Protein AF-A0A7W9PD20-F1 (afdb_monomer)

InterPro domains:
  IPR000847 LysR, HTH, N-terminal domain [PF00126] (602-662)
  IPR000847 LysR, HTH, N-terminal domain [PS50931] (602-657)
  IPR036388 Winged helix-like DNA-binding domain superfamily [G3DSA:1.10.10.10] (601-673)
  IPR036390 Winged helix DNA-binding domain superfamily [SSF46785] (601-670)

Solvent-accessible surface area (backbone atoms only — not comparable to full-atom values): 37666 Å² total; per-residue (Å²): 133,85,80,76,83,78,82,89,71,63,90,86,32,64,51,57,53,37,50,52,52,50,53,52,41,71,74,36,71,61,39,64,60,30,43,26,54,89,57,72,38,48,22,74,32,52,52,30,36,45,46,25,47,17,24,48,45,37,48,42,53,50,72,83,58,42,60,76,63,38,63,62,70,69,55,57,75,63,40,87,80,47,59,74,72,48,21,47,59,44,16,54,27,47,73,69,73,42,88,63,60,68,68,64,48,41,54,24,42,27,40,29,42,64,23,51,56,22,82,33,31,59,59,18,1,62,64,43,26,63,58,58,53,42,34,41,75,72,72,42,90,83,46,85,89,71,57,60,71,57,73,69,48,45,68,62,58,40,11,19,57,37,29,33,40,33,93,78,45,56,58,69,51,32,37,14,29,38,25,83,50,82,68,14,45,78,41,51,86,56,67,61,61,56,56,51,42,30,28,62,39,34,23,35,34,53,62,78,64,41,46,28,56,72,57,88,99,57,55,69,72,57,50,13,33,39,49,29,39,54,32,60,34,40,41,31,76,65,50,72,67,58,38,30,61,56,38,62,39,92,67,51,68,68,58,41,51,51,51,43,50,58,45,58,72,41,93,50,30,71,36,49,53,45,41,39,46,47,48,42,49,48,64,68,79,45,90,71,69,53,53,28,51,60,40,65,69,59,84,64,85,75,53,69,46,66,66,55,40,38,49,50,20,62,33,42,63,46,78,72,64,42,68,71,50,35,34,36,54,36,25,43,49,44,23,57,57,28,25,42,60,37,83,78,40,92,65,52,64,102,40,74,68,53,52,49,51,35,59,49,42,18,70,71,36,27,55,62,48,49,55,53,52,48,50,53,48,42,52,50,35,42,77,70,75,43,78,85,44,67,59,65,85,74,83,69,66,72,70,50,62,93,51,74,47,83,26,63,63,73,85,77,53,59,62,70,60,51,40,49,43,27,58,76,50,73,62,36,59,64,57,30,12,59,75,71,73,49,59,52,69,57,50,32,48,46,22,59,76,57,27,47,71,73,82,82,63,56,64,86,88,39,82,77,73,29,51,48,59,50,42,68,78,48,37,70,70,58,47,45,42,44,40,67,73,68,57,42,49,61,66,56,50,18,67,76,66,73,45,54,47,68,54,53,55,47,51,36,50,77,69,69,45,82,77,78,75,97,65,85,75,62,78,47,90,85,47,60,68,56,52,40,42,46,44,64,72,68,60,46,54,61,60,60,54,10,58,73,34,62,48,53,45,73,54,43,53,50,50,34,59,72,58,68,43,86,78,78,74,91,83,70,77,61,66,71,54,57,69,46,18,61,61,57,22,70,77,43,61,81,87,51,23,57,37,26,52,38,70,67,24,62,61,45,51,52,49,51,55,62,37,67,81,33,56,34,68,62,58,28,16,62,76,73,73,44,55,50,68,58,52,52,54,49,50,58,48,45,25,61,44,62,73,44,66,42,57,45,77,56,51,97,96,41,62,36,43,73,25,78,62,26,52,54,50,47,55,52,47,54,54,62,76,64,47,89,91,114

pLDDT: mean 84.02, std 12.45, range [35.28, 97.44]

Organism: NCBI:txid37333

Nearest PDB structures (foldseek):
  4ihs-assembly1_B  TM=8.503E-01  e=4.001E-02  Acinetobacter baylyi ADP1
  6xtu-assembly1_B  TM=8.798E-01  e=2.725E-01  Corynebacterium glutamicum MB001
  6xtv-assembly1_B  TM=8.756E-01  e=2.952E-01  Corynebacterium glutamicum MB001
  3isp-assembly1_A-2  TM=7.666E-01  e=1.902E-01  Mycobacterium tuberculosis H37Rv
  3fm5-assembly3_D  TM=3.948E-01  e=4.653E+00  Rhodococcus jostii RHA1

Secondary structure (DSSP, 8-state):
----------TT-HHHHHHHHHHHHHH-SEE-SGGGTTS-EEHHHHHHHHHHHHHHHHHH--HHHHTTTS-HHHHHTT-TTHHHHSHHHHHHHHHTT----HHHHHHHHHHHHHHHTSSSHHHHHHHHHHHHHHHHHTT----TTT---SSS--HHHHHHHHHHHGGGS-HHHHHHTTTTSSS--PPPS-HHHHHHHHHH--SSPPHHHHTT---TT--HHHHHHHHHHHHHHTT----HHHHHHHHT--S-HHHHHHHHHHHHTSTTHHHHHHHHHHHHHHHHHS--S--HHHHTTS-GGGSS-HHHHHHHHHHHT-S---HHHHHHHHHHHHHHHHSS-GGGSTT----HHHHHHHHGGGGG--HHHHHHHHHHHHHHHHHTT--SS-S-----GGGGTT---SSPPGGGS-HHHHHHHHHHTTT-HHHHHHHTTS-HHHHHHHHHHSPPPP----BTTB----HHHHHHHS-HHHHHIIIIIS---HHHHHHHH---HHHHHHHHHHTT--PPP-----SS---HHHHHIIIIIS---HHHHHHHTTS-HHHHHHHHHHTT--PPPTTPPPHHHHHHHHHHHHHS-TTTHHHHTSTTHHHHHHHHHHHHTSSSHHHHHHHTT--HHHHHHHHHHHHHHTTS-SEEPPBTTB--EE-HHHHHHHHHHHHHHS-TT-

Structure (mmCIF, N/CA/C/O backbone):
data_AF-A0A7W9PD20-F1
#
_entry.id   AF-A0A7W9PD20-F1
#
loop_
_atom_site.group_PDB
_atom_site.id
_atom_site.type_symbol
_atom_site.label_atom_id
_atom_site.label_alt_id
_atom_site.label_comp_id
_atom_site.label_asym_id
_atom_site.label_entity_id
_atom_site.label_seq_id
_atom_site.pdbx_PDB_ins_code
_atom_site.Cartn_x
_atom_site.Cartn_y
_atom_site.Cartn_z
_atom_site.occupancy
_atom_site.B_iso_or_equiv
_atom_site.auth_seq_id
_atom_site.auth_comp_id
_atom_site.auth_asym_id
_atom_site.auth_atom_id
_atom_site.pdbx_PDB_model_num
ATOM 1 N N . MET A 1 1 ? 34.622 0.249 -66.444 1.00 36.28 1 MET A N 1
ATOM 2 C CA . MET A 1 1 ? 33.868 -0.958 -66.059 1.00 36.28 1 MET A CA 1
ATOM 3 C C . MET A 1 1 ? 34.369 -1.343 -64.683 1.00 36.28 1 MET A C 1
ATOM 5 O O . MET A 1 1 ? 35.445 -1.914 -64.594 1.00 36.28 1 MET A O 1
ATOM 9 N N . ASP A 1 2 ? 33.672 -0.915 -63.630 1.00 36.75 2 ASP A N 1
ATOM 10 C CA . ASP A 1 2 ? 34.001 -1.322 -62.262 1.00 36.75 2 ASP A CA 1
ATOM 11 C C . ASP A 1 2 ? 33.620 -2.793 -62.105 1.00 36.75 2 ASP A C 1
ATOM 13 O O . ASP A 1 2 ? 32.438 -3.141 -62.079 1.00 36.75 2 ASP A O 1
ATOM 17 N N . THR A 1 3 ? 34.625 -3.664 -62.061 1.00 40.34 3 THR A N 1
ATOM 18 C CA . THR A 1 3 ? 34.480 -5.074 -61.704 1.00 40.34 3 THR A CA 1
ATOM 19 C C . THR A 1 3 ? 33.873 -5.139 -60.309 1.00 40.34 3 THR A C 1
ATOM 21 O O . THR A 1 3 ? 34.535 -4.874 -59.305 1.00 40.34 3 THR A O 1
ATOM 24 N N . THR A 1 4 ? 32.580 -5.440 -60.241 1.00 51.06 4 THR A N 1
ATOM 25 C CA . THR A 1 4 ? 31.877 -5.647 -58.980 1.00 51.06 4 THR A CA 1
ATOM 26 C C . THR A 1 4 ? 32.489 -6.888 -58.342 1.00 51.06 4 THR A C 1
ATOM 28 O O . THR A 1 4 ? 32.352 -7.988 -58.868 1.00 51.06 4 THR A O 1
ATOM 31 N N . VAL A 1 5 ? 33.251 -6.712 -57.262 1.00 56.50 5 VAL A N 1
ATOM 32 C CA . VAL A 1 5 ? 33.850 -7.829 -56.524 1.00 56.50 5 VAL A CA 1
ATOM 33 C C . VAL A 1 5 ? 32.708 -8.627 -55.900 1.00 56.50 5 VAL A C 1
ATOM 35 O O . VAL A 1 5 ? 32.092 -8.182 -54.933 1.00 56.50 5 VAL A O 1
ATOM 38 N N . VAL A 1 6 ? 32.391 -9.777 -56.493 1.00 64.44 6 VAL A N 1
ATOM 39 C CA . VAL A 1 6 ? 31.410 -10.727 -55.961 1.00 64.44 6 VAL A CA 1
ATOM 40 C C . VAL A 1 6 ? 32.142 -11.623 -54.970 1.00 64.44 6 VAL A C 1
ATOM 42 O O . VAL A 1 6 ? 32.997 -12.416 -55.358 1.00 64.44 6 VAL A O 1
ATOM 45 N N . ALA A 1 7 ? 31.840 -11.464 -53.684 1.00 69.94 7 ALA A N 1
ATOM 46 C CA . ALA A 1 7 ? 32.283 -12.403 -52.663 1.00 69.94 7 ALA A CA 1
ATOM 47 C C . ALA A 1 7 ? 31.382 -13.644 -52.710 1.00 69.94 7 ALA A C 1
ATOM 49 O O . ALA A 1 7 ? 30.159 -13.512 -52.675 1.00 69.94 7 ALA A O 1
ATOM 50 N N . VAL A 1 8 ? 31.982 -14.830 -52.807 1.00 77.38 8 VAL A N 1
ATOM 51 C CA . VAL A 1 8 ? 31.262 -16.106 -52.725 1.00 77.38 8 VAL A CA 1
ATOM 52 C C . VAL A 1 8 ? 31.176 -16.487 -51.251 1.00 77.38 8 VAL A C 1
ATOM 54 O O . VAL A 1 8 ? 32.206 -16.613 -50.593 1.00 77.38 8 VAL A O 1
ATOM 57 N N . LEU A 1 9 ? 29.952 -16.604 -50.744 1.00 82.56 9 LEU A N 1
ATOM 58 C CA . LEU A 1 9 ? 29.632 -17.015 -49.378 1.00 82.56 9 LEU A CA 1
ATOM 59 C C . LEU A 1 9 ? 28.777 -18.284 -49.456 1.00 82.56 9 LEU A C 1
ATOM 61 O O . LEU A 1 9 ? 28.048 -18.457 -50.435 1.00 82.56 9 LEU A O 1
ATOM 65 N N . ASP A 1 10 ? 28.858 -19.143 -48.442 1.00 84.06 10 ASP A N 1
ATOM 66 C CA . ASP A 1 10 ? 28.049 -20.366 -48.368 1.00 84.06 10 ASP A CA 1
ATOM 67 C C . ASP A 1 10 ? 26.542 -20.049 -48.377 1.00 84.06 10 ASP A C 1
ATOM 69 O O . ASP A 1 10 ? 26.124 -18.990 -47.909 1.00 84.06 10 ASP A O 1
ATOM 73 N N . GLU A 1 11 ? 25.708 -20.967 -48.879 1.00 79.50 11 GLU A N 1
ATOM 74 C CA . GLU A 1 11 ? 24.257 -20.742 -49.032 1.00 79.50 11 GLU A CA 1
ATOM 75 C C . GLU A 1 11 ? 23.554 -20.403 -47.702 1.00 79.50 11 GLU A C 1
ATOM 77 O O . GLU A 1 11 ? 22.667 -19.549 -47.673 1.00 79.50 11 GLU A O 1
ATOM 82 N N . ASP A 1 12 ? 24.018 -20.978 -46.587 1.00 82.94 12 ASP A N 1
ATOM 83 C CA . ASP A 1 12 ? 23.497 -20.730 -45.234 1.00 82.94 12 ASP A CA 1
ATOM 84 C C . ASP A 1 12 ? 24.198 -19.563 -44.507 1.00 82.94 12 ASP A C 1
ATOM 86 O O . ASP A 1 12 ? 24.043 -19.372 -43.294 1.00 82.94 12 ASP A O 1
ATOM 90 N N . HIS A 1 13 ? 25.002 -18.764 -45.215 1.00 88.94 13 HIS A N 1
ATOM 91 C CA . HIS A 1 13 ? 25.815 -17.731 -44.585 1.00 88.94 13 HIS A CA 1
ATOM 92 C C . HIS A 1 13 ? 24.940 -16.618 -43.953 1.00 88.94 13 HIS A C 1
ATOM 94 O O . HIS A 1 13 ? 24.075 -16.043 -44.628 1.00 88.94 13 HIS A O 1
ATOM 100 N N . PRO A 1 14 ? 25.192 -16.200 -42.691 1.00 88.94 14 PRO A N 1
ATOM 101 C CA . PRO A 1 14 ? 24.373 -15.210 -41.975 1.00 88.94 14 PRO A CA 1
ATOM 102 C C . PRO A 1 14 ? 24.149 -13.879 -42.705 1.00 88.94 14 PRO A C 1
ATOM 104 O O . PRO A 1 14 ? 23.107 -13.249 -42.535 1.00 88.94 14 PRO A O 1
ATOM 107 N N . ALA A 1 15 ? 25.104 -13.444 -43.532 1.00 88.88 15 ALA A N 1
ATOM 108 C CA . ALA A 1 15 ? 24.948 -12.241 -44.352 1.00 88.88 15 ALA A CA 1
ATOM 109 C C . ALA A 1 15 ? 23.928 -12.398 -45.489 1.00 88.88 15 ALA A C 1
ATOM 111 O O . ALA A 1 15 ? 23.199 -11.445 -45.767 1.00 88.88 15 ALA A O 1
ATOM 112 N N . LEU A 1 16 ? 23.844 -13.580 -46.112 1.00 90.56 16 LEU A N 1
ATOM 113 C CA . LEU A 1 16 ? 22.827 -13.867 -47.126 1.00 90.56 16 LEU A CA 1
ATOM 114 C C . LEU A 1 16 ? 21.448 -13.958 -46.469 1.00 90.56 16 LEU A C 1
ATOM 116 O O . LEU A 1 16 ? 20.502 -13.330 -46.940 1.00 90.56 16 LEU A O 1
ATOM 120 N N . ALA A 1 17 ? 21.352 -14.621 -45.312 1.00 90.69 17 ALA A N 1
ATOM 121 C CA . ALA A 1 17 ? 20.120 -14.660 -44.524 1.00 90.69 17 ALA A CA 1
ATOM 122 C C . ALA A 1 17 ? 19.645 -13.250 -44.117 1.00 90.69 17 ALA A C 1
ATOM 124 O O . ALA A 1 17 ? 18.469 -12.917 -44.268 1.00 90.69 17 ALA A O 1
ATOM 125 N N . ALA A 1 18 ? 20.556 -12.384 -43.655 1.00 91.38 18 ALA A N 1
ATOM 126 C CA . ALA A 1 18 ? 20.235 -10.999 -43.317 1.00 91.38 18 ALA A CA 1
ATOM 127 C C . ALA A 1 18 ? 19.792 -10.186 -44.548 1.00 91.38 18 ALA A C 1
ATOM 129 O O . ALA A 1 18 ? 18.880 -9.366 -44.442 1.00 91.38 18 ALA A O 1
ATOM 130 N N . GLN A 1 19 ? 20.398 -10.417 -45.717 1.00 91.12 19 GLN A N 1
ATOM 131 C CA . GLN A 1 19 ? 19.991 -9.780 -46.971 1.00 91.12 19 GLN A CA 1
ATOM 132 C C . GLN A 1 19 ? 18.566 -10.180 -47.376 1.00 91.12 19 GLN A C 1
ATOM 134 O O . GLN A 1 19 ? 17.766 -9.301 -47.702 1.00 91.12 19 GLN A O 1
ATOM 139 N N . VAL A 1 20 ? 18.238 -11.475 -47.318 1.00 92.31 20 VAL A N 1
ATOM 140 C CA . VAL A 1 20 ? 16.883 -11.986 -47.590 1.00 92.31 20 VAL A CA 1
ATOM 141 C C . VAL A 1 20 ? 15.875 -11.331 -46.646 1.00 92.31 20 VAL A C 1
ATOM 143 O O . VAL A 1 20 ? 14.927 -10.706 -47.111 1.00 92.31 20 VAL A O 1
ATOM 146 N N . GLN A 1 21 ? 16.147 -11.334 -45.338 1.00 91.88 21 GLN A N 1
ATOM 147 C CA . GLN A 1 21 ? 15.263 -10.709 -44.348 1.00 91.88 21 GLN A CA 1
ATOM 148 C C . GLN A 1 21 ? 15.038 -9.211 -44.602 1.00 91.88 21 GLN A C 1
ATOM 150 O O . GLN A 1 21 ? 13.927 -8.714 -44.434 1.00 91.88 21 GLN A O 1
ATOM 155 N N . VAL A 1 22 ? 16.068 -8.461 -45.012 1.00 93.06 22 VAL A N 1
ATOM 156 C CA . VAL A 1 22 ? 15.916 -7.033 -45.341 1.00 93.06 22 VAL A CA 1
ATOM 157 C C . VAL A 1 22 ? 15.050 -6.829 -46.585 1.00 93.06 22 VAL A C 1
ATOM 159 O O . VAL A 1 22 ? 14.229 -5.909 -46.600 1.00 93.06 22 VAL A O 1
ATOM 162 N N . ASN A 1 23 ? 15.197 -7.677 -47.605 1.00 93.38 23 ASN A N 1
ATOM 163 C CA . ASN A 1 23 ? 14.360 -7.627 -48.805 1.00 93.38 23 ASN A CA 1
ATOM 164 C C . ASN A 1 23 ? 12.893 -7.956 -48.485 1.00 93.38 23 ASN A C 1
ATOM 166 O O . ASN A 1 23 ? 11.991 -7.267 -48.971 1.00 93.38 23 ASN A O 1
ATOM 170 N N . ASP A 1 24 ? 12.657 -8.938 -47.615 1.00 92.44 24 ASP A N 1
ATOM 171 C CA . ASP A 1 24 ? 11.318 -9.301 -47.145 1.00 92.44 24 ASP A CA 1
ATOM 172 C C . ASP A 1 24 ? 10.679 -8.150 -46.357 1.00 92.44 24 ASP A C 1
ATOM 174 O O . ASP A 1 24 ? 9.521 -7.789 -46.590 1.00 92.44 24 ASP A O 1
ATOM 178 N N . ILE A 1 25 ? 11.455 -7.502 -45.477 1.00 93.50 25 ILE A N 1
ATOM 179 C CA . ILE A 1 25 ? 11.017 -6.313 -44.735 1.00 93.50 25 ILE A CA 1
ATOM 180 C C . ILE A 1 25 ? 10.647 -5.184 -45.699 1.00 93.50 25 ILE A C 1
ATOM 182 O O . ILE A 1 25 ? 9.600 -4.563 -45.533 1.00 93.50 25 ILE A O 1
ATOM 186 N N . ALA A 1 26 ? 11.481 -4.914 -46.706 1.00 91.81 26 ALA A N 1
ATOM 187 C CA . ALA A 1 26 ? 11.239 -3.851 -47.680 1.00 91.81 26 ALA A CA 1
ATOM 188 C C . ALA A 1 26 ? 9.993 -4.102 -48.546 1.00 91.81 26 ALA A C 1
ATOM 190 O O . ALA A 1 26 ? 9.350 -3.147 -48.979 1.00 91.81 26 ALA A O 1
ATOM 191 N N . SER A 1 27 ? 9.648 -5.372 -48.764 1.00 91.75 27 SER A N 1
ATOM 192 C CA . SER A 1 27 ? 8.491 -5.795 -49.562 1.00 91.75 27 SER A CA 1
ATOM 193 C C . SER A 1 27 ? 7.191 -5.876 -48.749 1.00 91.75 27 SER A C 1
ATOM 195 O O . SER A 1 27 ? 6.105 -5.951 -49.321 1.00 91.75 27 SER A O 1
ATOM 197 N N . SER A 1 28 ? 7.286 -5.834 -47.418 1.00 91.69 28 SER A N 1
ATOM 198 C CA . SER A 1 28 ? 6.152 -5.946 -46.496 1.00 91.69 28 SER A CA 1
ATOM 199 C C . SER A 1 28 ? 5.634 -4.574 -46.051 1.00 91.69 28 SER A C 1
ATOM 201 O O . SER A 1 28 ? 6.381 -3.600 -45.961 1.00 91.69 28 SER A O 1
ATOM 203 N N . ALA A 1 29 ? 4.343 -4.474 -45.719 1.00 90.81 29 ALA A N 1
ATOM 204 C CA . ALA A 1 29 ? 3.768 -3.240 -45.167 1.00 90.81 29 ALA A CA 1
ATOM 205 C C . ALA A 1 29 ? 4.073 -3.079 -43.664 1.00 90.81 29 ALA A C 1
ATOM 207 O O . ALA A 1 29 ? 4.428 -1.992 -43.198 1.00 90.81 29 ALA A O 1
ATOM 208 N N . THR A 1 30 ? 3.963 -4.173 -42.911 1.00 92.62 30 THR A N 1
ATOM 209 C CA . THR A 1 30 ? 4.170 -4.242 -41.459 1.00 92.62 30 THR A CA 1
ATOM 210 C C . THR A 1 30 ? 5.004 -5.460 -41.107 1.00 92.62 30 THR A C 1
ATOM 212 O O . THR A 1 30 ? 4.881 -6.486 -41.769 1.00 92.62 30 THR A O 1
ATOM 215 N N . ILE A 1 31 ? 5.823 -5.347 -40.062 1.00 92.69 31 ILE A N 1
ATOM 216 C CA . ILE A 1 31 ? 6.734 -6.408 -39.625 1.00 92.69 31 ILE A CA 1
ATOM 217 C C . ILE A 1 31 ? 6.264 -6.985 -38.295 1.00 92.69 31 ILE A C 1
ATOM 219 O O . ILE A 1 31 ? 6.037 -6.238 -37.340 1.00 92.69 31 ILE A O 1
ATOM 223 N N . ASP A 1 32 ? 6.159 -8.308 -38.252 1.00 88.50 32 ASP A N 1
ATOM 224 C CA . ASP A 1 32 ? 5.694 -9.119 -37.127 1.00 88.50 32 ASP A CA 1
ATOM 225 C C . ASP A 1 32 ? 6.746 -10.137 -36.654 1.00 88.50 32 ASP A C 1
ATOM 227 O O . ASP A 1 32 ? 6.429 -11.050 -35.900 1.00 88.50 32 ASP A O 1
ATOM 231 N N . THR A 1 33 ? 8.006 -9.982 -37.065 1.00 89.19 33 THR A N 1
ATOM 232 C CA . THR A 1 33 ? 9.114 -10.886 -36.727 1.00 89.19 33 THR A CA 1
ATOM 233 C C . THR A 1 33 ? 10.086 -10.269 -35.715 1.00 89.19 33 THR A C 1
ATOM 235 O O . THR A 1 33 ? 10.167 -9.048 -35.541 1.00 89.19 33 THR A O 1
ATOM 238 N N . GLY A 1 34 ? 10.842 -11.124 -35.016 1.00 90.81 34 GLY A N 1
ATOM 239 C CA . GLY A 1 34 ? 11.872 -10.706 -34.057 1.00 90.81 34 GLY A CA 1
ATOM 240 C C . GLY A 1 34 ? 11.320 -9.831 -32.928 1.00 90.81 34 GLY A C 1
ATOM 241 O O . GLY A 1 34 ? 10.298 -10.143 -32.317 1.00 90.81 34 GLY A O 1
ATOM 242 N N . VAL A 1 35 ? 11.980 -8.701 -32.659 1.00 93.44 35 VAL A N 1
ATOM 243 C CA . VAL A 1 35 ? 11.571 -7.768 -31.593 1.00 93.44 35 VAL A CA 1
ATOM 244 C C . VAL A 1 35 ? 10.228 -7.077 -31.851 1.00 93.44 35 VAL A C 1
ATOM 246 O O . VAL A 1 35 ? 9.672 -6.488 -30.925 1.00 93.44 35 VAL A O 1
ATOM 249 N N . TYR A 1 36 ? 9.709 -7.132 -33.081 1.00 93.94 36 TYR A N 1
ATOM 250 C CA . TYR A 1 36 ? 8.506 -6.411 -33.506 1.00 93.94 36 TYR A CA 1
ATOM 251 C C . TYR A 1 36 ? 7.208 -7.213 -33.335 1.00 93.94 36 TYR A C 1
ATOM 253 O O . TYR A 1 36 ? 6.131 -6.636 -33.451 1.00 93.94 36 TYR A O 1
ATOM 261 N N . VAL A 1 37 ? 7.287 -8.502 -32.976 1.00 90.50 37 VAL A N 1
ATOM 262 C CA . VAL A 1 37 ? 6.120 -9.384 -32.747 1.00 90.50 37 VAL A CA 1
ATOM 263 C C . VAL A 1 37 ? 5.117 -8.764 -31.762 1.00 90.50 37 VAL A C 1
ATOM 265 O O . VAL A 1 37 ? 3.908 -8.853 -31.953 1.00 90.50 37 VAL A O 1
ATOM 268 N N . ALA A 1 38 ? 5.613 -8.131 -30.694 1.00 86.19 38 ALA A N 1
ATOM 269 C CA . ALA A 1 38 ? 4.772 -7.578 -29.631 1.00 86.19 38 ALA A CA 1
ATOM 270 C C . ALA A 1 38 ? 4.106 -6.238 -29.998 1.00 86.19 38 ALA A C 1
ATOM 272 O O . ALA A 1 38 ? 3.092 -5.878 -29.404 1.00 86.19 38 ALA A O 1
ATOM 273 N N . GLU A 1 39 ? 4.675 -5.486 -30.943 1.00 88.38 39 GLU A N 1
ATOM 274 C CA . GLU A 1 39 ? 4.160 -4.186 -31.376 1.00 88.38 39 GLU A CA 1
ATOM 275 C C . GLU A 1 39 ? 4.509 -3.964 -32.852 1.00 88.38 39 GLU A C 1
ATOM 277 O O . GLU A 1 39 ? 5.591 -3.462 -33.168 1.00 88.38 39 GLU A O 1
ATOM 282 N N . LEU A 1 40 ? 3.579 -4.327 -33.744 1.00 92.25 40 LEU A N 1
ATOM 283 C CA . LEU A 1 40 ? 3.758 -4.263 -35.197 1.00 92.25 40 LEU A CA 1
ATOM 284 C C . LEU A 1 40 ? 4.227 -2.876 -35.649 1.00 92.25 40 LEU A C 1
ATOM 286 O O . LEU A 1 40 ? 3.618 -1.857 -35.314 1.00 92.25 40 LEU A O 1
ATOM 290 N N . GLN A 1 41 ? 5.292 -2.837 -36.451 1.00 94.06 41 GLN A N 1
ATOM 291 C CA . GLN A 1 41 ? 5.855 -1.589 -36.970 1.00 94.06 41 GLN A CA 1
ATOM 292 C C . GLN A 1 41 ? 5.783 -1.537 -38.500 1.00 94.06 41 GLN A C 1
ATOM 294 O O . GLN A 1 41 ? 5.978 -2.563 -39.157 1.00 94.06 41 GLN A O 1
ATOM 299 N N . PRO A 1 42 ? 5.569 -0.348 -39.094 1.00 94.44 42 PRO A N 1
ATOM 300 C CA . PRO A 1 42 ? 5.702 -0.161 -40.535 1.00 94.44 42 PRO A CA 1
ATOM 301 C C . PRO A 1 42 ? 7.116 -0.505 -41.014 1.00 94.44 42 PRO A C 1
ATOM 303 O O . PRO A 1 42 ? 8.099 -0.117 -40.372 1.00 94.44 42 PRO A O 1
ATOM 306 N N . SER A 1 43 ? 7.236 -1.149 -42.175 1.00 93.31 43 SER A N 1
ATOM 307 C CA . SER A 1 43 ? 8.533 -1.552 -42.747 1.00 93.31 43 SER A CA 1
ATOM 308 C C . SER A 1 43 ? 9.523 -0.397 -42.887 1.00 93.31 43 SER A C 1
ATOM 310 O O . SER A 1 43 ? 10.696 -0.530 -42.542 1.00 93.31 43 SER A O 1
ATOM 312 N N . THR A 1 44 ? 9.051 0.788 -43.282 1.00 93.00 44 THR A N 1
ATOM 313 C CA . THR A 1 44 ? 9.874 2.007 -43.387 1.00 93.00 44 THR A CA 1
ATOM 314 C C . THR A 1 44 ? 10.562 2.387 -42.073 1.00 93.00 44 THR A C 1
ATOM 316 O O . THR A 1 44 ? 11.692 2.880 -42.074 1.00 93.00 44 THR A O 1
ATOM 319 N N . ARG A 1 45 ? 9.904 2.138 -40.937 1.00 94.00 45 ARG A N 1
ATOM 320 C CA . ARG A 1 45 ? 10.422 2.425 -39.594 1.00 94.00 45 ARG A CA 1
ATOM 321 C C . ARG A 1 45 ? 11.396 1.338 -39.139 1.00 94.00 45 ARG A C 1
ATOM 323 O O . ARG A 1 45 ? 12.422 1.666 -38.552 1.00 94.00 45 ARG A O 1
ATOM 330 N N . VAL A 1 46 ? 11.134 0.077 -39.482 1.00 94.06 46 VAL A N 1
ATOM 331 C CA . VAL A 1 46 ? 12.060 -1.042 -39.230 1.00 94.06 46 VAL A CA 1
ATOM 332 C C . VAL A 1 46 ? 13.357 -0.884 -40.031 1.00 94.06 46 VAL A C 1
ATOM 334 O O . VAL A 1 46 ? 14.446 -1.031 -39.485 1.00 94.06 46 VAL A O 1
ATOM 337 N N . LEU A 1 47 ? 13.282 -0.466 -41.297 1.00 93.25 47 LEU A N 1
ATOM 338 C CA . LEU A 1 47 ? 14.472 -0.132 -42.089 1.00 93.25 47 LEU A CA 1
ATOM 339 C C . LEU A 1 47 ? 15.260 1.038 -41.474 1.00 93.25 47 LEU A C 1
ATOM 341 O O . LEU A 1 47 ? 16.495 1.039 -41.487 1.00 93.25 47 LEU A O 1
ATOM 345 N N . ALA A 1 48 ? 14.570 2.025 -40.888 1.00 92.31 48 ALA A N 1
ATOM 346 C CA . ALA A 1 48 ? 15.224 3.103 -40.150 1.00 92.31 48 ALA A CA 1
ATOM 347 C C . ALA A 1 48 ? 15.940 2.595 -38.885 1.00 92.31 48 ALA A C 1
ATOM 349 O O . ALA A 1 48 ? 17.039 3.076 -38.594 1.00 92.31 48 ALA A O 1
ATOM 350 N N . ASP A 1 49 ? 15.372 1.610 -38.184 1.00 93.69 49 ASP A N 1
ATOM 351 C CA . ASP A 1 49 ? 16.001 0.947 -37.037 1.00 93.69 49 ASP A CA 1
ATOM 352 C C . ASP A 1 49 ? 17.259 0.169 -37.444 1.00 93.69 49 ASP A C 1
ATOM 354 O O . ASP A 1 49 ? 18.320 0.360 -36.843 1.00 93.69 49 ASP A O 1
ATOM 358 N N . ILE A 1 50 ? 17.178 -0.641 -38.507 1.00 93.19 50 ILE A N 1
ATOM 359 C CA . ILE A 1 50 ? 18.320 -1.392 -39.058 1.00 93.19 50 ILE A CA 1
ATOM 360 C C . ILE A 1 50 ? 19.446 -0.426 -39.423 1.00 93.19 50 ILE A C 1
ATOM 362 O O . ILE A 1 50 ? 20.593 -0.609 -39.005 1.00 93.19 50 ILE A O 1
ATOM 366 N N . ARG A 1 51 ? 19.119 0.657 -40.138 1.00 90.62 51 ARG A N 1
ATOM 367 C CA . ARG A 1 51 ? 20.072 1.712 -40.508 1.00 90.62 51 ARG A CA 1
ATOM 368 C C . ARG A 1 51 ? 20.702 2.369 -39.280 1.00 90.62 51 ARG A C 1
ATOM 370 O O . ARG A 1 51 ? 21.903 2.638 -39.270 1.00 90.62 51 ARG A O 1
ATOM 377 N N . ALA A 1 52 ? 19.909 2.641 -38.247 1.00 89.44 52 ALA A N 1
ATOM 378 C CA . ALA A 1 52 ? 20.380 3.274 -37.025 1.00 89.44 52 ALA A CA 1
ATOM 379 C C . ALA A 1 52 ? 21.378 2.397 -36.255 1.00 89.44 52 ALA A C 1
ATOM 381 O O . ALA A 1 52 ? 22.441 2.885 -35.857 1.00 89.44 52 ALA A O 1
ATOM 382 N N . VAL A 1 53 ? 21.062 1.111 -36.081 1.00 90.75 53 VAL A N 1
ATOM 383 C CA . VAL A 1 53 ? 21.945 0.139 -35.419 1.00 90.75 53 VAL A CA 1
ATOM 384 C C . VAL A 1 53 ? 23.206 -0.078 -36.254 1.00 90.75 53 VAL A C 1
ATOM 386 O O . VAL A 1 53 ? 24.308 0.072 -35.730 1.00 90.75 53 VAL A O 1
ATOM 389 N N . THR A 1 54 ? 23.057 -0.292 -37.564 1.00 89.75 54 THR A N 1
ATOM 390 C CA . THR A 1 54 ? 24.163 -0.435 -38.526 1.00 89.75 54 THR A CA 1
ATOM 391 C C . THR A 1 54 ? 25.131 0.742 -38.447 1.00 89.75 54 THR A C 1
ATOM 393 O O . THR A 1 54 ? 26.327 0.561 -38.230 1.00 89.75 54 THR A O 1
ATOM 396 N N . GLY A 1 55 ? 24.627 1.977 -38.539 1.00 85.19 55 GLY A N 1
ATOM 397 C CA . GLY A 1 55 ? 25.467 3.171 -38.461 1.00 85.19 55 GLY A CA 1
ATOM 398 C C . GLY A 1 55 ? 26.180 3.312 -37.113 1.00 85.19 55 GLY A C 1
ATOM 399 O O . GLY A 1 55 ? 27.280 3.855 -37.050 1.00 85.19 55 GLY A O 1
ATOM 400 N N . ARG A 1 56 ? 25.592 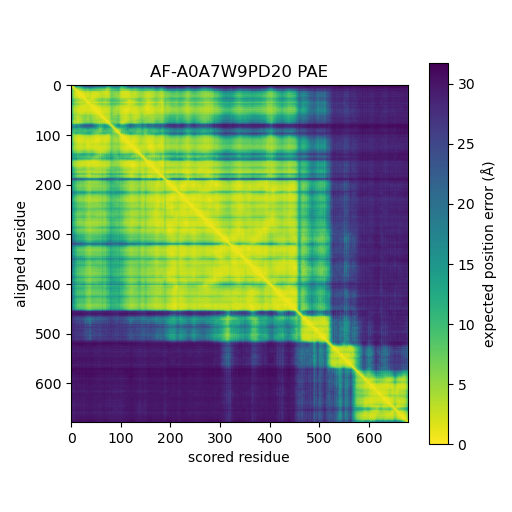2.820 -36.015 1.00 85.19 56 ARG A N 1
ATOM 401 C CA . ARG A 1 56 ? 26.236 2.833 -34.694 1.00 85.19 56 ARG A CA 1
ATOM 402 C C . ARG A 1 56 ? 27.331 1.772 -34.585 1.00 85.19 56 ARG A C 1
ATOM 404 O O . ARG A 1 56 ? 28.405 2.091 -34.082 1.00 85.19 56 ARG A O 1
ATOM 411 N N . ILE A 1 57 ? 27.075 0.563 -35.078 1.00 87.44 57 ILE A N 1
ATOM 412 C CA . ILE A 1 57 ? 28.053 -0.530 -35.138 1.00 87.44 57 ILE A CA 1
ATOM 413 C C . ILE A 1 57 ? 29.265 -0.082 -35.946 1.00 87.44 57 ILE A C 1
ATOM 415 O O . ILE A 1 57 ? 30.378 -0.102 -35.428 1.00 87.44 57 ILE A O 1
ATOM 419 N N . LEU A 1 58 ? 29.040 0.443 -37.153 1.00 84.00 58 LEU A N 1
ATOM 420 C CA . LEU A 1 58 ? 30.118 0.929 -38.006 1.00 84.00 58 LEU A CA 1
ATOM 421 C C . LEU A 1 58 ? 30.874 2.104 -37.378 1.00 84.00 58 LEU A C 1
ATOM 423 O O . LEU A 1 58 ? 32.063 2.209 -37.591 1.00 84.00 58 LEU A O 1
ATOM 427 N N . ALA A 1 59 ? 30.264 2.969 -36.565 1.00 79.88 59 ALA A N 1
ATOM 428 C CA . ALA A 1 59 ? 31.025 4.034 -35.899 1.00 79.88 59 ALA A CA 1
ATOM 429 C C . ALA A 1 59 ? 31.929 3.547 -34.756 1.00 79.88 59 ALA A C 1
ATOM 431 O O . ALA A 1 59 ? 32.985 4.139 -34.523 1.00 79.88 59 ALA A O 1
ATOM 432 N N . TYR A 1 60 ? 31.479 2.563 -33.972 1.00 81.56 60 TYR A N 1
ATOM 433 C CA . TYR A 1 60 ? 32.036 2.337 -32.633 1.00 81.56 60 TYR A CA 1
ATOM 434 C C . TYR A 1 60 ? 32.534 0.926 -32.365 1.00 81.56 60 TYR A C 1
ATOM 436 O O . TYR A 1 60 ? 33.371 0.790 -31.473 1.00 81.56 60 TYR A O 1
ATOM 444 N N . ALA A 1 61 ? 32.119 -0.085 -33.122 1.00 82.75 61 ALA A N 1
ATOM 445 C CA . ALA A 1 61 ? 32.624 -1.437 -32.933 1.00 82.75 61 ALA A CA 1
ATOM 446 C C . ALA A 1 61 ? 34.134 -1.504 -33.213 1.00 82.75 61 ALA A C 1
ATOM 448 O O . ALA A 1 61 ? 34.646 -0.848 -34.123 1.00 82.75 61 ALA A O 1
ATOM 449 N N . SER A 1 62 ? 34.865 -2.254 -32.394 1.00 81.00 62 SER A N 1
ATOM 450 C CA . SER A 1 62 ? 36.213 -2.712 -32.731 1.00 81.00 62 SER A CA 1
ATOM 451 C C . SER A 1 62 ? 36.134 -4.020 -33.518 1.00 81.00 62 SER A C 1
ATOM 453 O O . SER A 1 62 ? 35.112 -4.707 -33.494 1.00 81.00 62 SER A O 1
ATOM 455 N N . ARG A 1 63 ? 37.226 -4.416 -34.180 1.00 79.56 63 ARG A N 1
ATOM 456 C CA . ARG A 1 63 ? 37.280 -5.723 -34.848 1.00 79.56 63 ARG A CA 1
ATOM 457 C C . ARG A 1 63 ? 36.999 -6.870 -33.874 1.00 79.56 63 ARG A C 1
ATOM 459 O O . ARG A 1 63 ? 36.204 -7.740 -34.192 1.00 79.56 63 ARG A O 1
ATOM 466 N N . SER A 1 64 ? 37.579 -6.822 -32.675 1.00 82.44 64 SER A N 1
ATOM 467 C CA . SER A 1 64 ? 37.347 -7.814 -31.616 1.00 82.44 64 SER A CA 1
ATOM 468 C C . SER A 1 64 ? 35.910 -7.858 -31.092 1.00 82.44 64 SER A C 1
ATOM 470 O O . SER A 1 64 ? 35.510 -8.861 -30.505 1.00 82.44 64 SER A O 1
ATOM 472 N N . ASP A 1 65 ? 35.143 -6.777 -31.257 1.00 84.25 65 ASP A N 1
ATOM 473 C CA . ASP A 1 65 ? 33.714 -6.789 -30.937 1.00 84.25 65 ASP A CA 1
ATOM 474 C C . ASP A 1 65 ? 32.916 -7.470 -32.054 1.00 84.25 65 ASP A C 1
ATOM 476 O O . ASP A 1 65 ? 31.996 -8.236 -31.776 1.00 84.25 65 ASP A O 1
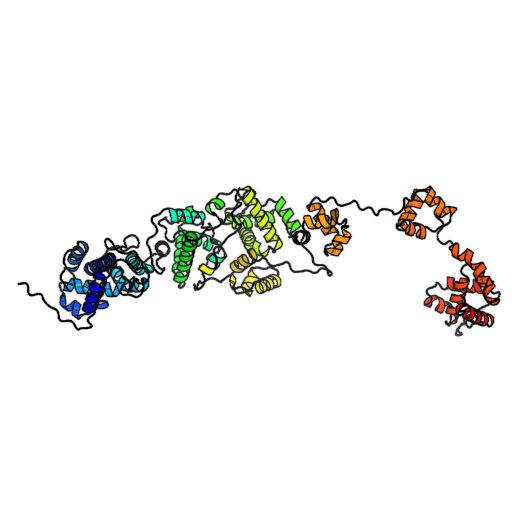ATOM 480 N N . LEU A 1 66 ? 33.284 -7.211 -33.315 1.00 84.88 66 LEU A N 1
ATOM 481 C CA . LEU A 1 66 ? 32.590 -7.744 -34.485 1.00 84.88 66 LEU A CA 1
ATOM 482 C C . LEU A 1 66 ? 32.767 -9.255 -34.651 1.00 84.88 66 LEU A C 1
ATOM 484 O O . LEU A 1 66 ? 31.795 -9.906 -35.018 1.00 84.88 66 LEU A O 1
ATOM 488 N N . THR A 1 67 ? 33.929 -9.826 -34.314 1.00 85.69 67 THR A N 1
ATOM 489 C CA . THR A 1 67 ? 34.161 -11.289 -34.380 1.00 85.69 67 THR A CA 1
ATOM 490 C C . THR A 1 67 ? 33.220 -12.094 -33.478 1.00 85.69 67 THR A C 1
ATOM 492 O O . THR A 1 67 ? 33.061 -13.297 -33.640 1.00 85.69 67 THR A O 1
ATOM 495 N N . ARG A 1 68 ? 32.560 -11.443 -32.510 1.00 83.94 68 ARG A N 1
ATOM 496 C CA . ARG A 1 68 ? 31.582 -12.085 -31.616 1.00 83.94 68 ARG A CA 1
ATOM 497 C C . ARG A 1 68 ? 30.174 -12.157 -32.202 1.00 83.94 68 ARG A C 1
ATOM 499 O O . ARG A 1 68 ? 29.316 -12.813 -31.619 1.00 83.94 68 ARG A O 1
ATOM 506 N N . VAL A 1 69 ? 29.908 -11.411 -33.272 1.00 84.56 69 VAL A N 1
ATOM 507 C CA . VAL A 1 69 ? 28.550 -11.152 -33.785 1.00 84.56 69 VAL A CA 1
ATOM 508 C C . VAL A 1 69 ? 28.450 -11.426 -35.286 1.00 84.56 69 VAL A C 1
ATOM 510 O O . VAL A 1 69 ? 27.365 -11.685 -35.798 1.00 84.56 69 VAL A O 1
ATOM 513 N N . VAL A 1 70 ? 29.577 -11.368 -35.991 1.00 88.25 70 VAL A N 1
ATOM 514 C CA . VAL A 1 70 ? 29.683 -11.535 -37.437 1.00 88.25 70 VAL A CA 1
ATOM 515 C C . VAL A 1 70 ? 30.726 -12.617 -37.733 1.00 88.25 70 VAL A C 1
ATOM 517 O O . VAL A 1 70 ? 31.786 -12.584 -37.106 1.00 88.25 70 VAL A O 1
ATOM 520 N N . PRO A 1 71 ? 30.452 -13.540 -38.675 1.00 88.44 71 PRO A N 1
ATOM 521 C CA . PRO A 1 71 ? 31.414 -14.543 -39.133 1.00 88.44 71 PRO A CA 1
ATOM 522 C C . PRO A 1 71 ? 32.768 -13.960 -39.582 1.00 88.44 71 PRO A C 1
ATOM 524 O O . PRO A 1 71 ? 32.833 -12.876 -40.173 1.00 88.44 71 PRO A O 1
ATOM 527 N N . ASP A 1 72 ? 33.856 -14.680 -39.286 1.00 83.88 72 ASP A N 1
ATOM 528 C CA . ASP A 1 72 ? 35.235 -14.227 -39.527 1.00 83.88 72 ASP A CA 1
ATOM 529 C C . ASP A 1 72 ? 35.587 -14.109 -41.019 1.00 83.88 72 ASP A C 1
ATOM 531 O O . ASP A 1 72 ? 36.368 -13.236 -41.402 1.00 83.88 72 ASP A O 1
ATOM 535 N N . ASP A 1 73 ? 34.989 -14.940 -41.869 1.00 85.81 73 ASP A N 1
ATOM 536 C CA . ASP A 1 73 ? 35.105 -14.892 -43.329 1.00 85.81 73 ASP A CA 1
ATOM 537 C C . ASP A 1 73 ? 34.565 -13.570 -43.900 1.00 85.81 73 ASP A C 1
ATOM 539 O O . ASP A 1 73 ? 35.249 -12.911 -44.689 1.00 85.81 73 ASP A O 1
ATOM 543 N N . LEU A 1 74 ? 33.408 -13.098 -43.422 1.00 84.38 74 LEU A N 1
ATOM 544 C CA . LEU A 1 74 ? 32.853 -11.798 -43.806 1.00 84.38 74 LEU A CA 1
ATOM 545 C C . LEU A 1 74 ? 33.727 -10.632 -43.317 1.00 84.38 74 LEU A C 1
ATOM 547 O O . LEU A 1 74 ? 33.884 -9.628 -44.017 1.00 84.38 74 LEU A O 1
ATOM 551 N N . LEU A 1 75 ? 34.319 -10.751 -42.125 1.00 82.75 75 LEU A N 1
ATOM 552 C CA . LEU A 1 75 ? 35.236 -9.740 -41.588 1.00 82.75 75 LEU A CA 1
ATOM 553 C C . LEU A 1 75 ? 36.575 -9.714 -42.336 1.00 82.75 75 LEU A C 1
ATOM 555 O O . LEU A 1 75 ? 37.137 -8.632 -42.536 1.00 82.75 75 LEU A O 1
ATOM 559 N N . GLY A 1 76 ? 37.054 -10.871 -42.800 1.00 79.19 76 GLY A N 1
ATOM 560 C CA . GLY A 1 76 ? 38.258 -11.004 -43.619 1.00 79.19 76 GLY A CA 1
ATOM 561 C C . GLY A 1 76 ? 38.187 -10.197 -44.918 1.00 79.19 76 GLY A C 1
ATOM 562 O O . GLY A 1 76 ? 39.183 -9.602 -45.331 1.00 79.19 76 GLY A O 1
ATOM 563 N N . LEU A 1 77 ? 36.991 -10.067 -45.504 1.00 79.38 77 LEU A N 1
ATOM 564 C CA . LEU A 1 77 ? 36.754 -9.311 -46.741 1.00 79.38 77 LEU A CA 1
ATOM 565 C C . LEU A 1 77 ? 36.899 -7.785 -46.587 1.00 79.38 77 LEU A C 1
ATO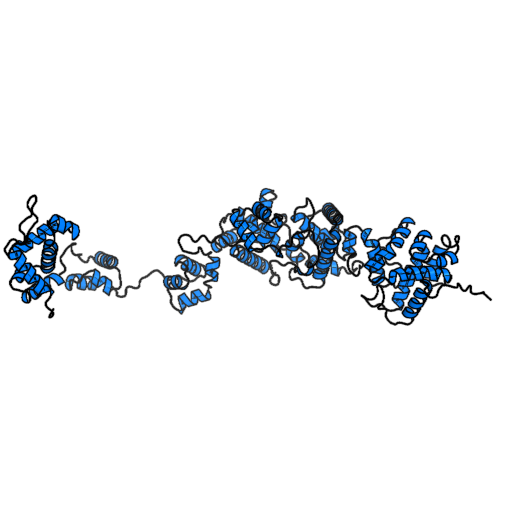M 567 O O . LEU A 1 77 ? 37.117 -7.087 -47.580 1.00 79.38 77 LEU A O 1
ATOM 571 N N . ILE A 1 78 ? 36.801 -7.237 -45.368 1.00 71.56 78 ILE A N 1
ATOM 572 C CA . ILE A 1 78 ? 37.028 -5.800 -45.123 1.00 71.56 78 ILE A CA 1
ATOM 573 C C . ILE A 1 78 ? 38.533 -5.472 -45.079 1.00 71.56 78 ILE A C 1
ATOM 575 O O . ILE A 1 78 ? 38.926 -4.365 -45.459 1.00 71.56 78 ILE A O 1
ATOM 579 N N . GLY A 1 79 ? 39.381 -6.437 -44.701 1.00 65.25 79 GLY A N 1
ATOM 580 C CA . GLY A 1 79 ? 40.831 -6.282 -44.543 1.00 65.25 79 GLY A CA 1
ATOM 581 C C . GLY A 1 79 ? 41.250 -5.543 -43.259 1.00 65.25 79 GLY A C 1
ATOM 582 O O . GLY A 1 79 ? 40.566 -4.635 -42.781 1.00 65.25 79 GLY A O 1
ATOM 583 N N . ASP A 1 80 ? 42.410 -5.910 -42.703 1.00 56.53 80 ASP A N 1
ATOM 584 C CA . ASP A 1 80 ? 42.879 -5.506 -41.363 1.00 56.53 80 ASP A CA 1
ATOM 585 C C . ASP A 1 80 ? 43.009 -3.997 -41.139 1.00 56.53 80 ASP A C 1
ATOM 587 O O . ASP A 1 80 ? 42.620 -3.505 -40.080 1.00 56.53 80 ASP A O 1
ATOM 591 N N . SER A 1 81 ? 43.448 -3.241 -42.145 1.00 50.06 81 SER A N 1
ATOM 592 C CA . SER A 1 81 ? 43.671 -1.793 -42.025 1.00 50.06 81 SER A CA 1
ATOM 593 C C . SER A 1 81 ? 42.415 -0.931 -42.238 1.00 50.06 81 SER A C 1
ATOM 595 O O . SER A 1 81 ? 42.442 0.262 -41.953 1.00 50.06 81 SER A O 1
ATOM 597 N N . ARG A 1 82 ? 41.301 -1.483 -42.749 1.00 52.06 82 ARG A N 1
ATOM 598 C CA . ARG A 1 82 ? 40.091 -0.697 -43.097 1.00 52.06 82 ARG A CA 1
ATOM 599 C C . ARG A 1 82 ? 39.015 -0.689 -42.009 1.00 52.06 82 ARG A C 1
ATOM 601 O O . ARG A 1 82 ? 38.141 0.178 -42.040 1.00 52.06 82 ARG A O 1
ATOM 608 N N . VAL A 1 83 ? 39.084 -1.621 -41.055 1.00 54.34 83 VAL A N 1
ATOM 609 C CA . VAL A 1 83 ? 38.097 -1.773 -39.971 1.00 54.34 83 VAL A CA 1
ATOM 610 C C . VAL A 1 83 ? 38.233 -0.677 -38.906 1.00 54.34 83 VAL A C 1
ATOM 612 O O . VAL A 1 83 ? 37.246 -0.321 -38.284 1.00 54.34 83 VAL A O 1
ATOM 615 N N . THR A 1 84 ? 39.408 -0.098 -38.662 1.00 51.25 84 THR A N 1
ATOM 616 C CA . THR A 1 84 ? 39.567 0.887 -37.571 1.00 51.25 84 THR A CA 1
ATOM 617 C C . THR A 1 84 ? 39.430 2.341 -38.028 1.00 51.25 84 THR A C 1
ATOM 619 O O . THR A 1 84 ? 38.735 3.104 -37.358 1.00 51.25 84 THR A O 1
ATOM 622 N N . ASP A 1 85 ? 39.999 2.713 -39.180 1.00 52.41 85 ASP A N 1
ATOM 623 C CA . ASP A 1 85 ? 40.112 4.127 -39.589 1.00 52.41 85 ASP A CA 1
ATOM 624 C C . ASP A 1 85 ? 38.929 4.651 -40.424 1.00 52.41 85 ASP A C 1
ATOM 626 O O . ASP A 1 85 ? 38.529 5.804 -40.270 1.00 52.41 85 ASP A O 1
ATOM 630 N N . ASN A 1 86 ? 38.299 3.820 -41.265 1.00 59.12 86 ASN A N 1
ATOM 631 C CA . ASN A 1 86 ? 37.233 4.276 -42.179 1.00 59.12 86 ASN A CA 1
ATOM 632 C C . ASN A 1 86 ? 35.810 4.078 -41.641 1.00 59.12 86 ASN A C 1
ATOM 634 O O . ASN A 1 86 ? 34.836 4.585 -42.199 1.00 59.12 86 ASN A O 1
ATOM 638 N N . LEU A 1 87 ? 35.659 3.321 -40.562 1.00 61.69 87 LEU A N 1
ATOM 639 C CA . LEU A 1 87 ? 34.377 2.925 -39.983 1.00 61.69 87 LEU A CA 1
ATOM 640 C C . LEU A 1 87 ? 33.535 4.136 -39.504 1.00 61.69 87 LEU A C 1
ATOM 642 O O . LEU A 1 87 ? 32.319 4.209 -39.721 1.00 61.69 87 LEU A O 1
ATOM 646 N N . THR A 1 88 ? 34.198 5.177 -38.999 1.00 60.44 88 THR A N 1
ATOM 647 C CA . THR A 1 88 ? 33.580 6.462 -38.628 1.00 60.44 88 THR A CA 1
ATOM 648 C C . THR A 1 88 ? 32.996 7.207 -39.837 1.00 60.44 88 THR A C 1
ATOM 650 O O . THR A 1 88 ? 31.856 7.681 -39.774 1.00 60.44 88 THR A O 1
ATOM 653 N N . GLY A 1 89 ? 33.720 7.248 -40.960 1.00 57.97 89 GLY A N 1
ATOM 654 C CA . GLY A 1 89 ? 33.257 7.826 -42.227 1.00 57.97 89 GLY A CA 1
ATOM 655 C C . GLY A 1 89 ? 32.023 7.107 -42.779 1.00 57.97 89 GLY A C 1
ATOM 656 O O . GLY A 1 89 ? 31.049 7.753 -43.175 1.00 57.97 89 GLY A O 1
ATOM 657 N N . HIS A 1 90 ? 32.003 5.773 -42.696 1.00 64.25 90 HIS A N 1
ATOM 658 C CA . HIS A 1 90 ? 30.845 4.961 -43.079 1.00 64.25 90 HIS A CA 1
ATOM 659 C C . HIS A 1 90 ? 29.624 5.224 -42.193 1.00 64.25 90 HIS A C 1
ATOM 661 O O . HIS A 1 90 ? 28.513 5.330 -42.703 1.00 64.25 90 HIS A O 1
ATOM 667 N N . SER A 1 91 ? 29.799 5.422 -40.884 1.00 66.44 91 SER A N 1
ATOM 668 C CA . SER A 1 91 ? 28.695 5.840 -40.008 1.00 66.44 91 SER A CA 1
ATOM 669 C C . SER A 1 91 ? 28.075 7.173 -40.441 1.00 66.44 91 SER A C 1
ATOM 671 O O . SER A 1 91 ? 26.849 7.305 -40.468 1.00 66.44 91 SER A O 1
ATOM 673 N N . HIS A 1 92 ? 28.899 8.175 -40.771 1.00 61.12 92 HIS A N 1
ATOM 674 C CA . HIS A 1 92 ? 28.397 9.462 -41.262 1.00 61.12 92 HIS A CA 1
ATOM 675 C C . HIS A 1 92 ? 27.629 9.301 -42.578 1.00 61.12 92 HIS A C 1
ATOM 677 O O . HIS A 1 92 ? 26.552 9.882 -42.720 1.00 61.12 92 HIS A O 1
ATOM 683 N N . ALA A 1 93 ? 28.129 8.469 -43.495 1.00 59.25 93 ALA A N 1
ATOM 684 C CA . ALA A 1 93 ? 27.445 8.142 -44.741 1.00 59.25 93 ALA A CA 1
ATOM 685 C C . ALA A 1 93 ? 26.089 7.455 -44.496 1.00 59.25 93 ALA A C 1
ATOM 687 O O . ALA A 1 93 ? 25.075 7.931 -45.002 1.00 59.25 93 ALA A O 1
ATOM 688 N N . VAL A 1 94 ? 26.031 6.434 -43.632 1.00 63.84 94 VAL A N 1
ATOM 689 C CA . VAL A 1 94 ? 24.786 5.729 -43.271 1.00 63.84 94 VAL A CA 1
ATOM 690 C C . VAL A 1 94 ? 23.755 6.677 -42.656 1.00 63.84 94 VAL A C 1
ATOM 692 O O . VAL A 1 94 ? 22.581 6.647 -43.028 1.00 63.84 94 VAL A O 1
ATOM 695 N N . ARG A 1 95 ? 24.174 7.566 -41.743 1.00 62.00 95 ARG A N 1
ATOM 696 C CA . ARG A 1 95 ? 23.276 8.570 -41.142 1.00 62.00 95 ARG A CA 1
ATOM 697 C C . ARG A 1 95 ? 22.768 9.588 -42.163 1.00 62.00 95 ARG A C 1
ATOM 699 O O . ARG A 1 95 ? 21.630 10.030 -42.043 1.00 62.00 95 ARG A O 1
ATOM 706 N N . ALA A 1 96 ? 23.594 9.942 -43.145 1.00 62.94 96 ALA A N 1
ATOM 707 C CA . ALA A 1 96 ? 23.250 10.859 -44.228 1.00 62.94 96 ALA A CA 1
ATOM 708 C C . ALA A 1 96 ? 22.501 10.185 -45.395 1.00 62.94 96 ALA A C 1
ATOM 710 O O . ALA A 1 96 ? 22.214 10.857 -46.382 1.00 62.94 96 ALA A O 1
ATOM 711 N N . GLY A 1 97 ? 22.210 8.879 -45.315 1.00 63.09 97 GLY A N 1
ATOM 712 C CA . GLY A 1 97 ? 21.573 8.129 -46.404 1.00 63.09 97 GLY A CA 1
ATOM 713 C C . GLY A 1 97 ? 22.447 7.989 -47.656 1.00 63.09 97 GLY A C 1
ATOM 714 O O . GLY A 1 97 ? 21.921 7.811 -48.748 1.00 63.09 97 GLY A O 1
ATOM 715 N N . ARG A 1 98 ? 23.772 8.104 -47.514 1.00 69.62 98 ARG A N 1
ATOM 716 C CA . ARG A 1 98 ? 24.746 7.937 -48.600 1.00 69.62 98 ARG A CA 1
ATOM 717 C C . ARG A 1 98 ? 25.176 6.476 -48.710 1.00 69.62 98 ARG A C 1
ATOM 719 O O . ARG A 1 98 ? 25.228 5.767 -47.706 1.00 69.62 98 ARG A O 1
ATOM 726 N N . SER A 1 99 ? 25.527 6.055 -49.925 1.00 71.81 99 SER A N 1
ATOM 727 C CA . SER A 1 99 ? 26.021 4.701 -50.182 1.00 71.81 99 SER A CA 1
ATOM 728 C C . SER A 1 99 ? 27.321 4.437 -49.421 1.00 71.81 99 SER A C 1
ATOM 730 O O . SER A 1 99 ? 28.227 5.271 -49.411 1.00 71.81 99 SER A O 1
ATOM 732 N N . ILE A 1 100 ? 27.408 3.263 -48.804 1.00 76.69 100 ILE A N 1
ATOM 733 C CA . ILE A 1 100 ? 28.627 2.711 -48.205 1.00 76.69 100 ILE A CA 1
ATOM 734 C C . ILE A 1 100 ? 29.086 1.496 -49.024 1.00 76.69 100 ILE A C 1
ATOM 736 O O . ILE A 1 100 ? 28.280 0.953 -49.783 1.00 76.69 100 ILE A O 1
ATOM 740 N N . PRO A 1 101 ? 30.349 1.049 -48.904 1.00 80.56 101 PRO A N 1
ATOM 741 C CA . PRO A 1 101 ? 30.813 -0.163 -49.566 1.00 80.56 101 PRO A CA 1
ATOM 742 C C . PRO A 1 101 ? 29.914 -1.362 -49.219 1.00 80.56 101 PRO A C 1
ATOM 744 O O . PRO A 1 101 ? 29.602 -1.542 -48.036 1.00 80.56 101 PRO A O 1
ATOM 747 N N . PRO A 1 102 ? 29.530 -2.204 -50.198 1.00 83.12 102 PRO A N 1
ATOM 748 C CA . PRO A 1 102 ? 28.613 -3.325 -49.976 1.00 83.12 102 PRO A CA 1
ATOM 749 C C . PRO A 1 102 ? 29.047 -4.269 -48.851 1.00 83.12 102 PRO A C 1
ATOM 751 O O . PRO A 1 102 ? 28.222 -4.675 -48.043 1.00 83.12 102 PRO A O 1
ATOM 754 N N . ILE A 1 103 ? 30.348 -4.545 -48.728 1.00 83.19 103 ILE A N 1
ATOM 755 C CA . ILE A 1 103 ? 30.895 -5.417 -47.676 1.00 83.19 103 ILE A CA 1
ATOM 756 C C . ILE A 1 103 ? 30.726 -4.777 -46.284 1.00 83.19 103 ILE A C 1
ATOM 758 O O . ILE A 1 103 ? 30.342 -5.449 -45.329 1.00 83.19 103 ILE A O 1
ATOM 762 N N . ALA A 1 104 ? 30.931 -3.460 -46.158 1.00 82.12 104 ALA A N 1
ATOM 763 C CA . ALA A 1 104 ? 30.695 -2.744 -44.902 1.00 82.12 104 ALA A CA 1
ATOM 764 C C . ALA A 1 104 ? 29.199 -2.708 -44.539 1.00 82.12 104 ALA A C 1
ATOM 766 O O . ALA A 1 104 ? 28.846 -2.826 -43.364 1.00 82.12 104 ALA A O 1
ATOM 767 N N . ALA A 1 105 ? 28.320 -2.585 -45.542 1.00 85.81 105 ALA A N 1
ATOM 768 C CA . ALA A 1 105 ? 26.878 -2.709 -45.349 1.00 85.81 105 ALA A CA 1
ATOM 769 C C . ALA A 1 105 ? 26.502 -4.119 -44.883 1.00 85.81 105 ALA A C 1
ATOM 771 O O . ALA A 1 105 ? 25.787 -4.245 -43.896 1.00 85.81 105 ALA A O 1
ATOM 772 N N . ALA A 1 106 ? 27.035 -5.158 -45.530 1.00 88.12 106 ALA A N 1
ATOM 773 C CA . ALA A 1 106 ? 26.786 -6.551 -45.179 1.00 88.12 106 ALA A CA 1
ATOM 774 C C . ALA A 1 106 ? 27.197 -6.849 -43.730 1.00 88.12 106 ALA A C 1
ATOM 776 O O . ALA A 1 106 ? 26.389 -7.381 -42.975 1.00 88.12 106 ALA A O 1
ATOM 777 N N . VAL A 1 107 ? 28.391 -6.428 -43.294 1.00 88.56 107 VAL A N 1
ATOM 778 C CA . VAL A 1 107 ? 28.837 -6.592 -41.895 1.00 88.56 107 VAL A CA 1
ATOM 779 C C . VAL A 1 107 ? 27.904 -5.878 -40.919 1.00 88.56 107 VAL A C 1
ATOM 781 O O . VAL A 1 107 ? 27.446 -6.472 -39.943 1.00 88.56 107 VAL A O 1
ATOM 784 N N . GLY A 1 108 ? 27.593 -4.606 -41.180 1.00 88.62 108 GLY A N 1
ATOM 785 C CA . GLY A 1 108 ? 26.764 -3.812 -40.281 1.00 88.62 108 GLY A CA 1
ATOM 786 C C . GLY A 1 108 ? 25.310 -4.295 -40.199 1.00 88.62 108 GLY A C 1
ATOM 787 O O . GLY A 1 108 ? 24.757 -4.355 -39.102 1.00 88.62 108 GLY A O 1
ATOM 788 N N . VAL A 1 109 ? 24.720 -4.694 -41.330 1.00 92.12 109 VAL A N 1
ATOM 789 C CA . VAL A 1 109 ? 23.358 -5.243 -41.411 1.00 92.12 109 VAL A CA 1
ATOM 790 C C . VAL A 1 109 ? 23.291 -6.624 -40.770 1.00 92.12 109 VAL A C 1
ATOM 792 O O . VAL A 1 109 ? 22.398 -6.847 -39.961 1.00 92.12 109 VAL A O 1
ATOM 795 N N . THR A 1 110 ? 24.249 -7.518 -41.033 1.00 93.00 110 THR A N 1
ATOM 796 C CA . THR A 1 110 ? 24.304 -8.849 -40.394 1.00 93.00 110 THR A CA 1
ATOM 797 C C . THR A 1 110 ? 24.342 -8.713 -38.873 1.00 93.00 110 THR A C 1
ATOM 799 O O . THR A 1 110 ? 23.537 -9.317 -38.160 1.00 93.00 110 THR A O 1
ATOM 802 N N . ALA A 1 111 ? 25.208 -7.832 -38.364 1.00 92.12 111 ALA A N 1
ATOM 803 C CA . ALA A 1 111 ? 25.287 -7.560 -36.936 1.00 92.12 111 ALA A CA 1
ATOM 804 C C . ALA A 1 111 ? 23.995 -6.923 -36.388 1.00 92.12 111 ALA A C 1
ATOM 806 O O . ALA A 1 111 ? 23.529 -7.311 -35.317 1.00 92.12 111 ALA A O 1
ATOM 807 N N . ALA A 1 112 ? 23.378 -5.983 -37.111 1.00 93.88 112 ALA A N 1
ATOM 808 C CA . ALA A 1 112 ? 22.114 -5.368 -36.704 1.00 93.88 112 ALA A CA 1
ATOM 809 C C . ALA A 1 112 ? 20.952 -6.376 -36.667 1.00 93.88 112 ALA A C 1
ATOM 811 O O . ALA A 1 112 ? 20.175 -6.378 -35.710 1.00 93.88 112 ALA A O 1
ATOM 812 N N . MET A 1 113 ? 20.858 -7.264 -37.657 1.00 94.06 113 MET A N 1
ATOM 813 C CA . MET A 1 113 ? 19.828 -8.303 -37.726 1.00 94.06 113 MET A CA 1
ATOM 814 C C . MET A 1 113 ? 20.009 -9.359 -36.635 1.00 94.06 113 MET A C 1
ATOM 816 O O . MET A 1 113 ? 19.018 -9.820 -36.075 1.00 94.06 113 MET A O 1
ATOM 820 N N . SER A 1 114 ? 21.244 -9.655 -36.213 1.00 93.19 114 SER A N 1
ATOM 821 C CA . SER A 1 114 ? 21.480 -10.517 -35.043 1.00 93.19 114 SER A CA 1
ATOM 822 C C . SER A 1 114 ? 20.854 -9.959 -33.749 1.00 93.19 114 SER A C 1
ATOM 824 O O . SER A 1 114 ? 20.444 -10.723 -32.871 1.00 93.19 114 SER A O 1
ATOM 826 N N . VAL A 1 115 ? 20.739 -8.628 -33.637 1.00 94.50 115 VAL A N 1
ATOM 827 C CA . VAL A 1 115 ? 20.113 -7.930 -32.504 1.00 94.50 115 VAL A CA 1
ATOM 828 C C . VAL A 1 115 ? 18.597 -7.853 -32.684 1.00 94.50 115 VAL A C 1
ATOM 830 O O . VAL A 1 115 ? 17.857 -8.266 -31.795 1.00 94.50 115 VAL A O 1
ATOM 833 N N . LEU A 1 116 ? 18.129 -7.324 -33.819 1.00 94.56 116 LEU A N 1
ATOM 834 C CA . LEU A 1 116 ? 16.704 -7.064 -34.075 1.00 94.56 116 LEU A CA 1
ATOM 835 C C . LEU A 1 116 ? 15.896 -8.345 -34.335 1.00 94.56 116 LEU A C 1
ATOM 837 O O . LEU A 1 116 ? 14.698 -8.382 -34.067 1.00 94.56 116 LEU A O 1
ATOM 841 N N . GLY A 1 117 ? 16.551 -9.413 -34.785 1.00 93.31 117 GLY A N 1
ATOM 842 C CA . GLY A 1 117 ? 15.960 -10.742 -34.928 1.00 93.31 117 GLY A CA 1
ATOM 843 C C . GLY A 1 117 ? 15.818 -11.512 -33.610 1.00 93.31 117 GLY A C 1
ATOM 844 O O . GLY A 1 117 ? 15.348 -12.646 -33.618 1.00 93.31 117 GLY A O 1
ATOM 845 N N . ALA A 1 118 ? 16.231 -10.948 -32.468 1.00 94.81 118 ALA A N 1
ATOM 846 C CA . ALA A 1 118 ? 15.998 -11.578 -31.170 1.00 94.81 118 ALA A CA 1
ATOM 847 C C . ALA A 1 118 ? 14.487 -11.658 -30.857 1.00 94.81 118 ALA A C 1
ATOM 849 O O . ALA A 1 118 ? 13.729 -10.783 -31.269 1.00 94.81 118 ALA A O 1
ATOM 850 N N . PRO A 1 119 ? 14.031 -12.660 -30.085 1.00 93.56 119 PRO A N 1
ATOM 851 C CA . PRO A 1 119 ? 12.601 -12.925 -29.893 1.00 93.56 119 PRO A CA 1
ATOM 852 C C . PRO A 1 119 ? 11.877 -11.882 -29.030 1.00 93.56 119 PRO A C 1
ATOM 854 O O . PRO A 1 119 ? 10.652 -11.863 -28.984 1.00 93.56 119 PRO A O 1
ATOM 857 N N . ASN A 1 120 ? 12.607 -11.048 -28.284 1.00 93.00 120 ASN A N 1
ATOM 858 C CA . ASN A 1 120 ? 12.030 -9.972 -27.482 1.00 93.00 120 ASN A CA 1
ATOM 859 C C . ASN A 1 120 ? 13.053 -8.866 -27.192 1.00 93.00 120 ASN A C 1
ATOM 861 O O . ASN A 1 120 ? 14.264 -9.034 -27.358 1.00 93.00 120 ASN A O 1
ATOM 865 N N . VAL A 1 121 ? 12.539 -7.734 -26.707 1.00 93.75 121 VAL A N 1
ATOM 866 C CA . VAL A 1 121 ? 13.309 -6.520 -26.406 1.00 93.75 121 VAL A CA 1
ATOM 867 C C . VAL A 1 121 ? 14.410 -6.753 -25.368 1.00 93.75 121 VAL A C 1
ATOM 869 O O . VAL A 1 121 ? 15.489 -6.177 -25.498 1.00 93.75 121 VAL A O 1
ATOM 872 N N . ALA A 1 122 ? 14.175 -7.603 -24.364 1.00 91.56 122 ALA A N 1
ATOM 873 C CA . ALA A 1 122 ? 15.169 -7.896 -23.332 1.00 91.56 122 ALA A CA 1
ATOM 874 C C . ALA A 1 122 ? 16.391 -8.616 -23.926 1.00 91.56 122 ALA A C 1
ATOM 876 O O . ALA A 1 122 ? 17.516 -8.141 -23.779 1.00 91.56 122 ALA A O 1
ATOM 877 N N . GLN A 1 123 ? 16.165 -9.692 -24.688 1.00 93.12 123 GLN A N 1
ATOM 878 C CA . GLN A 1 123 ? 17.239 -10.436 -25.353 1.00 93.12 123 GLN A CA 1
ATOM 879 C C . GLN A 1 123 ? 17.952 -9.597 -26.419 1.00 93.12 123 GLN A C 1
ATOM 881 O O . GLN A 1 123 ? 19.176 -9.657 -26.534 1.00 93.12 123 GLN A O 1
ATOM 886 N N . ALA A 1 124 ? 17.219 -8.774 -27.173 1.00 94.44 124 ALA A N 1
ATOM 887 C CA . ALA A 1 124 ? 17.826 -7.814 -28.092 1.00 94.44 124 ALA A CA 1
ATOM 888 C C . ALA A 1 124 ? 18.712 -6.804 -27.349 1.00 94.44 124 ALA A C 1
ATOM 890 O O . ALA A 1 124 ? 19.807 -6.480 -27.805 1.00 94.44 124 ALA A O 1
ATOM 891 N N . GLY A 1 125 ? 18.270 -6.331 -26.180 1.00 93.44 125 GLY A N 1
ATOM 892 C CA . GLY A 1 125 ? 19.048 -5.451 -25.314 1.00 93.44 125 GLY A CA 1
ATOM 893 C C . GLY A 1 125 ? 20.363 -6.093 -24.874 1.00 93.44 125 GLY A C 1
ATOM 894 O O . GLY A 1 125 ? 21.416 -5.463 -24.976 1.00 93.44 125 GLY A O 1
ATOM 895 N N . ASP A 1 126 ? 20.331 -7.362 -24.466 1.00 93.19 126 ASP A N 1
ATOM 896 C CA . ASP A 1 126 ? 21.537 -8.121 -24.119 1.00 93.19 126 ASP A CA 1
ATOM 897 C C . ASP A 1 126 ? 22.484 -8.283 -25.310 1.00 93.19 126 ASP A C 1
ATOM 899 O O . ASP A 1 126 ? 23.687 -8.048 -25.170 1.00 93.19 126 ASP A O 1
ATOM 903 N N . ARG A 1 127 ? 21.948 -8.573 -26.503 1.00 93.81 127 ARG A N 1
ATOM 904 C CA . ARG A 1 127 ? 22.732 -8.644 -27.747 1.00 93.81 127 ARG A CA 1
ATOM 905 C C . ARG A 1 127 ? 23.284 -7.289 -28.192 1.00 93.81 127 ARG A C 1
ATOM 907 O O . ARG A 1 127 ? 24.313 -7.257 -28.853 1.00 93.81 127 ARG A O 1
ATOM 914 N N . LEU A 1 128 ? 22.656 -6.170 -27.825 1.00 92.31 128 LEU A N 1
ATOM 915 C CA . LEU A 1 128 ? 23.125 -4.813 -28.146 1.00 92.31 128 LEU A CA 1
ATOM 916 C C . LEU A 1 128 ? 24.099 -4.244 -27.096 1.00 92.31 128 LEU A C 1
ATOM 918 O O . LEU A 1 128 ? 24.804 -3.265 -27.349 1.00 92.31 128 LEU A O 1
ATOM 922 N N . ARG A 1 129 ? 24.153 -4.839 -25.901 1.00 91.38 129 ARG A N 1
ATOM 923 C CA . ARG A 1 129 ? 24.895 -4.337 -24.734 1.00 91.38 129 ARG A CA 1
ATOM 924 C C . ARG A 1 129 ? 26.380 -4.112 -24.998 1.00 91.38 129 ARG A C 1
ATOM 926 O O . ARG A 1 129 ? 26.933 -3.117 -24.532 1.00 91.38 129 ARG A O 1
ATOM 933 N N . TRP A 1 130 ? 27.027 -4.994 -25.758 1.00 90.25 130 TRP A N 1
ATOM 934 C CA . TRP A 1 130 ? 28.447 -4.847 -26.093 1.00 90.25 130 TRP A CA 1
ATOM 935 C C . TRP A 1 130 ? 28.724 -3.519 -26.813 1.00 90.25 130 TRP A C 1
ATOM 937 O O . TRP A 1 130 ? 29.727 -2.869 -26.529 1.00 90.25 130 TRP A O 1
ATOM 947 N N . LEU A 1 131 ? 27.798 -3.052 -27.659 1.00 87.88 131 LEU A N 1
ATOM 948 C CA . LEU A 1 131 ? 27.942 -1.801 -28.401 1.00 87.88 131 LEU A CA 1
ATOM 949 C C . LEU A 1 131 ? 27.840 -0.582 -27.476 1.00 87.88 131 LEU A C 1
ATOM 951 O O . LEU A 1 131 ? 28.541 0.413 -27.673 1.00 87.88 131 LEU A O 1
ATOM 955 N N . VAL A 1 132 ? 26.997 -0.659 -26.440 1.00 86.12 132 VAL A N 1
ATOM 956 C CA . VAL A 1 132 ? 26.919 0.364 -25.385 1.00 86.12 132 VAL A CA 1
ATOM 957 C C . VAL A 1 132 ? 28.260 0.470 -24.659 1.00 86.12 132 VAL A C 1
ATOM 959 O O . VAL A 1 132 ? 28.775 1.579 -24.494 1.00 86.12 132 VAL A O 1
ATOM 962 N N . THR A 1 133 ? 28.842 -0.666 -24.268 1.00 84.94 133 THR A N 1
ATOM 963 C CA . THR A 1 133 ? 30.146 -0.722 -23.595 1.00 84.94 133 THR A CA 1
ATOM 964 C C . THR A 1 133 ? 31.260 -0.194 -24.498 1.00 84.94 133 THR A C 1
ATOM 966 O O . THR A 1 133 ? 31.973 0.720 -24.093 1.00 84.94 133 THR A O 1
ATOM 969 N N . ALA A 1 134 ? 31.351 -0.670 -25.744 1.00 82.12 134 ALA A N 1
ATOM 970 C CA . ALA A 1 134 ? 32.353 -0.229 -26.717 1.00 82.12 134 ALA A CA 1
ATOM 971 C C . ALA A 1 134 ? 32.288 1.286 -26.970 1.00 82.12 134 ALA A C 1
ATOM 973 O O . ALA A 1 134 ? 33.313 1.971 -27.004 1.00 82.12 134 ALA A O 1
ATOM 974 N N . THR A 1 135 ? 31.076 1.844 -27.068 1.00 81.19 135 THR A N 1
ATOM 975 C CA . THR A 1 135 ? 30.901 3.289 -27.257 1.00 81.19 135 THR A CA 1
ATOM 976 C C . THR A 1 135 ? 31.380 4.095 -26.041 1.00 81.19 135 THR A C 1
ATOM 978 O O . THR A 1 135 ? 31.991 5.151 -26.212 1.00 81.19 135 THR A O 1
ATOM 981 N N . ARG A 1 136 ? 31.139 3.600 -24.818 1.00 81.31 136 ARG A N 1
ATOM 982 C CA . ARG A 1 136 ? 31.619 4.238 -23.580 1.00 81.31 136 ARG A CA 1
ATOM 983 C C . ARG A 1 136 ? 33.142 4.182 -23.456 1.00 81.31 136 ARG A C 1
ATOM 985 O O . ARG A 1 136 ? 33.740 5.184 -23.075 1.00 81.31 136 ARG A O 1
ATOM 992 N N . THR A 1 137 ? 33.771 3.069 -23.838 1.00 79.31 137 THR A N 1
ATOM 993 C CA . THR A 1 137 ? 35.240 2.925 -23.853 1.00 79.31 137 THR A CA 1
ATOM 994 C C . THR A 1 137 ? 35.906 3.927 -24.798 1.00 79.31 137 THR A C 1
ATOM 996 O O . THR A 1 137 ? 36.973 4.445 -24.491 1.00 79.31 137 THR A O 1
ATOM 999 N N . LYS A 1 138 ? 35.246 4.282 -25.909 1.00 75.12 138 LYS A N 1
ATOM 1000 C CA . LYS A 1 138 ? 35.699 5.327 -26.847 1.00 75.12 138 LYS A CA 1
ATOM 1001 C C . LYS A 1 138 ? 35.414 6.767 -26.371 1.00 75.12 138 LYS A C 1
ATOM 1003 O O . LYS A 1 138 ? 35.479 7.699 -27.166 1.00 75.12 138 LYS A O 1
ATOM 1008 N N . GLY A 1 139 ? 35.078 6.964 -25.093 1.00 67.88 139 GLY A N 1
ATOM 1009 C CA . GLY A 1 139 ? 34.935 8.284 -24.468 1.00 67.88 139 GLY A CA 1
ATOM 1010 C C . GLY A 1 139 ? 33.587 8.978 -24.688 1.00 67.88 139 GLY A C 1
ATOM 1011 O O . GLY A 1 139 ? 33.412 10.117 -24.257 1.00 67.88 139 GLY A O 1
ATOM 1012 N N . LEU A 1 140 ? 32.608 8.322 -25.322 1.00 74.75 140 LEU A N 1
ATOM 1013 C CA . LEU A 1 140 ? 31.267 8.888 -25.474 1.00 74.75 140 LEU A CA 1
ATOM 1014 C C . LEU A 1 140 ? 30.369 8.512 -24.300 1.00 74.75 140 LEU A C 1
ATOM 1016 O O . LEU A 1 140 ? 30.153 7.338 -23.996 1.00 74.75 140 LEU A O 1
ATOM 1020 N N . ALA A 1 141 ? 29.744 9.518 -23.693 1.00 70.44 141 ALA A N 1
ATOM 1021 C CA . ALA A 1 141 ? 28.683 9.282 -22.728 1.00 70.44 141 ALA A CA 1
ATOM 1022 C C . ALA A 1 141 ? 27.492 8.611 -23.434 1.00 70.44 141 ALA A C 1
ATOM 1024 O O . ALA A 1 141 ? 26.895 9.193 -24.337 1.00 70.44 141 ALA A O 1
ATOM 1025 N N . VAL A 1 142 ? 27.120 7.399 -23.016 1.00 78.12 142 VAL A N 1
ATOM 1026 C CA . VAL A 1 142 ? 25.847 6.758 -23.391 1.00 78.12 142 VAL A CA 1
ATOM 1027 C C . VAL A 1 142 ? 24.977 6.683 -22.145 1.00 78.12 142 VAL A C 1
ATOM 1029 O O . VAL A 1 142 ? 25.289 5.937 -21.215 1.00 78.12 142 VAL A O 1
ATOM 1032 N N . SER A 1 143 ? 23.898 7.455 -22.122 1.00 81.31 143 SER A N 1
ATOM 1033 C CA . SER A 1 143 ? 22.949 7.575 -21.018 1.00 81.31 143 SER A CA 1
ATOM 1034 C C . SER A 1 143 ? 21.521 7.345 -21.510 1.00 81.31 143 SER A C 1
ATOM 1036 O O . SER A 1 143 ? 21.218 7.469 -22.695 1.00 81.31 143 SER A O 1
ATOM 1038 N N . ALA A 1 144 ? 20.596 7.073 -20.593 1.00 78.12 144 ALA A N 1
ATOM 1039 C CA . ALA A 1 144 ? 19.188 6.926 -20.957 1.00 78.12 144 ALA A CA 1
ATOM 1040 C C . ALA A 1 144 ? 18.577 8.222 -21.537 1.00 78.12 144 ALA A C 1
ATOM 1042 O O . ALA A 1 144 ? 17.642 8.166 -22.333 1.00 78.12 144 ALA A O 1
ATOM 1043 N N . THR A 1 145 ? 19.136 9.391 -21.194 1.00 74.12 145 THR A N 1
ATOM 1044 C CA . THR A 1 145 ? 18.718 10.693 -21.739 1.00 74.12 145 THR A CA 1
ATOM 1045 C C . THR A 1 145 ? 19.164 10.925 -23.182 1.00 74.12 145 THR A C 1
ATOM 1047 O O . THR A 1 145 ? 18.517 11.700 -23.882 1.00 74.12 145 THR A O 1
ATOM 1050 N N . ASN A 1 146 ? 20.246 10.278 -23.629 1.00 76.94 146 ASN A N 1
ATOM 1051 C CA . ASN A 1 146 ? 20.801 10.452 -24.974 1.00 76.94 146 ASN A CA 1
ATOM 1052 C C . ASN A 1 146 ? 20.622 9.232 -25.895 1.00 76.94 146 ASN A C 1
ATOM 1054 O O . ASN A 1 146 ? 20.933 9.311 -27.085 1.00 76.94 146 ASN A O 1
ATOM 1058 N N . VAL A 1 147 ? 20.105 8.122 -25.362 1.00 74.94 147 VAL A N 1
ATOM 1059 C CA . VAL A 1 147 ? 19.657 6.962 -26.141 1.00 74.94 147 VAL A CA 1
ATOM 1060 C C . VAL A 1 147 ? 18.521 7.350 -27.079 1.00 74.94 147 VAL A C 1
ATOM 1062 O O . VAL A 1 147 ? 17.802 8.305 -26.819 1.00 74.94 147 VAL A O 1
ATOM 1065 N N . GLY A 1 148 ? 18.351 6.605 -28.167 1.00 70.44 148 GLY A N 1
ATOM 1066 C CA . GLY A 1 148 ? 17.503 6.884 -29.324 1.00 70.44 148 GLY A CA 1
ATOM 1067 C C . GLY A 1 148 ? 18.349 7.216 -30.542 1.00 70.44 148 GLY A C 1
ATOM 1068 O O . GLY A 1 148 ? 18.165 8.254 -31.173 1.00 70.44 148 GLY A O 1
ATOM 1069 N N . TRP A 1 149 ? 19.348 6.377 -30.807 1.00 72.50 149 TRP A N 1
ATOM 1070 C CA . TRP A 1 149 ? 20.263 6.574 -31.921 1.00 72.50 149 TRP A CA 1
ATOM 1071 C C . TRP A 1 149 ? 19.491 6.471 -33.233 1.00 72.50 149 TRP A C 1
ATOM 1073 O O . TRP A 1 149 ? 18.914 5.426 -33.495 1.00 72.50 149 TRP A O 1
ATOM 1083 N N . GLY A 1 150 ? 19.505 7.525 -34.050 1.00 69.50 150 GLY A N 1
ATOM 1084 C CA . GLY A 1 150 ? 18.887 7.529 -35.379 1.00 69.50 150 GLY A CA 1
ATOM 1085 C C . GLY A 1 150 ? 17.648 8.419 -35.496 1.00 69.50 150 GLY A C 1
ATOM 1086 O O . GLY A 1 150 ? 17.009 8.779 -34.512 1.00 69.50 150 GLY A O 1
ATOM 1087 N N . GLN A 1 151 ? 17.332 8.801 -36.733 1.00 77.75 151 GLN A N 1
ATOM 1088 C CA . GLN A 1 151 ? 16.135 9.570 -37.076 1.00 77.75 151 GLN A CA 1
ATOM 1089 C C . GLN A 1 151 ? 15.027 8.621 -37.522 1.00 77.75 151 GLN A C 1
ATOM 1091 O O . GLN A 1 151 ? 15.277 7.710 -38.311 1.00 77.75 151 GLN A O 1
ATOM 1096 N N . GLY A 1 152 ? 13.806 8.856 -37.040 1.00 82.19 152 GLY A N 1
ATOM 1097 C CA . GLY A 1 152 ? 12.649 8.058 -37.440 1.00 82.19 152 GLY A CA 1
ATOM 1098 C C . GLY A 1 152 ? 12.642 6.623 -36.902 1.00 82.19 152 GLY A C 1
ATOM 1099 O O . GLY A 1 152 ? 11.955 5.791 -37.485 1.00 82.19 152 GLY A O 1
ATOM 1100 N N . ILE A 1 153 ? 13.348 6.347 -35.801 1.00 89.56 153 ILE A N 1
ATOM 1101 C CA . ILE A 1 153 ? 13.374 5.025 -35.156 1.00 89.56 153 ILE A CA 1
ATOM 1102 C C . ILE A 1 153 ? 12.084 4.700 -34.400 1.00 89.56 153 ILE A C 1
ATOM 1104 O O . ILE A 1 153 ? 11.358 5.605 -33.961 1.00 89.56 153 ILE A O 1
ATOM 1108 N N . THR A 1 154 ? 11.814 3.412 -34.219 1.00 92.12 154 THR A N 1
ATOM 1109 C CA . THR A 1 154 ? 10.633 2.901 -33.518 1.00 92.12 154 THR A CA 1
ATOM 1110 C C . THR A 1 154 ? 10.741 3.042 -31.989 1.00 92.12 154 THR A C 1
ATOM 1112 O O . THR A 1 154 ? 11.843 3.139 -31.421 1.00 92.12 154 THR A O 1
ATOM 1115 N N . PRO A 1 155 ? 9.596 3.041 -31.276 1.00 90.31 155 PRO A N 1
ATOM 1116 C CA . PRO A 1 155 ? 9.573 2.846 -29.828 1.00 90.31 155 PRO A CA 1
ATOM 1117 C C . PRO A 1 155 ? 10.223 1.520 -29.411 1.00 90.31 155 PRO A C 1
ATOM 1119 O O . PRO A 1 155 ? 10.935 1.500 -28.409 1.00 90.31 155 PRO A O 1
ATOM 1122 N N . VAL A 1 156 ? 10.069 0.463 -30.220 1.00 93.12 156 VAL A N 1
ATOM 1123 C CA . VAL A 1 156 ? 10.677 -0.860 -30.006 1.00 93.12 156 VAL A CA 1
ATOM 1124 C C . VAL A 1 156 ? 12.200 -0.767 -29.939 1.00 93.12 156 VAL A C 1
ATOM 1126 O O . VAL A 1 156 ? 12.784 -1.150 -28.927 1.00 93.12 156 VAL A O 1
ATOM 1129 N N . LEU A 1 157 ? 12.862 -0.161 -30.934 1.00 93.06 157 LEU A N 1
ATOM 1130 C CA . LEU A 1 157 ? 14.318 0.028 -30.896 1.00 93.06 157 LEU A CA 1
ATOM 1131 C C . LEU A 1 157 ? 14.750 0.927 -29.727 1.00 93.06 157 LEU A C 1
ATOM 1133 O O . LEU A 1 157 ? 15.782 0.681 -29.100 1.00 93.06 157 LEU A O 1
ATOM 1137 N N . THR A 1 158 ? 13.966 1.956 -29.395 1.00 91.75 158 THR A N 1
ATOM 1138 C CA . THR A 1 158 ? 14.240 2.772 -28.201 1.00 91.75 158 THR A CA 1
ATOM 1139 C C . THR A 1 158 ? 14.207 1.909 -26.934 1.00 91.75 158 THR A C 1
ATOM 1141 O O . THR A 1 158 ? 15.091 2.043 -26.086 1.00 91.75 158 THR A O 1
ATOM 1144 N N . GLY A 1 159 ? 13.246 0.990 -26.830 1.00 92.38 159 GLY A N 1
ATOM 1145 C CA . GLY A 1 159 ? 13.156 0.010 -25.752 1.00 92.38 159 GLY A CA 1
ATOM 1146 C C . GLY A 1 159 ? 14.342 -0.949 -25.716 1.00 92.38 159 GLY A C 1
ATOM 1147 O O . GLY A 1 159 ? 14.913 -1.150 -24.648 1.00 92.38 159 GLY A O 1
ATOM 1148 N N . VAL A 1 160 ? 14.795 -1.449 -26.870 1.00 93.50 160 VAL A N 1
ATOM 1149 C CA . VAL A 1 160 ? 15.997 -2.300 -26.985 1.00 93.50 160 VAL A CA 1
ATOM 1150 C C . VAL A 1 160 ? 17.240 -1.566 -26.476 1.00 93.50 160 VAL A C 1
ATOM 1152 O O . VAL A 1 160 ? 18.015 -2.108 -25.689 1.00 93.50 160 VAL A O 1
ATOM 1155 N N . GLN A 1 161 ? 17.421 -0.301 -26.864 1.00 91.94 161 GLN A N 1
ATOM 1156 C CA . GLN A 1 161 ? 18.545 0.518 -26.400 1.00 91.94 161 GLN A CA 1
ATOM 1157 C C . GLN A 1 161 ? 18.482 0.792 -24.885 1.00 91.94 161 GLN A C 1
ATOM 1159 O O . GLN A 1 161 ? 19.516 0.811 -24.215 1.00 91.94 161 GLN A O 1
ATOM 1164 N N . LEU A 1 162 ? 17.284 0.983 -24.325 1.00 92.19 162 LEU A N 1
ATOM 1165 C CA . LEU A 1 162 ? 17.086 1.136 -22.879 1.00 92.19 162 LEU A CA 1
ATOM 1166 C C . LEU A 1 162 ? 17.307 -0.182 -22.115 1.00 92.19 162 LEU A C 1
ATOM 1168 O O . LEU A 1 162 ? 17.903 -0.150 -21.039 1.00 92.19 162 LEU A O 1
ATOM 1172 N N . ALA A 1 163 ? 16.898 -1.324 -22.673 1.00 92.75 163 ALA A N 1
ATOM 1173 C CA . ALA A 1 163 ? 17.164 -2.653 -22.121 1.00 92.75 163 ALA A CA 1
ATOM 1174 C C . ALA A 1 163 ? 18.672 -2.955 -22.093 1.00 92.75 163 ALA A C 1
ATOM 1176 O O . ALA A 1 163 ? 19.199 -3.402 -21.075 1.00 92.75 163 ALA A O 1
ATOM 1177 N N . ALA A 1 164 ? 19.402 -2.594 -23.155 1.00 92.25 164 ALA A N 1
ATOM 1178 C CA . ALA A 1 164 ? 20.862 -2.697 -23.199 1.00 92.25 164 ALA A CA 1
ATOM 1179 C C . ALA A 1 164 ? 21.547 -1.860 -22.101 1.00 92.25 164 ALA A C 1
ATOM 1181 O O . ALA A 1 164 ? 22.571 -2.259 -21.542 1.00 92.25 164 ALA A O 1
ATOM 1182 N N . LEU A 1 165 ? 20.970 -0.701 -21.764 1.00 90.69 165 LEU A N 1
ATOM 1183 C CA . LEU A 1 165 ? 21.455 0.160 -20.687 1.00 90.69 165 LEU A CA 1
ATOM 1184 C C . LEU A 1 165 ? 21.060 -0.308 -19.285 1.00 90.69 165 LEU A C 1
ATOM 1186 O O . LEU A 1 165 ? 21.711 0.131 -18.341 1.00 90.69 165 LEU A O 1
ATOM 1190 N N . HIS A 1 166 ? 20.031 -1.145 -19.122 1.00 89.25 166 HIS A N 1
ATOM 1191 C CA . HIS A 1 166 ? 19.361 -1.386 -17.836 1.00 89.25 166 HIS A CA 1
ATOM 1192 C C . HIS A 1 166 ? 20.330 -1.633 -16.652 1.00 89.25 166 HIS A C 1
ATOM 1194 O O . HIS A 1 166 ? 20.279 -0.860 -15.694 1.00 89.25 166 HIS A O 1
ATOM 1200 N N . PRO A 1 167 ? 21.290 -2.579 -16.722 1.00 87.94 167 PRO A N 1
ATOM 1201 C CA . PRO A 1 167 ? 22.251 -2.841 -15.637 1.00 87.94 167 PRO A CA 1
ATOM 1202 C C . PRO A 1 167 ? 23.272 -1.732 -15.372 1.00 87.94 167 PRO A C 1
ATOM 1204 O O . PRO A 1 167 ? 23.960 -1.757 -14.359 1.00 87.94 167 PRO A O 1
ATOM 1207 N N . LEU A 1 168 ? 23.394 -0.767 -16.282 1.00 87.38 168 LEU A N 1
ATOM 1208 C CA . LEU A 1 168 ? 24.283 0.386 -16.155 1.00 87.38 168 LEU A CA 1
ATOM 1209 C C . LEU A 1 168 ? 23.555 1.627 -15.619 1.00 87.38 168 LEU A C 1
ATOM 1211 O O . LEU A 1 168 ? 24.187 2.672 -15.454 1.00 87.38 168 LEU A O 1
ATOM 1215 N N . LEU A 1 169 ? 22.235 1.552 -15.415 1.00 88.75 169 LEU A N 1
ATOM 1216 C CA . LEU A 1 169 ? 21.429 2.657 -14.906 1.00 88.75 169 LEU A CA 1
ATOM 1217 C C . LEU A 1 169 ? 21.360 2.625 -13.376 1.00 88.75 169 LEU A C 1
ATOM 1219 O O . LEU A 1 169 ? 21.193 1.550 -12.799 1.00 88.75 169 LEU A O 1
ATOM 1223 N N . PRO A 1 170 ? 21.394 3.790 -12.703 1.00 90.00 170 PRO A N 1
ATOM 1224 C CA . PRO A 1 170 ? 21.062 3.853 -11.286 1.00 90.00 170 PRO A CA 1
ATOM 1225 C C . PRO A 1 170 ? 19.594 3.462 -11.061 1.00 90.00 170 PRO A C 1
ATOM 1227 O O . PRO A 1 170 ? 18.746 3.665 -11.931 1.00 90.00 170 PRO A O 1
ATOM 1230 N N . ALA A 1 171 ? 19.270 2.974 -9.863 1.00 91.19 171 ALA A N 1
ATOM 1231 C CA . ALA A 1 171 ? 17.928 2.507 -9.498 1.00 91.19 171 ALA A CA 1
ATOM 1232 C C . ALA A 1 171 ? 16.803 3.512 -9.821 1.00 91.19 171 ALA A C 1
ATOM 1234 O O . ALA A 1 171 ? 15.744 3.138 -10.323 1.00 91.19 171 ALA A O 1
ATOM 1235 N N . SER A 1 172 ? 17.046 4.809 -9.598 1.00 90.88 172 SER A N 1
ATOM 1236 C CA . SER A 1 172 ? 16.085 5.865 -9.938 1.00 90.88 172 SER A CA 1
ATOM 1237 C C . SER A 1 172 ? 15.797 5.937 -11.435 1.00 90.88 172 SER A C 1
ATOM 1239 O O . SER A 1 172 ? 14.658 6.171 -11.828 1.00 90.88 172 SER A O 1
ATOM 1241 N N . ASP A 1 173 ? 16.811 5.737 -12.274 1.00 89.56 173 ASP A N 1
ATOM 1242 C CA . ASP A 1 173 ? 16.651 5.778 -13.725 1.00 89.56 173 ASP A CA 1
ATOM 1243 C C . ASP A 1 173 ? 16.023 4.486 -14.234 1.00 89.56 173 ASP A C 1
ATOM 1245 O O . ASP A 1 173 ? 15.193 4.534 -15.137 1.00 89.56 173 ASP A O 1
ATOM 1249 N N . GLN A 1 174 ? 16.314 3.345 -13.609 1.00 91.94 174 GLN A N 1
ATOM 1250 C CA . GLN A 1 174 ? 15.622 2.105 -13.949 1.00 91.94 174 GLN A CA 1
ATOM 1251 C C . GLN A 1 174 ? 14.099 2.239 -13.778 1.00 91.94 174 GLN A C 1
ATOM 1253 O O . GLN A 1 174 ? 13.341 1.844 -14.665 1.00 91.94 174 GLN A O 1
ATOM 1258 N N . LEU A 1 175 ? 13.651 2.907 -12.708 1.00 92.38 175 LEU A N 1
ATOM 1259 C CA . LEU A 1 175 ? 12.237 3.232 -12.489 1.00 92.38 175 LEU A CA 1
ATOM 1260 C C . LEU A 1 175 ? 11.706 4.257 -13.504 1.00 92.38 175 LEU A C 1
ATOM 1262 O O . LEU A 1 175 ? 10.653 4.050 -14.110 1.00 92.38 175 LEU A O 1
ATOM 1266 N N . ARG A 1 176 ? 12.432 5.359 -13.737 1.00 91.81 176 ARG A N 1
ATOM 1267 C CA . ARG A 1 176 ? 12.012 6.416 -14.678 1.00 91.81 176 ARG A CA 1
ATOM 1268 C C . ARG A 1 176 ? 11.808 5.891 -16.093 1.00 91.81 176 ARG A C 1
ATOM 1270 O O . ARG A 1 176 ? 10.806 6.218 -16.720 1.00 91.81 176 ARG A O 1
ATOM 1277 N N . TYR A 1 177 ? 12.754 5.095 -16.580 1.00 91.00 177 TYR A N 1
ATOM 1278 C CA . TYR A 1 177 ? 12.751 4.545 -17.935 1.00 91.00 177 TYR A CA 1
ATOM 1279 C C . TYR A 1 177 ? 12.029 3.197 -18.035 1.00 91.00 177 TYR A C 1
ATOM 1281 O O . TYR A 1 177 ? 12.021 2.583 -19.102 1.00 91.00 177 TYR A O 1
ATOM 1289 N N . ARG A 1 178 ? 11.425 2.731 -16.931 1.00 91.12 178 ARG A N 1
ATOM 1290 C CA . ARG A 1 178 ? 10.677 1.468 -16.855 1.00 91.12 178 ARG A CA 1
ATOM 1291 C C . ARG A 1 178 ? 11.491 0.299 -17.429 1.00 91.12 178 ARG A C 1
ATOM 1293 O O . ARG A 1 178 ? 10.976 -0.515 -18.192 1.00 91.12 178 ARG A O 1
ATOM 1300 N N . SER A 1 179 ? 12.788 0.259 -17.117 1.00 82.75 179 SER A N 1
ATOM 1301 C CA . SER A 1 179 ? 13.778 -0.467 -17.923 1.00 82.75 179 SER A CA 1
ATOM 1302 C C . SER A 1 179 ? 13.758 -1.989 -17.801 1.00 82.75 179 SER A C 1
ATOM 1304 O O . SER A 1 179 ? 14.476 -2.642 -18.548 1.00 82.75 179 SER A O 1
ATOM 1306 N N . GLY A 1 180 ? 12.922 -2.552 -16.928 1.00 74.00 180 GLY A N 1
ATOM 1307 C CA . GLY A 1 180 ? 12.655 -3.993 -16.880 1.00 74.00 180 GLY A CA 1
ATOM 1308 C C . GLY A 1 180 ? 11.207 -4.380 -17.164 1.00 74.00 180 GLY A C 1
ATOM 1309 O O . GLY A 1 180 ? 10.749 -5.426 -16.723 1.00 74.00 180 GLY A O 1
ATOM 1310 N N . THR A 1 181 ? 10.474 -3.530 -17.883 1.00 84.62 181 THR A N 1
ATOM 1311 C CA . THR A 1 181 ? 9.219 -3.944 -18.527 1.00 84.62 181 THR A CA 1
ATOM 1312 C C . THR A 1 181 ? 9.504 -4.682 -19.834 1.00 84.62 181 THR A C 1
ATOM 1314 O O . THR A 1 181 ? 10.629 -4.665 -20.333 1.00 84.62 181 THR A O 1
ATOM 1317 N N . THR A 1 182 ? 8.476 -5.302 -20.418 1.00 85.56 182 THR A N 1
ATOM 1318 C CA . THR A 1 182 ? 8.557 -5.924 -21.752 1.00 85.56 182 THR A CA 1
ATOM 1319 C C . THR A 1 182 ? 8.986 -4.934 -22.832 1.00 85.56 182 THR A C 1
ATOM 1321 O O . THR A 1 182 ? 9.689 -5.313 -23.764 1.00 85.56 182 THR A O 1
ATOM 1324 N N . LEU A 1 183 ? 8.608 -3.663 -22.680 1.00 88.75 183 LEU A N 1
ATOM 1325 C CA . LEU A 1 183 ? 9.011 -2.575 -23.557 1.00 88.75 183 LEU A CA 1
ATOM 1326 C C . LEU A 1 183 ? 9.407 -1.339 -22.729 1.00 88.75 183 LEU A C 1
ATOM 1328 O O . LEU A 1 183 ? 8.560 -0.489 -22.425 1.00 88.75 183 LEU A O 1
ATOM 1332 N N . PRO A 1 184 ? 10.699 -1.210 -22.370 1.00 90.00 184 PRO A N 1
ATOM 1333 C CA . PRO A 1 184 ? 11.234 -0.005 -21.756 1.00 90.00 184 PRO A CA 1
ATOM 1334 C C . PRO A 1 184 ? 10.925 1.237 -22.585 1.00 90.00 184 PRO A C 1
ATOM 1336 O O . PRO A 1 184 ? 11.016 1.227 -23.812 1.00 90.00 184 PRO A O 1
ATOM 1339 N N . ALA A 1 185 ? 10.606 2.341 -21.918 1.00 87.81 185 ALA A N 1
ATOM 1340 C CA . ALA A 1 185 ? 10.174 3.550 -22.602 1.00 87.81 185 ALA A CA 1
ATOM 1341 C C . ALA A 1 185 ? 10.743 4.796 -21.939 1.00 87.81 185 ALA A C 1
ATOM 1343 O O . ALA A 1 185 ? 10.967 4.857 -20.728 1.00 87.81 185 ALA A O 1
ATOM 1344 N N . ARG A 1 186 ? 10.942 5.845 -22.739 1.00 85.56 186 ARG A N 1
ATOM 1345 C CA . ARG A 1 186 ? 11.323 7.144 -22.189 1.00 85.56 186 ARG A CA 1
ATOM 1346 C C . ARG A 1 186 ? 10.203 7.678 -21.289 1.00 85.56 186 ARG A C 1
ATOM 1348 O O . ARG A 1 186 ? 9.030 7.536 -21.635 1.00 85.56 186 ARG A O 1
ATOM 1355 N N . PRO A 1 187 ? 10.546 8.380 -20.195 1.00 82.81 187 PRO A N 1
ATOM 1356 C CA . PRO A 1 187 ? 9.559 9.065 -19.384 1.00 82.81 187 PRO A CA 1
ATOM 1357 C C . PRO A 1 187 ? 8.691 9.986 -20.240 1.00 82.81 187 PRO A C 1
ATOM 1359 O O . PRO A 1 187 ? 9.202 10.759 -21.072 1.00 82.81 187 PRO A O 1
ATOM 1362 N N . HIS A 1 188 ? 7.384 9.925 -20.002 1.00 73.06 188 HIS A N 1
ATOM 1363 C CA . HIS A 1 188 ? 6.406 10.714 -20.736 1.00 73.06 188 HIS A CA 1
ATOM 1364 C C . HIS A 1 188 ? 6.717 12.207 -20.559 1.00 73.06 188 HIS A C 1
ATOM 1366 O O . HIS A 1 188 ? 6.995 12.676 -19.456 1.00 73.06 188 HIS A O 1
ATOM 1372 N N . SER A 1 189 ? 6.709 12.963 -21.660 1.00 59.81 189 SER A N 1
ATOM 1373 C CA . SER A 1 189 ? 6.936 14.416 -21.633 1.00 59.81 189 SER A CA 1
ATOM 1374 C C . SER A 1 189 ? 5.755 15.190 -21.047 1.00 59.81 189 SER A C 1
ATOM 1376 O O . SER A 1 189 ? 5.925 16.336 -20.639 1.00 59.81 189 SER A O 1
ATOM 1378 N N . LYS A 1 190 ? 4.562 14.585 -21.006 1.00 56.84 190 LYS A N 1
ATOM 1379 C CA . LYS A 1 190 ? 3.346 15.240 -20.525 1.00 56.84 190 LYS A CA 1
ATOM 1380 C C . LYS A 1 190 ? 3.401 15.390 -19.001 1.00 56.84 190 LYS A C 1
ATOM 1382 O O . LYS A 1 190 ? 3.414 14.390 -18.283 1.00 56.84 190 LYS A O 1
ATOM 1387 N N . ALA A 1 191 ? 3.349 16.637 -18.521 1.00 63.75 191 ALA A N 1
ATOM 1388 C CA . ALA A 1 191 ? 3.147 16.995 -17.108 1.00 63.75 191 ALA A CA 1
ATOM 1389 C C . ALA A 1 191 ? 1.951 16.257 -16.460 1.00 63.75 191 ALA A C 1
ATOM 1391 O O . ALA A 1 191 ? 1.918 16.043 -15.251 1.00 63.75 191 ALA A O 1
ATOM 1392 N N . ASP A 1 192 ? 1.025 15.792 -17.295 1.00 79.31 192 ASP A N 1
ATOM 1393 C CA . ASP A 1 192 ? -0.142 14.984 -16.969 1.00 79.31 192 ASP A CA 1
ATOM 1394 C C . ASP A 1 192 ? 0.165 13.738 -16.108 1.00 79.31 192 ASP A C 1
ATOM 1396 O O . ASP A 1 192 ? -0.476 13.559 -15.075 1.00 79.31 192 ASP A O 1
ATOM 1400 N N . ARG A 1 193 ? 1.193 12.916 -16.412 1.00 90.06 193 ARG A N 1
ATOM 1401 C CA . ARG A 1 193 ? 1.476 11.716 -15.578 1.00 90.06 193 ARG A CA 1
ATOM 1402 C C . ARG A 1 193 ? 1.846 12.104 -14.144 1.00 90.06 193 ARG A C 1
ATOM 1404 O O . ARG A 1 193 ? 1.307 11.541 -13.196 1.00 90.06 193 ARG A O 1
ATOM 1411 N N . ALA A 1 194 ? 2.735 13.083 -13.982 1.00 90.69 194 ALA A N 1
ATOM 1412 C CA . ALA A 1 194 ? 3.144 13.573 -12.666 1.00 90.69 194 ALA A CA 1
ATOM 1413 C C . ALA A 1 194 ? 1.978 14.227 -11.904 1.00 90.69 194 ALA A C 1
ATOM 1415 O O . ALA A 1 194 ? 1.839 14.039 -10.693 1.00 90.69 194 ALA A O 1
ATOM 1416 N N . GLN A 1 195 ? 1.109 14.954 -12.609 1.00 89.56 195 GLN A N 1
ATOM 1417 C CA . GLN A 1 195 ? -0.084 15.560 -12.025 1.00 89.56 195 GLN A CA 1
ATOM 1418 C C . GLN A 1 195 ? -1.088 14.501 -11.546 1.00 89.56 195 GLN A C 1
ATOM 1420 O O . GLN A 1 195 ? -1.600 14.611 -10.431 1.00 89.56 195 GLN A O 1
ATOM 1425 N N . ARG A 1 196 ? -1.331 13.446 -12.337 1.00 92.19 196 ARG A N 1
ATOM 1426 C CA . ARG A 1 196 ? -2.185 12.318 -11.931 1.00 92.19 196 ARG A CA 1
ATOM 1427 C C . ARG A 1 196 ? -1.605 11.580 -10.728 1.00 92.19 196 ARG A C 1
ATOM 1429 O O . ARG A 1 196 ? -2.314 11.383 -9.745 1.00 92.19 196 ARG A O 1
ATOM 1436 N N . LEU A 1 197 ? -0.314 11.237 -10.754 1.00 94.31 197 LEU A N 1
ATOM 1437 C CA . LEU A 1 197 ? 0.337 10.554 -9.628 1.00 94.31 197 LEU A CA 1
ATOM 1438 C C . LEU A 1 197 ? 0.325 11.400 -8.352 1.00 94.31 197 LEU A C 1
ATOM 1440 O O . LEU A 1 197 ? 0.123 10.855 -7.275 1.00 94.31 197 LEU A O 1
ATOM 1444 N N . THR A 1 198 ? 0.455 12.727 -8.452 1.00 94.81 198 THR A N 1
ATOM 1445 C CA . THR A 1 198 ? 0.347 13.620 -7.284 1.00 94.81 198 THR A CA 1
ATOM 1446 C C . THR A 1 198 ? -0.973 13.411 -6.537 1.00 94.81 198 THR A C 1
ATOM 1448 O O . THR A 1 198 ? -0.973 13.359 -5.307 1.00 94.81 198 THR A O 1
ATOM 1451 N N . LYS A 1 199 ? -2.086 13.256 -7.262 1.00 95.25 199 LYS A N 1
ATOM 1452 C CA . LYS A 1 199 ? -3.411 13.011 -6.672 1.00 95.25 199 LYS A CA 1
ATOM 1453 C C . LYS A 1 199 ? -3.592 11.574 -6.185 1.00 95.25 199 LYS A C 1
ATOM 1455 O O . LYS A 1 199 ? -4.295 11.354 -5.214 1.00 95.25 199 LYS A O 1
ATOM 1460 N N . ARG A 1 200 ? -2.960 10.598 -6.838 1.00 96.44 200 ARG A N 1
ATOM 1461 C CA . ARG A 1 200 ? -3.237 9.164 -6.630 1.00 96.44 200 ARG A CA 1
ATOM 1462 C C . ARG A 1 200 ? -2.255 8.455 -5.692 1.00 96.44 200 ARG A C 1
ATOM 1464 O O . ARG A 1 200 ? -2.552 7.365 -5.220 1.00 96.44 200 ARG A O 1
ATOM 1471 N N . VAL A 1 201 ? -1.100 9.060 -5.408 1.00 96.94 201 VAL A N 1
ATOM 1472 C CA . VAL A 1 201 ? -0.066 8.487 -4.532 1.00 96.94 201 VAL A CA 1
ATOM 1473 C C . VAL A 1 201 ? -0.154 9.094 -3.119 1.00 96.94 201 VAL A C 1
ATOM 1475 O O . VAL A 1 201 ? -0.075 10.325 -2.973 1.00 96.94 201 VAL A O 1
ATOM 1478 N N . PRO A 1 202 ? -0.285 8.269 -2.060 1.00 97.12 202 PRO A N 1
ATOM 1479 C CA . PRO A 1 202 ? -0.218 8.726 -0.674 1.00 97.12 202 PRO A CA 1
ATOM 1480 C C . PRO A 1 202 ? 1.219 9.062 -0.256 1.00 97.12 202 PRO A C 1
ATOM 1482 O O . PRO A 1 202 ? 2.186 8.556 -0.830 1.00 97.12 202 PRO A O 1
ATOM 1485 N N . THR A 1 203 ? 1.382 9.868 0.797 1.00 97.19 203 THR A N 1
ATOM 1486 C CA . THR A 1 203 ? 2.715 10.181 1.342 1.00 97.19 203 THR A CA 1
ATOM 1487 C C . THR A 1 203 ? 3.408 8.950 1.912 1.00 97.19 203 THR A C 1
ATOM 1489 O O . THR A 1 203 ? 4.603 8.762 1.696 1.00 97.19 203 THR A O 1
ATOM 1492 N N . LEU A 1 204 ? 2.663 8.113 2.632 1.00 96.50 204 LEU A N 1
ATOM 1493 C CA . LEU A 1 204 ? 3.099 6.788 3.045 1.00 96.50 204 LEU A CA 1
ATOM 1494 C C . LEU A 1 204 ? 2.441 5.738 2.158 1.00 96.50 204 LEU A C 1
ATOM 1496 O O . LEU A 1 204 ? 1.214 5.645 2.141 1.00 96.50 204 LEU A O 1
ATOM 1500 N N . LEU A 1 205 ? 3.248 4.914 1.487 1.00 96.31 205 LEU A N 1
ATOM 1501 C CA . LEU A 1 205 ? 2.745 3.828 0.649 1.00 96.31 205 LEU A CA 1
ATOM 1502 C C . LEU A 1 205 ? 1.798 2.928 1.453 1.00 96.31 205 LEU A C 1
ATOM 1504 O O . LEU A 1 205 ? 1.968 2.770 2.668 1.00 96.31 205 LEU A O 1
ATOM 1508 N N . TRP A 1 206 ? 0.810 2.336 0.787 1.00 95.50 206 TRP A N 1
ATOM 1509 C CA . TRP A 1 206 ? -0.136 1.410 1.406 1.00 95.50 206 TRP A CA 1
ATOM 1510 C C . TRP A 1 206 ? 0.591 0.315 2.200 1.00 95.50 206 TRP A C 1
ATOM 1512 O O . TRP A 1 206 ? 1.528 -0.293 1.666 1.00 95.50 206 TRP A O 1
ATOM 1522 N N . PRO A 1 207 ? 0.209 0.071 3.470 1.00 93.12 207 PRO A N 1
ATOM 1523 C CA . PRO A 1 207 ? 0.888 -0.892 4.327 1.00 93.12 207 PRO A CA 1
ATOM 1524 C C . PRO A 1 207 ? 1.047 -2.262 3.668 1.00 93.12 207 PRO A C 1
ATOM 1526 O O . PRO A 1 207 ? 2.181 -2.730 3.566 1.00 93.12 207 PRO A O 1
ATOM 1529 N N . LYS A 1 208 ? -0.037 -2.822 3.115 1.00 92.38 208 LYS A N 1
ATOM 1530 C CA . LYS A 1 208 ? -0.053 -4.125 2.436 1.00 92.38 208 LYS A CA 1
ATOM 1531 C C . LYS A 1 208 ? 1.052 -4.267 1.394 1.00 92.38 208 LYS A C 1
ATOM 1533 O O . LYS A 1 208 ? 1.791 -5.242 1.376 1.00 92.38 208 LYS A O 1
ATOM 1538 N N . TRP A 1 209 ? 1.222 -3.233 0.579 1.00 93.62 209 TRP A N 1
ATOM 1539 C CA . TRP A 1 209 ? 2.232 -3.179 -0.471 1.00 93.62 209 TRP A CA 1
ATOM 1540 C C . TRP A 1 209 ? 3.642 -2.992 0.075 1.00 93.62 209 TRP A C 1
ATOM 1542 O O . TRP A 1 209 ? 4.578 -3.665 -0.344 1.00 93.62 209 TRP A O 1
ATOM 1552 N N . SER A 1 210 ? 3.803 -2.098 1.046 1.00 93.88 210 SER A N 1
ATOM 1553 C CA . SER A 1 210 ? 5.105 -1.848 1.660 1.00 93.88 210 SER A CA 1
ATOM 1554 C C . SER A 1 210 ? 5.647 -3.038 2.454 1.00 93.88 210 SER A C 1
ATOM 1556 O O . SER A 1 210 ? 6.858 -3.141 2.603 1.00 93.88 210 SER A O 1
ATOM 1558 N N . LEU A 1 211 ? 4.791 -3.925 2.979 1.00 93.25 211 LEU A N 1
ATOM 1559 C CA . LEU A 1 211 ? 5.214 -5.130 3.708 1.00 93.25 211 LEU A CA 1
ATOM 1560 C C . LEU A 1 211 ? 5.909 -6.143 2.796 1.00 93.25 211 LEU A C 1
ATOM 1562 O O . LEU A 1 211 ? 6.726 -6.930 3.269 1.00 93.25 211 LEU A O 1
ATOM 1566 N N . ARG A 1 212 ? 5.627 -6.079 1.490 1.00 91.81 212 ARG A N 1
ATOM 1567 C CA . ARG A 1 212 ? 6.272 -6.895 0.456 1.00 91.81 212 ARG A CA 1
ATOM 1568 C C . ARG A 1 212 ? 7.673 -6.394 0.108 1.00 91.81 212 ARG A C 1
ATOM 1570 O O . ARG A 1 212 ? 8.429 -7.119 -0.525 1.00 91.81 212 ARG A O 1
ATOM 1577 N N . LEU A 1 213 ? 8.031 -5.185 0.545 1.00 90.38 213 LEU A N 1
ATOM 1578 C CA . LEU A 1 213 ? 9.351 -4.592 0.359 1.00 90.38 213 LEU A CA 1
ATOM 1579 C C . LEU A 1 213 ? 10.194 -4.812 1.616 1.00 90.38 213 LEU A C 1
ATOM 1581 O O . LEU A 1 213 ? 9.790 -4.440 2.718 1.00 90.38 213 LEU A O 1
ATOM 1585 N N . VAL A 1 214 ? 11.394 -5.372 1.466 1.00 84.88 214 VAL A N 1
ATOM 1586 C CA . VAL A 1 214 ? 12.287 -5.633 2.602 1.00 84.88 214 VAL A CA 1
ATOM 1587 C C . VAL A 1 214 ? 13.590 -4.882 2.427 1.00 84.88 214 VAL A C 1
ATOM 1589 O O . VAL A 1 214 ? 14.423 -5.245 1.612 1.00 84.88 214 VAL A O 1
ATOM 1592 N N . VAL A 1 215 ? 13.813 -3.879 3.274 1.00 84.31 215 VAL A N 1
ATOM 1593 C CA . VAL A 1 215 ? 15.105 -3.191 3.365 1.00 84.31 215 VAL A CA 1
ATOM 1594 C C . VAL A 1 215 ? 15.708 -3.444 4.749 1.00 84.31 215 VAL A C 1
ATOM 1596 O O . VAL A 1 215 ? 15.134 -2.996 5.746 1.00 84.31 215 VAL A O 1
ATOM 1599 N N . PRO A 1 216 ? 16.835 -4.174 4.848 1.00 81.00 216 PRO A N 1
ATOM 1600 C CA . PRO A 1 216 ? 17.510 -4.443 6.111 1.00 81.00 216 PRO A CA 1
ATOM 1601 C C . PRO A 1 216 ? 17.765 -3.163 6.912 1.00 81.00 216 PRO A C 1
ATOM 1603 O O . PRO A 1 216 ? 18.144 -2.134 6.356 1.00 81.00 216 PRO A O 1
ATOM 1606 N N . GLY A 1 217 ? 17.524 -3.215 8.223 1.00 81.62 217 GLY A N 1
ATOM 1607 C CA . GLY A 1 217 ? 17.764 -2.087 9.131 1.00 81.62 217 GLY A CA 1
ATOM 1608 C C . GLY A 1 217 ? 16.860 -0.864 8.930 1.00 81.62 217 GLY A C 1
ATOM 1609 O O . GLY A 1 217 ? 17.080 0.154 9.581 1.00 81.62 217 GLY A O 1
ATOM 1610 N N . SER A 1 218 ? 15.849 -0.933 8.057 1.00 86.19 218 SER A N 1
ATOM 1611 C CA . SER A 1 218 ? 14.908 0.169 7.826 1.00 86.19 218 SER A CA 1
ATOM 1612 C C . SER A 1 218 ? 13.575 -0.083 8.522 1.00 86.19 218 SER A C 1
ATOM 1614 O O . SER A 1 218 ? 12.998 -1.163 8.419 1.00 86.19 218 SER A O 1
ATOM 1616 N N . ALA A 1 219 ? 13.060 0.936 9.210 1.00 87.25 219 ALA A N 1
ATOM 1617 C CA . ALA A 1 219 ? 11.739 0.868 9.828 1.00 87.25 219 ALA A CA 1
ATOM 1618 C C . ALA A 1 219 ? 10.634 0.978 8.767 1.00 87.25 219 ALA A C 1
ATOM 1620 O O . ALA A 1 219 ? 10.763 1.753 7.813 1.00 87.25 219 ALA A O 1
ATOM 1621 N N . GLN A 1 220 ? 9.497 0.308 8.976 1.00 90.38 220 GLN A N 1
ATOM 1622 C CA . GLN A 1 220 ? 8.411 0.271 7.990 1.00 90.38 220 GLN A CA 1
ATOM 1623 C C . GLN A 1 220 ? 7.899 1.656 7.581 1.00 90.38 220 GLN A C 1
ATOM 1625 O O . GLN A 1 220 ? 7.584 1.893 6.418 1.00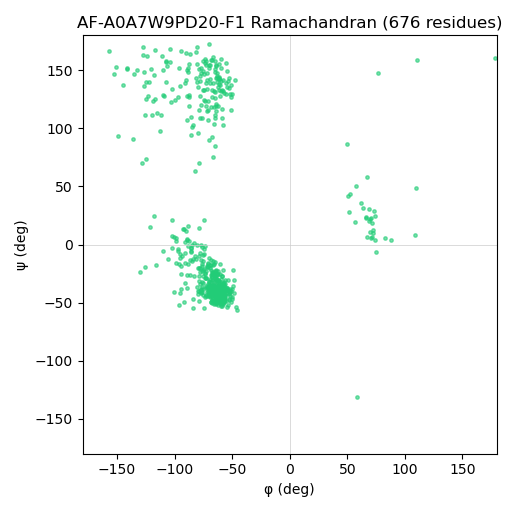 90.38 220 GLN A O 1
ATOM 1630 N N . ARG A 1 221 ? 7.886 2.625 8.504 1.00 88.50 221 ARG A N 1
ATOM 1631 C CA . ARG A 1 221 ? 7.527 4.022 8.201 1.00 88.50 221 ARG A CA 1
ATOM 1632 C C . ARG A 1 221 ? 8.449 4.652 7.147 1.00 88.50 221 ARG A C 1
ATOM 1634 O O . ARG A 1 221 ? 7.973 5.369 6.271 1.00 88.50 221 ARG A O 1
ATOM 1641 N N . GLN A 1 222 ? 9.756 4.394 7.231 1.00 90.94 222 GLN A N 1
ATOM 1642 C CA . GLN A 1 222 ? 10.737 4.912 6.273 1.00 90.94 222 GLN A CA 1
ATOM 1643 C C . GLN A 1 222 ? 10.581 4.227 4.916 1.00 90.94 222 GLN A C 1
ATOM 1645 O O . GLN A 1 222 ? 10.567 4.915 3.898 1.00 90.94 222 GLN A O 1
ATOM 1650 N N . ILE A 1 223 ? 10.388 2.901 4.916 1.00 93.88 223 ILE A N 1
ATOM 1651 C CA . ILE A 1 223 ? 10.130 2.119 3.699 1.00 93.88 223 ILE A CA 1
ATOM 1652 C C . ILE A 1 223 ? 8.891 2.666 2.985 1.00 93.88 223 ILE A C 1
ATOM 1654 O O . ILE A 1 223 ? 8.964 2.992 1.805 1.00 93.88 223 ILE A O 1
ATOM 1658 N N . ARG A 1 224 ? 7.782 2.868 3.707 1.00 95.25 224 ARG A N 1
ATOM 1659 C CA . ARG A 1 224 ? 6.535 3.427 3.160 1.00 95.25 224 ARG A CA 1
ATOM 1660 C C . ARG A 1 224 ? 6.731 4.803 2.527 1.00 95.25 224 ARG A C 1
ATOM 1662 O O . ARG A 1 224 ? 6.289 5.023 1.403 1.00 95.25 224 ARG A O 1
ATOM 1669 N N . GLY A 1 225 ? 7.398 5.723 3.225 1.00 95.31 225 GLY A N 1
ATOM 1670 C CA . GLY A 1 225 ? 7.632 7.076 2.712 1.00 95.31 225 GLY A CA 1
ATOM 1671 C C . GLY A 1 225 ? 8.578 7.117 1.508 1.00 95.31 225 GLY A C 1
ATOM 1672 O O . GLY A 1 225 ? 8.366 7.896 0.578 1.00 95.31 225 GLY A O 1
ATOM 1673 N N . ALA A 1 226 ? 9.615 6.277 1.499 1.00 95.31 226 ALA A N 1
ATOM 1674 C CA . ALA A 1 226 ? 10.572 6.218 0.399 1.00 95.31 226 ALA A CA 1
ATOM 1675 C C . ALA A 1 226 ? 9.990 5.497 -0.827 1.00 95.31 226 ALA A C 1
ATOM 1677 O O . ALA A 1 226 ? 10.188 5.954 -1.953 1.00 95.31 226 ALA A O 1
ATOM 1678 N N . ALA A 1 227 ? 9.216 4.429 -0.617 1.00 95.81 227 ALA A N 1
ATOM 1679 C CA . ALA A 1 227 ? 8.565 3.681 -1.684 1.00 95.81 227 ALA A CA 1
ATOM 1680 C C . ALA A 1 227 ? 7.479 4.502 -2.400 1.00 95.81 227 ALA A C 1
ATOM 1682 O O . ALA A 1 227 ? 7.389 4.419 -3.621 1.00 95.81 227 ALA A O 1
ATOM 1683 N N . SER A 1 228 ? 6.734 5.372 -1.700 1.00 97.44 228 SER A N 1
ATOM 1684 C CA . SER A 1 228 ? 5.829 6.335 -2.357 1.00 97.44 228 SER A CA 1
ATOM 1685 C C . SER A 1 228 ? 6.562 7.278 -3.312 1.00 97.44 228 SER A C 1
ATOM 1687 O O . SER A 1 228 ? 6.076 7.558 -4.407 1.00 97.44 228 SER A O 1
ATOM 1689 N N . VAL A 1 229 ? 7.752 7.760 -2.934 1.00 96.75 229 VAL A N 1
ATOM 1690 C CA . VAL A 1 229 ? 8.562 8.600 -3.829 1.00 96.75 229 VAL A CA 1
ATOM 1691 C C . VAL A 1 229 ? 9.122 7.774 -4.986 1.00 96.75 229 VAL A C 1
ATOM 1693 O O . VAL A 1 229 ? 9.058 8.224 -6.125 1.00 96.75 229 VAL A O 1
ATOM 1696 N N . ALA A 1 230 ? 9.619 6.560 -4.730 1.00 95.81 230 ALA A N 1
ATOM 1697 C CA . ALA A 1 230 ? 10.105 5.657 -5.775 1.00 95.81 230 ALA A CA 1
ATOM 1698 C C . ALA A 1 230 ? 9.020 5.362 -6.826 1.00 95.81 230 ALA A C 1
ATOM 1700 O O . ALA A 1 230 ? 9.271 5.496 -8.023 1.00 95.81 230 ALA A O 1
ATOM 1701 N N . LEU A 1 231 ? 7.803 5.060 -6.372 1.00 95.94 231 LEU A N 1
ATOM 1702 C CA . LEU A 1 231 ? 6.618 4.874 -7.204 1.00 95.94 231 LEU A CA 1
ATOM 1703 C C . LEU A 1 231 ? 6.314 6.114 -8.058 1.00 95.94 231 LEU A C 1
ATOM 1705 O O . LEU A 1 231 ? 6.080 6.006 -9.258 1.00 95.94 231 LEU A O 1
ATOM 1709 N N . PHE A 1 232 ? 6.366 7.306 -7.458 1.00 95.56 232 PHE A N 1
ATOM 1710 C CA . PHE A 1 232 ? 6.119 8.568 -8.158 1.00 95.56 232 PHE A CA 1
ATOM 1711 C C . PHE A 1 232 ? 7.142 8.854 -9.278 1.00 95.56 232 PHE A C 1
ATOM 1713 O O . PHE A 1 232 ? 6.822 9.502 -10.278 1.00 95.56 232 PHE A O 1
ATOM 1720 N N . LEU A 1 233 ? 8.382 8.373 -9.145 1.00 93.56 233 LEU A N 1
ATOM 1721 C CA . LEU A 1 233 ? 9.414 8.542 -10.175 1.00 93.56 233 LEU A CA 1
ATOM 1722 C C . LEU A 1 233 ? 9.163 7.693 -11.429 1.00 93.56 233 LEU A C 1
ATOM 1724 O O . LEU A 1 233 ? 9.720 7.999 -12.487 1.00 93.56 233 LEU A O 1
ATOM 1728 N N . VAL A 1 234 ? 8.335 6.649 -11.340 1.00 93.94 234 VAL A N 1
ATOM 1729 C CA . VAL A 1 234 ? 8.114 5.717 -12.447 1.00 93.94 234 VAL A CA 1
ATOM 1730 C C . VAL A 1 234 ? 7.500 6.425 -13.653 1.00 93.94 234 VAL A C 1
ATOM 1732 O O . VAL A 1 234 ? 6.381 6.949 -13.613 1.00 93.94 234 VAL A O 1
ATOM 1735 N N . GLY A 1 235 ? 8.220 6.400 -14.775 1.00 91.25 235 GLY A N 1
ATOM 1736 C CA . GLY A 1 235 ? 7.759 6.994 -16.028 1.00 91.25 235 GLY A CA 1
ATOM 1737 C C . GLY A 1 235 ? 7.698 8.526 -16.029 1.00 91.25 235 GLY A C 1
ATOM 1738 O O . GLY A 1 235 ? 7.119 9.086 -16.965 1.00 91.25 235 GLY A O 1
ATOM 1739 N N . THR A 1 236 ? 8.261 9.217 -15.023 1.00 90.94 236 THR A N 1
ATOM 1740 C CA . THR A 1 236 ? 8.224 10.688 -14.909 1.00 90.94 236 THR A CA 1
ATOM 1741 C C . THR A 1 236 ? 9.590 11.349 -15.140 1.00 90.94 236 THR A C 1
ATOM 1743 O O . THR A 1 236 ? 10.657 10.794 -14.863 1.00 90.94 236 THR A O 1
ATOM 1746 N N . ARG A 1 237 ? 9.571 12.588 -15.656 1.00 88.62 237 ARG A N 1
ATOM 1747 C CA . ARG A 1 237 ? 10.769 13.443 -15.818 1.00 88.62 237 ARG A CA 1
ATOM 1748 C C . ARG A 1 237 ? 11.078 14.305 -14.589 1.00 88.62 237 ARG A C 1
ATOM 1750 O O . ARG A 1 237 ? 12.063 15.033 -14.589 1.00 88.62 237 ARG A O 1
ATOM 1757 N N . VAL A 1 238 ? 10.245 14.218 -13.553 1.00 89.44 238 VAL A N 1
ATOM 1758 C CA . VAL A 1 238 ? 10.287 15.073 -12.356 1.00 89.44 238 VAL A CA 1
ATOM 1759 C C . VAL A 1 238 ? 11.546 14.797 -11.549 1.00 89.44 238 VAL A C 1
ATOM 1761 O O . VAL A 1 238 ? 11.862 13.633 -11.314 1.00 89.44 238 VAL A O 1
ATOM 1764 N N . ARG A 1 239 ? 12.283 15.816 -11.105 1.00 89.69 239 ARG A N 1
ATOM 1765 C CA . ARG A 1 239 ? 13.501 15.608 -10.297 1.00 89.69 239 ARG A CA 1
ATOM 1766 C C . ARG A 1 239 ? 13.156 14.968 -8.950 1.00 89.69 239 ARG A C 1
ATOM 1768 O O . ARG A 1 239 ? 12.034 15.074 -8.472 1.00 89.69 239 ARG A O 1
ATOM 1775 N N . LEU A 1 240 ? 14.121 14.308 -8.304 1.00 91.44 240 LEU A N 1
ATOM 1776 C CA . LEU A 1 240 ? 13.865 13.638 -7.019 1.00 91.44 240 LEU A CA 1
ATOM 1777 C C . LEU A 1 240 ? 13.301 14.606 -5.959 1.00 91.44 240 LEU A C 1
ATOM 1779 O O . LEU A 1 240 ? 12.342 14.270 -5.276 1.00 91.44 240 LEU A O 1
ATOM 1783 N N . THR A 1 241 ? 13.852 15.817 -5.860 1.00 92.75 241 THR A N 1
ATOM 1784 C CA . THR A 1 241 ? 13.398 16.861 -4.923 1.00 92.75 241 THR A CA 1
ATOM 1785 C C . THR A 1 241 ? 11.969 17.328 -5.197 1.00 92.75 241 THR A C 1
ATOM 1787 O O . THR A 1 241 ? 11.178 17.476 -4.269 1.00 92.75 241 THR A O 1
ATOM 1790 N N . GLU A 1 242 ? 11.613 17.500 -6.467 1.00 92.25 242 GLU A N 1
ATOM 1791 C CA . GLU A 1 242 ? 10.252 17.838 -6.895 1.00 92.25 242 GLU A CA 1
ATOM 1792 C C . GLU A 1 242 ? 9.274 16.685 -6.607 1.00 92.25 242 GLU A C 1
ATOM 1794 O O . GLU A 1 242 ? 8.142 16.923 -6.189 1.00 92.25 242 GLU A O 1
ATOM 1799 N N . GLY A 1 243 ? 9.713 15.431 -6.766 1.00 92.88 243 GLY A N 1
ATOM 1800 C CA . GLY A 1 243 ? 8.922 14.246 -6.429 1.00 92.88 243 GLY A CA 1
ATOM 1801 C C . GLY A 1 243 ? 8.641 14.133 -4.929 1.00 92.88 243 GLY A C 1
ATOM 1802 O O . GLY A 1 243 ? 7.503 13.884 -4.536 1.00 92.88 243 GLY A O 1
ATOM 1803 N N . ILE A 1 244 ? 9.645 14.405 -4.088 1.00 95.25 244 ILE A N 1
ATOM 1804 C CA . ILE A 1 244 ? 9.497 14.478 -2.623 1.00 95.25 244 ILE A CA 1
ATOM 1805 C C . ILE A 1 244 ? 8.432 15.506 -2.240 1.00 95.25 244 ILE A C 1
ATOM 1807 O O . ILE A 1 244 ? 7.525 15.190 -1.469 1.00 95.25 244 ILE A O 1
ATOM 1811 N N . ALA A 1 245 ? 8.511 16.708 -2.819 1.00 94.25 245 ALA A N 1
ATOM 1812 C CA . ALA A 1 245 ? 7.549 17.775 -2.571 1.00 94.25 245 ALA A CA 1
ATOM 1813 C C . ALA A 1 245 ? 6.134 17.411 -3.059 1.00 94.25 245 ALA A C 1
ATOM 1815 O O . ALA A 1 245 ? 5.161 17.641 -2.345 1.00 94.25 245 ALA A O 1
ATOM 1816 N N . SER A 1 246 ? 6.014 16.788 -4.236 1.00 93.56 246 SER A N 1
ATOM 1817 C CA . SER A 1 246 ? 4.722 16.411 -4.838 1.00 93.56 246 SER A CA 1
ATOM 1818 C C . SER A 1 246 ? 3.979 15.348 -4.019 1.00 93.56 246 SER A C 1
ATOM 1820 O O . SER A 1 246 ? 2.766 15.441 -3.805 1.00 93.56 246 SER A O 1
ATOM 1822 N N . VAL A 1 247 ? 4.718 14.359 -3.510 1.00 94.75 247 VAL A N 1
ATOM 1823 C CA . VAL A 1 247 ? 4.200 13.301 -2.626 1.00 94.75 247 VAL A CA 1
ATOM 1824 C C . VAL A 1 247 ? 3.966 13.815 -1.195 1.00 94.75 247 VAL A C 1
ATOM 1826 O O . VAL A 1 247 ? 3.208 13.212 -0.435 1.00 94.75 247 VAL A O 1
ATOM 1829 N N . GLY A 1 248 ? 4.576 14.943 -0.816 1.00 93.44 248 GLY A N 1
ATOM 1830 C CA . GLY A 1 248 ? 4.518 15.487 0.543 1.00 93.44 248 GLY A CA 1
ATOM 1831 C C . GLY A 1 248 ? 5.356 14.687 1.545 1.00 93.44 248 GLY A C 1
ATOM 1832 O O . GLY A 1 248 ? 4.996 14.601 2.715 1.00 93.44 248 GLY A O 1
ATOM 1833 N N . SER A 1 249 ? 6.436 14.046 1.088 1.00 93.12 249 SER A N 1
ATOM 1834 C CA . SER A 1 249 ? 7.285 13.209 1.941 1.00 93.12 249 SER A CA 1
ATOM 1835 C C . SER A 1 249 ? 8.131 14.051 2.895 1.00 93.12 249 SER A C 1
ATOM 1837 O O . SER A 1 249 ? 8.690 15.076 2.512 1.00 93.12 249 SER A O 1
ATOM 1839 N N . THR A 1 250 ? 8.260 13.592 4.141 1.00 89.19 250 THR A N 1
ATOM 1840 C CA . THR A 1 250 ? 9.121 14.209 5.164 1.00 89.19 250 THR A CA 1
ATOM 1841 C C . THR A 1 250 ? 10.568 13.709 5.099 1.00 89.19 250 THR A C 1
ATOM 1843 O O . THR A 1 250 ? 11.419 14.159 5.866 1.00 89.19 250 THR A O 1
ATOM 1846 N N . LEU A 1 251 ? 10.867 12.764 4.200 1.00 92.12 251 LEU A N 1
ATOM 1847 C CA . LEU A 1 251 ? 12.204 12.203 4.032 1.00 92.12 251 LEU A CA 1
ATOM 1848 C C . LEU A 1 251 ? 13.088 13.108 3.170 1.00 92.12 251 LEU A C 1
ATOM 1850 O O . LEU A 1 251 ? 12.656 13.683 2.173 1.00 92.12 251 LEU A O 1
ATOM 1854 N N . SER A 1 252 ? 14.373 13.170 3.521 1.00 93.56 252 SER A N 1
ATOM 1855 C CA . SER A 1 252 ? 15.360 13.902 2.727 1.00 93.56 252 SER A CA 1
ATOM 1856 C C . SER A 1 252 ? 15.695 13.171 1.420 1.00 93.56 252 SER A C 1
ATOM 1858 O O . SER A 1 252 ? 15.659 11.939 1.354 1.00 93.56 252 SER A O 1
ATOM 1860 N N . ALA A 1 253 ? 16.135 13.917 0.401 1.00 93.56 253 ALA A N 1
ATOM 1861 C CA . ALA A 1 253 ? 16.622 13.331 -0.851 1.00 93.56 253 ALA A CA 1
ATOM 1862 C C . ALA A 1 253 ? 17.762 12.323 -0.624 1.00 93.56 253 ALA A C 1
ATOM 1864 O O . ALA A 1 253 ? 17.782 11.268 -1.249 1.00 93.56 253 ALA A O 1
ATOM 1865 N N . ARG A 1 254 ? 18.661 12.594 0.336 1.00 93.62 254 ARG A N 1
ATOM 1866 C CA . ARG A 1 254 ? 19.748 11.676 0.717 1.00 93.62 254 ARG A CA 1
ATOM 1867 C C . ARG A 1 254 ? 19.217 10.349 1.263 1.00 93.62 254 ARG A C 1
ATOM 1869 O O . ARG A 1 254 ? 19.730 9.294 0.900 1.00 93.62 254 ARG A O 1
ATOM 1876 N N . SER A 1 255 ? 18.184 10.397 2.104 1.00 92.19 255 SER A N 1
ATOM 1877 C CA . SER A 1 255 ? 17.546 9.205 2.674 1.00 92.19 255 SER A CA 1
ATOM 1878 C C . SER A 1 255 ? 16.908 8.337 1.589 1.00 92.19 255 SER A C 1
ATOM 1880 O O . SER A 1 255 ? 17.069 7.121 1.611 1.00 92.19 255 SER A O 1
ATOM 1882 N N . ILE A 1 256 ? 16.235 8.956 0.615 1.00 93.00 256 ILE A N 1
ATOM 1883 C CA . ILE A 1 256 ? 15.574 8.235 -0.481 1.00 93.00 256 ILE A CA 1
ATOM 1884 C C . ILE A 1 256 ? 16.594 7.649 -1.458 1.00 93.00 256 ILE A C 1
ATOM 1886 O O . ILE A 1 256 ? 16.453 6.498 -1.859 1.00 93.00 256 ILE A O 1
ATOM 1890 N N . THR A 1 257 ? 17.659 8.382 -1.795 1.00 92.69 257 THR A N 1
ATOM 1891 C CA . THR A 1 257 ? 18.749 7.837 -2.617 1.00 92.69 257 THR A CA 1
ATOM 1892 C C . THR A 1 257 ? 19.398 6.629 -1.945 1.00 92.69 257 THR A C 1
ATOM 1894 O O . THR A 1 257 ? 19.577 5.606 -2.600 1.00 92.69 257 THR A O 1
ATOM 1897 N N . ARG A 1 258 ? 19.691 6.704 -0.638 1.00 92.12 258 ARG A N 1
ATOM 1898 C CA . ARG A 1 258 ? 20.238 5.565 0.117 1.00 92.12 258 ARG A CA 1
ATOM 1899 C C . ARG A 1 258 ? 19.274 4.376 0.123 1.00 92.12 258 ARG A C 1
ATOM 1901 O O . ARG A 1 258 ? 19.708 3.254 -0.096 1.00 92.12 258 ARG A O 1
ATOM 1908 N N . PHE A 1 259 ? 17.980 4.618 0.326 1.00 91.94 259 PHE A N 1
ATOM 1909 C CA . PHE A 1 259 ? 16.953 3.576 0.262 1.00 91.94 259 PHE A CA 1
ATOM 1910 C C . PHE A 1 259 ? 16.922 2.876 -1.106 1.00 91.94 259 PHE A C 1
ATOM 1912 O O . PHE A 1 259 ? 16.949 1.651 -1.165 1.00 91.94 259 PHE A O 1
ATOM 1919 N N . LEU A 1 260 ? 16.935 3.641 -2.203 1.00 92.19 260 LEU A N 1
ATOM 1920 C CA . LEU A 1 260 ? 16.970 3.090 -3.561 1.00 92.19 260 LEU A CA 1
ATOM 1921 C C . LEU A 1 260 ? 18.257 2.301 -3.835 1.00 92.19 260 LEU A C 1
ATOM 1923 O O . LEU A 1 260 ? 18.196 1.255 -4.470 1.00 92.19 260 LEU A O 1
ATOM 1927 N N . GLN A 1 261 ? 19.404 2.772 -3.337 1.00 92.06 261 GLN A N 1
ATOM 1928 C CA . GLN A 1 261 ? 20.673 2.045 -3.432 1.00 92.06 261 GLN A CA 1
ATOM 1929 C C . GLN A 1 261 ? 20.602 0.703 -2.698 1.00 92.06 261 GLN A C 1
ATOM 1931 O O . GLN A 1 261 ? 20.948 -0.320 -3.285 1.00 92.06 261 GLN A O 1
ATOM 1936 N N . MET A 1 262 ? 20.099 0.699 -1.458 1.00 91.94 262 MET A N 1
ATOM 1937 C CA . MET A 1 262 ? 19.933 -0.522 -0.666 1.00 91.94 262 MET A CA 1
ATOM 1938 C C . MET A 1 262 ? 19.001 -1.517 -1.356 1.00 91.94 262 MET A C 1
ATOM 1940 O O . MET A 1 262 ? 19.371 -2.678 -1.475 1.00 91.94 262 MET A O 1
ATOM 1944 N N . LEU A 1 263 ? 17.855 -1.070 -1.880 1.00 89.44 263 LEU A N 1
ATOM 1945 C CA . LEU A 1 263 ? 16.965 -1.934 -2.663 1.00 89.44 263 LEU A CA 1
ATOM 1946 C C . LEU A 1 263 ? 17.664 -2.504 -3.899 1.00 89.44 263 LEU A C 1
ATOM 1948 O O . LEU A 1 263 ? 17.616 -3.704 -4.132 1.00 89.44 263 LEU A O 1
ATOM 1952 N N . SER A 1 264 ? 18.362 -1.665 -4.668 1.00 90.88 264 SER A N 1
ATOM 1953 C CA . SER A 1 264 ? 19.019 -2.111 -5.903 1.00 90.88 264 SER A CA 1
ATOM 1954 C C . SER A 1 264 ? 20.208 -3.047 -5.695 1.00 90.88 264 SER A C 1
ATOM 1956 O O . SER A 1 264 ? 20.611 -3.723 -6.634 1.00 90.88 264 SER A O 1
ATOM 1958 N N . SER A 1 265 ? 20.774 -3.088 -4.484 1.00 91.00 265 SER A N 1
ATOM 1959 C CA . SER A 1 265 ? 21.838 -4.036 -4.132 1.00 91.00 265 SER A CA 1
ATOM 1960 C C . SER A 1 265 ? 21.336 -5.448 -3.818 1.00 91.00 265 SER A C 1
ATOM 1962 O O . SER A 1 265 ? 22.152 -6.354 -3.668 1.00 91.00 265 SER A O 1
ATOM 1964 N N . GLN A 1 266 ? 20.022 -5.647 -3.698 1.00 89.94 266 GLN A N 1
ATOM 1965 C CA . GLN A 1 266 ? 19.442 -6.949 -3.384 1.00 89.94 266 GLN A CA 1
ATOM 1966 C C . GLN A 1 266 ? 19.179 -7.771 -4.650 1.00 89.94 266 GLN A C 1
ATOM 1968 O O . GLN A 1 266 ? 18.926 -7.226 -5.726 1.00 89.94 266 GLN A O 1
ATOM 1973 N N . SER A 1 267 ? 19.209 -9.098 -4.520 1.00 88.44 267 SER A N 1
ATOM 1974 C CA . SER A 1 267 ? 18.983 -10.028 -5.634 1.00 88.44 267 SER A CA 1
ATOM 1975 C C . SER A 1 267 ? 17.546 -9.999 -6.167 1.00 88.44 267 SER A C 1
ATOM 1977 O O . SER A 1 267 ? 17.321 -10.296 -7.337 1.00 88.44 267 SER A O 1
ATOM 1979 N N . ASP A 1 268 ? 16.580 -9.608 -5.339 1.00 89.44 268 ASP A N 1
ATOM 1980 C CA . ASP A 1 268 ? 15.154 -9.498 -5.660 1.00 89.44 268 ASP A CA 1
ATOM 1981 C C . ASP A 1 268 ? 14.759 -8.132 -6.251 1.00 89.44 268 ASP A C 1
ATOM 1983 O O . ASP A 1 268 ? 13.586 -7.902 -6.568 1.00 89.44 268 ASP A O 1
ATOM 1987 N N . TRP A 1 269 ? 15.724 -7.227 -6.464 1.00 91.25 269 TRP A N 1
ATOM 1988 C CA . TRP A 1 269 ? 15.483 -5.924 -7.086 1.00 91.25 269 TRP A CA 1
ATOM 1989 C C . TRP A 1 269 ? 14.655 -6.004 -8.385 1.00 91.25 269 TRP A C 1
ATOM 1991 O O . TRP A 1 269 ? 13.722 -5.204 -8.513 1.00 91.25 269 TRP A O 1
ATOM 2001 N N . PRO A 1 270 ? 14.884 -6.973 -9.305 1.00 89.56 270 PRO A N 1
ATOM 2002 C CA . PRO A 1 270 ? 14.035 -7.177 -10.479 1.00 89.56 270 PRO A CA 1
ATOM 2003 C C . PRO A 1 270 ? 12.543 -7.313 -10.191 1.00 89.56 270 PRO A C 1
ATOM 2005 O O . PRO A 1 270 ? 11.721 -6.679 -10.858 1.00 89.56 270 PRO A O 1
ATOM 2008 N N . ALA A 1 271 ? 12.185 -8.088 -9.169 1.00 90.38 271 ALA A N 1
ATOM 2009 C CA . ALA A 1 271 ? 10.798 -8.242 -8.754 1.00 90.38 271 ALA A CA 1
ATOM 2010 C C . ALA A 1 271 ? 10.272 -6.948 -8.116 1.00 90.38 271 ALA A C 1
ATOM 2012 O O . ALA A 1 271 ? 9.178 -6.490 -8.448 1.00 90.38 271 ALA A O 1
ATOM 2013 N N . THR A 1 272 ? 11.077 -6.315 -7.257 1.00 91.06 272 THR A N 1
ATOM 2014 C CA . THR A 1 272 ? 10.701 -5.092 -6.538 1.00 91.06 272 THR A CA 1
ATOM 2015 C C . THR A 1 272 ? 10.441 -3.906 -7.470 1.00 91.06 272 THR A C 1
ATOM 2017 O O . THR A 1 272 ? 9.410 -3.240 -7.343 1.00 91.06 272 THR A O 1
ATOM 2020 N N . TYR A 1 273 ? 11.322 -3.619 -8.434 1.00 90.44 273 TYR A N 1
ATOM 2021 C CA . TYR A 1 273 ? 11.053 -2.519 -9.361 1.00 90.44 273 TYR A CA 1
ATOM 2022 C C . TYR A 1 273 ? 9.901 -2.852 -10.313 1.00 90.44 273 TYR A C 1
ATOM 2024 O O . TYR A 1 273 ? 9.148 -1.948 -10.664 1.00 90.44 273 TYR A O 1
ATOM 2032 N N . SER A 1 274 ? 9.721 -4.122 -10.702 1.00 90.50 274 SER A N 1
ATOM 2033 C CA . SER A 1 274 ? 8.584 -4.544 -11.535 1.00 90.50 274 SER A CA 1
ATOM 2034 C C . SER A 1 274 ? 7.258 -4.312 -10.814 1.00 90.50 274 SER A C 1
ATOM 2036 O O . SER A 1 274 ? 6.323 -3.784 -11.412 1.00 90.50 274 SER A O 1
ATOM 2038 N N . ALA A 1 275 ? 7.204 -4.594 -9.508 1.00 92.44 275 ALA A N 1
ATOM 2039 C CA . ALA A 1 275 ? 6.059 -4.278 -8.658 1.00 92.44 275 ALA A CA 1
ATOM 2040 C C . ALA A 1 275 ? 5.775 -2.768 -8.594 1.00 92.44 275 ALA A C 1
ATOM 2042 O O . ALA A 1 275 ? 4.625 -2.348 -8.730 1.00 92.44 275 ALA A O 1
ATOM 2043 N N . LEU A 1 276 ? 6.812 -1.937 -8.428 1.00 93.75 276 LEU A N 1
ATOM 2044 C CA . LEU A 1 276 ? 6.660 -0.477 -8.437 1.00 93.75 276 LEU A CA 1
ATOM 2045 C C . LEU A 1 276 ? 6.175 0.035 -9.799 1.00 93.75 276 LEU A C 1
ATOM 2047 O O . LEU A 1 276 ? 5.334 0.932 -9.847 1.00 93.75 276 LEU A O 1
ATOM 2051 N N . ILE A 1 277 ? 6.673 -0.531 -10.903 1.00 92.56 277 ILE A N 1
ATOM 2052 C CA . ILE A 1 277 ? 6.234 -0.139 -12.244 1.00 92.56 277 ILE A CA 1
ATOM 2053 C C . ILE A 1 277 ? 4.778 -0.538 -12.480 1.00 92.56 277 ILE A C 1
ATOM 2055 O O . ILE A 1 277 ? 3.973 0.323 -12.831 1.00 92.56 277 ILE A O 1
ATOM 2059 N N . GLY A 1 278 ? 4.428 -1.799 -12.211 1.00 91.81 278 GLY A N 1
ATOM 2060 C CA . GLY A 1 278 ? 3.062 -2.301 -12.354 1.00 91.81 278 GLY A CA 1
ATOM 2061 C C . GLY A 1 278 ? 2.062 -1.512 -11.510 1.00 91.81 278 GLY A C 1
ATOM 2062 O O . GLY A 1 278 ? 0.995 -1.151 -11.999 1.00 91.81 278 GLY A O 1
ATOM 2063 N N . MET A 1 279 ? 2.426 -1.143 -10.277 1.00 93.56 279 MET A N 1
ATOM 2064 C CA . MET A 1 279 ? 1.590 -0.271 -9.452 1.00 93.56 279 MET A CA 1
ATOM 2065 C C . MET A 1 279 ? 1.434 1.124 -10.066 1.00 93.56 279 MET A C 1
ATOM 2067 O O . MET A 1 279 ? 0.325 1.651 -10.105 1.00 93.56 279 MET A O 1
ATOM 2071 N N . ALA A 1 280 ? 2.517 1.748 -10.535 1.00 93.62 280 ALA A N 1
ATOM 2072 C CA . ALA A 1 280 ? 2.433 3.085 -11.116 1.00 93.62 280 ALA A CA 1
ATOM 2073 C C . ALA A 1 280 ? 1.552 3.106 -12.372 1.00 93.62 280 ALA A C 1
ATOM 2075 O O . ALA A 1 280 ? 0.846 4.086 -12.604 1.00 93.62 280 ALA A O 1
ATOM 2076 N N . ASP A 1 281 ? 1.592 2.040 -13.168 1.00 91.38 281 ASP A N 1
ATOM 2077 C CA . ASP A 1 281 ? 0.762 1.895 -14.360 1.00 91.38 281 ASP A CA 1
ATOM 2078 C C . ASP A 1 281 ? -0.699 1.625 -13.987 1.00 91.38 281 ASP A C 1
ATOM 2080 O O . ASP A 1 281 ? -1.573 2.355 -14.455 1.00 91.38 281 ASP A O 1
ATOM 2084 N N . TYR A 1 282 ? -0.961 0.742 -13.013 1.00 94.12 282 TYR A N 1
ATOM 2085 C CA . TYR A 1 282 ? -2.300 0.550 -12.445 1.00 94.12 282 TYR A CA 1
ATOM 2086 C C . TYR A 1 282 ? -2.908 1.876 -11.968 1.00 94.12 282 TYR A C 1
ATOM 2088 O O . TYR A 1 282 ? -4.046 2.197 -12.308 1.00 94.12 282 TYR A O 1
ATOM 2096 N N . LEU A 1 283 ? -2.136 2.685 -11.234 1.00 94.75 283 LEU A N 1
ATOM 2097 C CA . LEU A 1 283 ? -2.577 3.992 -10.748 1.00 94.75 283 LEU A CA 1
ATOM 2098 C C . LEU A 1 283 ? -2.815 5.007 -11.862 1.00 94.75 283 LEU A C 1
ATOM 2100 O O . LEU A 1 283 ? -3.445 6.021 -11.597 1.00 94.75 283 LEU A O 1
ATOM 2104 N N . ILE A 1 284 ? -2.301 4.816 -13.074 1.00 92.31 284 ILE A N 1
ATOM 2105 C CA . ILE A 1 284 ? -2.530 5.729 -14.202 1.00 92.31 284 ILE A CA 1
ATOM 2106 C C . ILE A 1 284 ? -3.705 5.272 -15.063 1.00 92.31 284 ILE A C 1
ATOM 2108 O O . ILE A 1 284 ? -4.479 6.121 -15.513 1.00 92.31 284 ILE A O 1
ATOM 2112 N N . GLU A 1 285 ? -3.838 3.965 -15.254 1.00 91.81 285 GLU A N 1
ATOM 2113 C CA . GLU A 1 285 ? -4.819 3.333 -16.137 1.00 91.81 285 GLU A CA 1
ATOM 2114 C C . GLU A 1 285 ? -6.192 3.166 -15.482 1.00 91.81 285 GLU A C 1
ATOM 2116 O O . GLU A 1 285 ? -7.202 3.195 -16.177 1.00 91.81 285 GLU A O 1
ATOM 2121 N N . ASN A 1 286 ? -6.243 3.066 -14.152 1.00 93.81 286 ASN A N 1
ATOM 2122 C CA . ASN A 1 286 ? -7.484 2.864 -13.409 1.00 93.81 286 ASN A CA 1
ATOM 2123 C C . ASN A 1 286 ? -7.949 4.150 -12.723 1.00 93.81 286 ASN A C 1
ATOM 2125 O O . ASN A 1 286 ? -7.159 5.066 -12.451 1.00 93.81 286 ASN A O 1
ATOM 2129 N N . ASP A 1 287 ? -9.249 4.211 -12.437 1.00 90.88 287 ASP A N 1
ATOM 2130 C CA . ASP A 1 287 ? -9.798 5.260 -11.592 1.00 90.88 287 ASP A CA 1
ATOM 2131 C C . ASP A 1 287 ? -9.557 4.943 -10.115 1.00 90.88 287 ASP A C 1
ATOM 2133 O O . ASP A 1 287 ? -9.701 3.802 -9.671 1.00 90.88 287 ASP A O 1
ATOM 2137 N N . ILE A 1 288 ? -9.125 5.957 -9.368 1.00 94.31 288 ILE A N 1
ATOM 2138 C CA . ILE A 1 288 ? -8.687 5.813 -7.980 1.00 94.31 288 ILE A CA 1
ATOM 2139 C C . ILE A 1 288 ? -9.600 6.674 -7.111 1.00 94.31 288 ILE A C 1
ATOM 2141 O O . ILE A 1 288 ? -9.653 7.885 -7.326 1.00 94.31 288 ILE A O 1
ATOM 2145 N N . PRO A 1 289 ? -10.274 6.096 -6.102 1.00 95.69 289 PRO A N 1
ATOM 2146 C CA . PRO A 1 289 ? -11.373 6.771 -5.420 1.00 95.69 289 PRO A CA 1
ATOM 2147 C C . PRO A 1 289 ? -10.928 7.827 -4.402 1.00 95.69 289 PRO A C 1
ATOM 2149 O O . PRO A 1 289 ? -11.776 8.507 -3.844 1.00 95.69 289 PRO A O 1
ATOM 2152 N N . ILE A 1 290 ? -9.629 7.958 -4.106 1.00 97.00 290 ILE A N 1
ATOM 2153 C CA . ILE A 1 290 ? -9.108 8.954 -3.157 1.00 97.00 290 ILE A CA 1
ATOM 2154 C C . ILE A 1 290 ? -8.173 9.927 -3.881 1.00 97.00 290 ILE A C 1
ATOM 2156 O O . ILE A 1 290 ? -7.160 9.512 -4.449 1.00 97.00 290 ILE A O 1
ATOM 2160 N N . ASP A 1 291 ? -8.452 11.232 -3.779 1.00 96.94 291 ASP A N 1
ATOM 2161 C CA . ASP A 1 291 ? -7.489 12.288 -4.098 1.00 96.94 291 ASP A CA 1
ATOM 2162 C C . ASP A 1 291 ? -6.612 12.569 -2.865 1.00 96.94 291 ASP A C 1
ATOM 2164 O O . ASP A 1 291 ? -6.922 13.375 -1.980 1.00 96.94 291 ASP A O 1
ATOM 2168 N N . TYR A 1 292 ? -5.459 11.909 -2.806 1.00 96.75 292 TYR A N 1
ATOM 2169 C CA . TYR A 1 292 ? -4.486 12.086 -1.736 1.00 96.75 292 TYR A CA 1
ATOM 2170 C C . TYR A 1 292 ? -3.883 13.495 -1.704 1.00 96.75 292 TYR A C 1
ATOM 2172 O O . TYR A 1 292 ? -3.490 13.955 -0.631 1.00 96.75 292 TYR A O 1
ATOM 2180 N N . ALA A 1 293 ? -3.824 14.222 -2.826 1.00 95.88 293 ALA A N 1
ATOM 2181 C CA . ALA A 1 293 ? -3.363 15.612 -2.808 1.00 95.88 293 ALA A CA 1
ATOM 2182 C C . ALA A 1 293 ? -4.356 16.514 -2.064 1.00 95.88 293 ALA A C 1
ATOM 2184 O O . ALA A 1 293 ? -3.931 17.386 -1.299 1.00 95.88 293 ALA A O 1
ATOM 2185 N N . ARG A 1 294 ? -5.661 16.265 -2.235 1.00 96.00 294 ARG A N 1
ATOM 2186 C CA . ARG A 1 294 ? -6.735 16.885 -1.449 1.00 96.00 294 ARG A CA 1
ATOM 2187 C C . ARG A 1 294 ? -6.649 16.469 0.020 1.00 96.00 294 ARG A C 1
ATOM 2189 O O . ARG A 1 294 ? -6.587 17.348 0.879 1.00 96.00 294 ARG A O 1
ATOM 2196 N N . ARG A 1 295 ? -6.549 15.166 0.320 1.00 96.31 295 ARG A N 1
ATOM 2197 C CA . ARG A 1 295 ? -6.451 14.645 1.703 1.00 96.31 295 ARG A CA 1
ATOM 2198 C C . ARG A 1 295 ? -5.311 15.270 2.503 1.00 96.31 295 ARG A C 1
ATOM 2200 O O . ARG A 1 295 ? -5.509 15.591 3.674 1.00 96.31 295 ARG A O 1
ATOM 2207 N N . ARG A 1 296 ? -4.147 15.506 1.888 1.00 94.94 296 ARG A N 1
ATOM 2208 C CA . ARG A 1 296 ? -2.986 16.140 2.543 1.00 94.94 296 ARG A CA 1
ATOM 2209 C C . ARG A 1 296 ? -3.224 17.585 2.992 1.00 94.94 296 ARG A C 1
ATOM 2211 O O . ARG A 1 296 ? -2.499 18.065 3.855 1.00 94.94 296 ARG A O 1
ATOM 2218 N N . ARG A 1 297 ? -4.200 18.283 2.403 1.00 94.75 297 ARG A N 1
ATOM 2219 C CA . ARG A 1 297 ? -4.469 19.713 2.646 1.00 94.75 297 ARG A CA 1
ATOM 2220 C C . ARG A 1 297 ? -5.662 19.972 3.573 1.00 94.75 297 ARG A C 1
ATOM 2222 O O . ARG A 1 297 ? -5.947 21.131 3.858 1.00 94.75 297 ARG A O 1
ATOM 2229 N N . LEU A 1 298 ? -6.367 18.930 4.020 1.00 96.06 298 LEU A N 1
ATOM 2230 C CA . LEU A 1 298 ? -7.510 19.067 4.930 1.00 96.06 298 LEU A CA 1
ATOM 2231 C C . LEU A 1 298 ? -7.076 19.503 6.341 1.00 96.06 298 LEU A C 1
ATOM 2233 O O . LEU A 1 298 ? -5.964 19.212 6.781 1.00 96.06 298 LEU A O 1
ATOM 2237 N N . ASP A 1 299 ? -7.980 20.160 7.078 1.00 95.56 299 ASP A N 1
ATOM 2238 C CA . ASP A 1 299 ? -7.748 20.521 8.482 1.00 95.56 299 ASP A CA 1
ATOM 2239 C C . ASP A 1 299 ? -8.205 19.404 9.431 1.00 95.56 299 ASP A C 1
ATOM 2241 O O . ASP A 1 299 ? -9.398 19.201 9.676 1.00 95.56 299 ASP A O 1
ATOM 2245 N N . TYR A 1 300 ? -7.230 18.706 10.012 1.00 96.44 300 TYR A N 1
ATOM 2246 C CA . TYR A 1 300 ? -7.447 17.582 10.922 1.00 96.44 300 TYR A CA 1
ATOM 2247 C C . TYR A 1 300 ? -7.567 17.973 12.400 1.00 96.44 300 TYR A C 1
ATOM 2249 O O . TYR A 1 300 ? -7.694 17.093 13.250 1.00 96.44 300 TYR A O 1
ATOM 2257 N N . ARG A 1 301 ? -7.567 19.265 12.757 1.00 94.12 301 ARG A N 1
ATOM 2258 C CA . ARG A 1 301 ? -7.675 19.699 14.168 1.00 94.12 301 ARG A CA 1
ATOM 2259 C C . ARG A 1 301 ? -8.973 19.258 14.848 1.00 94.12 301 ARG A C 1
ATOM 2261 O O . ARG A 1 301 ? -9.004 19.121 16.066 1.00 94.12 301 ARG A O 1
ATOM 2268 N N . ARG A 1 302 ? -10.034 19.030 14.067 1.00 93.25 302 ARG A N 1
ATOM 2269 C CA . ARG A 1 302 ? -11.348 18.558 14.542 1.00 93.25 302 ARG A CA 1
ATOM 2270 C C . ARG A 1 302 ? -11.580 17.057 14.331 1.00 93.25 302 ARG A C 1
ATOM 2272 O O . ARG A 1 302 ? -12.691 16.589 14.565 1.00 93.25 302 ARG A O 1
ATOM 2279 N N . LEU A 1 303 ? -10.570 16.306 13.885 1.00 95.12 303 LEU A N 1
ATOM 2280 C CA . LEU A 1 303 ? -10.667 14.853 13.755 1.00 95.12 303 LEU A CA 1
ATOM 2281 C C . LEU A 1 303 ? -10.760 14.230 15.157 1.00 95.12 303 LEU A C 1
ATOM 2283 O O . LEU A 1 303 ? -9.824 14.380 15.934 1.00 95.12 303 LEU A O 1
ATOM 2287 N N . LEU A 1 304 ? -11.865 13.539 15.458 1.00 94.94 304 LEU A N 1
ATOM 2288 C CA . LEU A 1 304 ? -12.131 12.806 16.707 1.00 94.94 304 LEU A CA 1
ATOM 2289 C C . LEU A 1 304 ? -11.871 13.621 17.998 1.00 94.94 304 LEU A C 1
ATOM 2291 O O . LEU A 1 304 ? -10.813 13.547 18.623 1.00 94.94 304 LEU A O 1
ATOM 2295 N N . SER A 1 305 ? -12.872 14.373 18.454 1.00 92.94 305 SER A N 1
ATOM 2296 C CA . SER A 1 305 ? -12.801 15.091 19.737 1.00 92.94 305 SER A CA 1
ATOM 2297 C C . SER A 1 305 ? -12.757 14.154 20.957 1.00 92.94 305 SER A C 1
ATOM 2299 O O . SER A 1 305 ? -13.171 12.997 20.896 1.00 92.94 305 SER A O 1
ATOM 2301 N N . ASP A 1 306 ? -12.322 14.669 22.114 1.00 92.12 306 ASP A N 1
ATOM 2302 C CA . ASP A 1 306 ? -12.343 13.914 23.381 1.00 92.12 306 ASP A CA 1
ATOM 2303 C C . ASP A 1 306 ? -13.749 13.495 23.815 1.00 92.12 306 ASP A C 1
ATOM 2305 O O . ASP A 1 306 ? -13.918 12.462 24.463 1.00 92.12 306 ASP A O 1
ATOM 2309 N N . ALA A 1 307 ? -14.759 14.300 23.476 1.00 90.69 307 ALA A N 1
ATOM 2310 C CA . ALA A 1 307 ? -16.152 13.969 23.743 1.00 90.69 307 ALA A CA 1
ATOM 2311 C C . ALA A 1 307 ? -16.602 12.774 22.898 1.00 90.69 307 ALA A C 1
ATOM 2313 O O . ALA A 1 307 ? -17.112 11.806 23.458 1.00 90.69 307 ALA A O 1
ATOM 2314 N N . GLN A 1 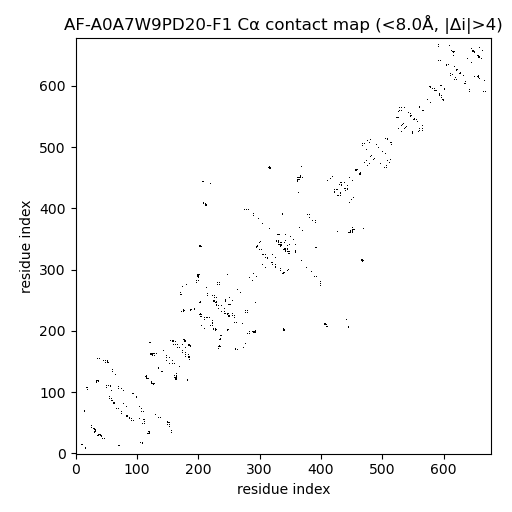308 ? -16.308 12.805 21.594 1.00 92.62 308 GLN A N 1
ATOM 2315 C CA . GLN A 1 308 ? -16.583 11.688 20.691 1.00 92.62 308 GLN A CA 1
ATOM 2316 C C . GLN A 1 308 ? -15.833 10.428 21.125 1.00 92.62 308 GLN A C 1
ATOM 2318 O O . GLN A 1 308 ? -16.432 9.367 21.191 1.00 92.62 308 GLN A O 1
ATOM 2323 N N . TRP A 1 309 ? -14.554 10.514 21.511 1.00 94.19 309 TRP A N 1
ATOM 2324 C CA . TRP A 1 309 ? -13.828 9.338 22.010 1.00 94.19 309 TRP A CA 1
ATOM 2325 C C . TRP A 1 309 ? -14.492 8.716 23.246 1.00 94.19 309 TRP A C 1
ATOM 2327 O O . TRP A 1 309 ? -14.653 7.500 23.314 1.00 94.19 309 TRP A O 1
ATOM 2337 N N . ARG A 1 310 ? -14.918 9.536 24.218 1.00 90.56 310 ARG A N 1
ATOM 2338 C CA . ARG A 1 310 ? -15.635 9.054 25.412 1.00 90.56 310 ARG A CA 1
ATOM 2339 C C . ARG A 1 310 ? -16.947 8.359 25.051 1.00 90.56 310 ARG A C 1
ATOM 2341 O O . ARG A 1 310 ? -17.244 7.307 25.617 1.00 90.56 310 ARG A O 1
ATOM 2348 N N . GLU A 1 311 ? -17.693 8.926 24.110 1.00 88.38 311 GLU A N 1
ATOM 2349 C CA . GLU A 1 311 ? -18.920 8.335 23.581 1.00 88.38 311 GLU A CA 1
ATOM 2350 C C . GLU A 1 311 ? -18.634 6.993 22.899 1.00 88.38 311 GLU A C 1
ATOM 2352 O O . GLU A 1 311 ? -19.172 5.977 23.335 1.00 88.38 311 GLU A O 1
ATOM 2357 N N . ILE A 1 312 ? -17.682 6.942 21.964 1.00 90.56 312 ILE A N 1
ATOM 2358 C CA . ILE A 1 312 ? -17.261 5.717 21.269 1.00 90.56 312 ILE A CA 1
ATOM 2359 C C . ILE A 1 312 ? -16.820 4.639 22.263 1.00 90.56 312 ILE A C 1
ATOM 2361 O O . ILE A 1 312 ? -17.229 3.485 22.137 1.00 90.56 312 ILE A O 1
ATOM 2365 N N . CYS A 1 313 ? -16.026 4.982 23.283 1.00 87.38 313 CYS A N 1
ATOM 2366 C CA . CYS A 1 313 ? -15.639 4.037 24.332 1.00 87.38 313 CYS A CA 1
ATOM 2367 C C . CYS A 1 313 ? -16.858 3.469 25.063 1.00 87.38 313 CYS A C 1
ATOM 2369 O O . CYS A 1 313 ? -16.928 2.263 25.299 1.00 87.38 313 CYS A O 1
ATOM 2371 N N . SER A 1 314 ? -17.830 4.322 25.397 1.00 82.31 314 SER A N 1
ATOM 2372 C CA . SER A 1 314 ? -19.058 3.897 26.069 1.00 82.31 314 SER A CA 1
ATOM 2373 C C . SER A 1 314 ? -19.934 3.006 25.181 1.00 82.31 314 SER A C 1
ATOM 2375 O O . SER A 1 314 ? -20.495 2.021 25.663 1.00 82.31 314 SER A O 1
ATOM 2377 N N . GLU A 1 315 ? -20.003 3.301 23.881 1.00 81.56 315 GLU A N 1
ATOM 2378 C CA . GLU A 1 315 ? -20.809 2.555 22.919 1.00 81.56 315 GLU A CA 1
ATOM 2379 C C . GLU A 1 315 ? -20.195 1.195 22.594 1.00 81.56 315 GLU A C 1
ATOM 2381 O O . GLU A 1 315 ? -20.845 0.150 22.598 1.00 81.56 315 GLU A O 1
ATOM 2386 N N . THR A 1 316 ? -18.896 1.181 22.355 1.00 83.25 316 THR A N 1
ATOM 2387 C CA . THR A 1 316 ? -18.187 -0.042 21.995 1.00 83.25 316 THR A CA 1
ATOM 2388 C C . THR A 1 316 ? -17.856 -0.870 23.231 1.00 83.25 316 THR A C 1
ATOM 2390 O O . THR A 1 316 ? -17.492 -2.027 23.090 1.00 83.25 316 THR A O 1
ATOM 2393 N N . GLY A 1 317 ? -17.988 -0.344 24.455 1.00 74.31 317 GLY A N 1
ATOM 2394 C CA . GLY A 1 317 ? -17.524 -1.004 25.686 1.00 74.31 317 GLY A CA 1
ATOM 2395 C C . GLY A 1 317 ? -15.995 -1.069 25.786 1.00 74.31 317 GLY A C 1
ATOM 2396 O O . GLY A 1 317 ? -15.445 -1.912 26.495 1.00 74.31 317 GLY A O 1
ATOM 2397 N N . THR A 1 318 ? -15.309 -0.213 25.031 1.00 82.56 318 THR A N 1
ATOM 2398 C CA . THR A 1 318 ? -13.850 -0.117 24.997 1.00 82.56 318 THR A CA 1
ATOM 2399 C C . THR A 1 318 ? -13.361 0.563 26.273 1.00 82.56 318 THR A C 1
ATOM 2401 O O . THR A 1 318 ? -13.894 1.591 26.692 1.00 82.56 318 THR A O 1
ATOM 2404 N N . ARG A 1 319 ? -12.336 -0.007 26.915 1.00 75.56 319 ARG A N 1
ATOM 2405 C CA . ARG A 1 319 ? -11.746 0.566 28.136 1.00 75.56 319 ARG A CA 1
ATOM 2406 C C . ARG A 1 319 ? -10.986 1.870 27.809 1.00 75.56 319 ARG A C 1
ATOM 2408 O O . ARG A 1 319 ? -10.839 2.254 26.656 1.00 75.56 319 ARG A O 1
ATOM 2415 N N . GLY A 1 320 ? -10.512 2.608 28.810 1.00 76.06 320 GLY A N 1
ATOM 2416 C CA . GLY A 1 320 ? -9.577 3.719 28.567 1.00 76.06 320 GLY A CA 1
ATOM 2417 C C . GLY A 1 320 ? -10.148 4.927 27.805 1.00 76.06 320 GLY A C 1
ATOM 2418 O O . GLY A 1 320 ? -9.579 5.366 26.806 1.00 76.06 320 GLY A O 1
ATOM 2419 N N . SER A 1 321 ? -11.205 5.545 28.333 1.00 79.88 321 SER A N 1
ATOM 2420 C CA . SER A 1 321 ? -11.787 6.797 27.819 1.00 79.88 321 SER A CA 1
ATOM 2421 C C . SER A 1 321 ? -10.948 8.056 28.128 1.00 79.88 321 SER A C 1
ATOM 2423 O O . SER A 1 321 ? -11.480 9.166 28.187 1.00 79.88 321 SER A O 1
ATOM 2425 N N . SER A 1 322 ? -9.649 7.893 28.404 1.00 87.44 322 SER A N 1
ATOM 2426 C CA . SER A 1 322 ? -8.754 8.982 28.801 1.00 87.44 322 SER A CA 1
ATOM 2427 C C . SER A 1 322 ? -8.338 9.838 27.602 1.00 87.44 322 SER A C 1
ATOM 2429 O O . SER A 1 322 ? -8.222 9.346 26.479 1.00 87.44 322 SER A O 1
ATOM 2431 N N . ALA A 1 323 ? -8.035 11.115 27.851 1.00 87.00 323 ALA A N 1
ATOM 2432 C CA . ALA A 1 323 ? -7.575 12.045 26.814 1.00 87.00 323 ALA A CA 1
ATOM 2433 C C . ALA A 1 323 ? -6.251 11.601 26.156 1.00 87.00 323 ALA A C 1
ATOM 2435 O O . ALA A 1 323 ? -6.036 11.823 24.965 1.00 87.00 323 ALA A O 1
ATOM 2436 N N . SER A 1 324 ? -5.376 10.921 26.908 1.00 88.81 324 SER A N 1
ATOM 2437 C CA . SER A 1 324 ? -4.140 10.340 26.364 1.00 88.81 324 SER A CA 1
ATOM 2438 C C . SER A 1 324 ? -4.440 9.262 25.313 1.00 88.81 324 SER A C 1
ATOM 2440 O O . SER A 1 324 ? -3.883 9.287 24.216 1.00 88.81 324 SER A O 1
ATOM 2442 N N . ARG A 1 325 ? -5.402 8.367 25.580 1.00 90.94 325 ARG A N 1
ATOM 2443 C CA . ARG A 1 325 ? -5.811 7.338 24.611 1.00 90.94 325 ARG A CA 1
ATOM 2444 C C . ARG A 1 325 ? -6.537 7.937 23.407 1.00 90.94 325 ARG A C 1
ATOM 2446 O O . ARG A 1 325 ? -6.260 7.528 22.283 1.00 90.94 325 ARG A O 1
ATOM 2453 N N . ALA A 1 326 ? -7.384 8.944 23.631 1.00 93.38 326 ALA A N 1
ATOM 2454 C CA . ALA A 1 326 ? -8.035 9.698 22.559 1.00 93.38 326 ALA A CA 1
ATOM 2455 C C . ALA A 1 326 ? -7.008 10.302 21.586 1.00 93.38 326 ALA A C 1
ATOM 2457 O O . ALA A 1 326 ? -7.201 10.277 20.373 1.00 93.38 326 ALA A O 1
ATOM 2458 N N . ARG A 1 327 ? -5.880 10.801 22.108 1.00 95.38 327 ARG A N 1
ATOM 2459 C CA . ARG A 1 327 ? -4.778 11.340 21.303 1.00 95.38 327 ARG A CA 1
ATOM 2460 C C . ARG A 1 327 ? -4.109 10.276 20.428 1.00 95.38 327 ARG A C 1
ATOM 2462 O O . ARG A 1 327 ? -3.832 10.551 19.262 1.00 95.38 327 ARG A O 1
ATOM 2469 N N . ILE A 1 328 ? -3.879 9.076 20.963 1.00 95.69 328 ILE A N 1
ATOM 2470 C CA . ILE A 1 328 ? -3.333 7.942 20.199 1.00 95.69 328 ILE A CA 1
ATOM 2471 C C . ILE A 1 328 ? -4.302 7.559 19.071 1.00 95.69 328 ILE A C 1
ATOM 2473 O O . ILE A 1 328 ? -3.890 7.497 17.913 1.00 95.69 328 ILE A O 1
ATOM 2477 N N . ALA A 1 329 ? -5.593 7.402 19.389 1.00 95.75 329 ALA A N 1
ATOM 2478 C CA . ALA A 1 329 ? -6.640 7.090 18.414 1.00 95.75 329 ALA A CA 1
ATOM 2479 C C . ALA A 1 329 ? -6.740 8.155 17.307 1.00 95.75 329 ALA A C 1
ATOM 2481 O O . ALA A 1 329 ? -6.841 7.821 16.128 1.00 95.75 329 ALA A O 1
ATOM 2482 N N . ARG A 1 330 ? -6.628 9.442 17.667 1.00 96.62 330 ARG A N 1
ATOM 2483 C CA . ARG A 1 330 ? -6.556 10.561 16.714 1.00 96.62 330 ARG A CA 1
ATOM 2484 C C . ARG A 1 330 ? -5.367 10.460 15.769 1.00 96.62 330 ARG A C 1
ATOM 2486 O O . ARG A 1 330 ? -5.534 10.679 14.576 1.00 96.62 330 ARG A O 1
ATOM 2493 N N . CYS A 1 331 ? -4.177 10.146 16.280 1.00 96.94 331 CYS A N 1
ATOM 2494 C CA . CYS A 1 331 ? -2.974 10.010 15.454 1.00 96.94 331 CYS A CA 1
ATOM 2495 C C . CYS A 1 331 ? -3.062 8.798 14.518 1.00 96.94 331 CYS A C 1
ATOM 2497 O O . CYS A 1 331 ? -2.673 8.897 13.356 1.00 96.94 331 CYS A O 1
ATOM 2499 N N . PHE A 1 332 ? -3.614 7.686 15.010 1.00 96.00 332 PHE A N 1
ATOM 2500 C CA . PHE A 1 332 ? -3.901 6.509 14.196 1.00 96.00 332 PHE A CA 1
ATOM 2501 C C . PHE A 1 332 ? -4.874 6.852 13.059 1.00 96.00 332 PHE A C 1
ATOM 2503 O O . PHE A 1 332 ? -4.543 6.644 11.893 1.00 96.00 332 PHE A O 1
ATOM 2510 N N . LEU A 1 333 ? -6.027 7.459 13.368 1.00 96.56 333 LEU A N 1
ATOM 2511 C CA . LEU A 1 333 ? -6.999 7.865 12.349 1.00 96.56 333 LEU A CA 1
ATOM 2512 C C . LEU A 1 333 ? -6.445 8.907 11.383 1.00 96.56 333 LEU A C 1
ATOM 2514 O O . LEU A 1 333 ? -6.716 8.828 10.190 1.00 96.56 333 LEU A O 1
ATOM 2518 N N . PHE A 1 334 ? -5.648 9.860 11.866 1.00 97.38 334 PHE A N 1
ATOM 2519 C CA . PHE A 1 334 ? -5.001 10.848 11.009 1.00 97.38 334 PHE A CA 1
ATOM 2520 C C . PHE A 1 334 ? -4.172 10.165 9.921 1.00 97.38 334 PHE A C 1
ATOM 2522 O O . PHE A 1 334 ? -4.326 10.501 8.748 1.00 97.38 334 PHE A O 1
ATOM 2529 N N . GLU A 1 335 ? -3.338 9.188 10.283 1.00 95.62 335 GLU A N 1
ATOM 2530 C CA . GLU A 1 335 ? -2.511 8.465 9.313 1.00 95.62 335 GLU A CA 1
ATOM 2531 C C . GLU A 1 335 ? -3.363 7.683 8.301 1.00 95.62 335 GLU A C 1
ATOM 2533 O O . GLU A 1 335 ? -3.090 7.733 7.101 1.00 95.62 335 GLU A O 1
ATOM 2538 N N . GLN A 1 336 ? -4.434 7.031 8.764 1.00 94.00 336 GLN A N 1
ATOM 2539 C CA . GLN A 1 336 ? -5.348 6.269 7.906 1.00 94.00 336 GLN A CA 1
ATOM 2540 C C . GLN A 1 336 ? -6.112 7.153 6.906 1.00 94.00 336 GLN A C 1
ATOM 2542 O O . GLN A 1 336 ? -6.223 6.801 5.735 1.00 94.00 336 GLN A O 1
ATOM 2547 N N . VAL A 1 337 ? -6.631 8.300 7.356 1.00 96.12 337 VAL A N 1
ATOM 2548 C CA . VAL A 1 337 ? -7.487 9.186 6.547 1.00 96.12 337 VAL A CA 1
ATOM 2549 C C . VAL A 1 337 ? -6.665 10.053 5.596 1.00 96.12 337 VAL A C 1
ATOM 2551 O O . VAL A 1 337 ? -7.079 10.291 4.460 1.00 96.12 337 VAL A O 1
ATOM 2554 N N . SER A 1 338 ? -5.517 10.559 6.049 1.00 95.69 338 SER A N 1
ATOM 2555 C CA . SER A 1 338 ? -4.723 11.526 5.282 1.00 95.69 338 SER A CA 1
ATOM 2556 C C . SER A 1 338 ? -3.706 10.884 4.337 1.00 95.69 338 SER A C 1
ATOM 2558 O O . SER A 1 338 ? -3.297 11.510 3.357 1.00 95.69 338 SER A O 1
ATOM 2560 N N . GLY A 1 339 ? -3.252 9.664 4.648 1.00 94.75 339 GLY A N 1
ATOM 2561 C CA . GLY A 1 339 ? -2.086 9.047 4.016 1.00 94.75 339 GLY A CA 1
ATOM 2562 C C . GLY A 1 339 ? -0.745 9.691 4.406 1.00 94.75 339 GLY A C 1
ATOM 2563 O O . GLY A 1 339 ? 0.283 9.326 3.833 1.00 94.75 339 GLY A O 1
ATOM 2564 N N . LEU A 1 340 ? -0.737 10.644 5.349 1.00 95.75 340 LEU A N 1
ATOM 2565 C CA . LEU A 1 340 ? 0.456 11.258 5.946 1.00 95.75 340 LEU A CA 1
ATOM 2566 C C . LEU A 1 340 ? 0.937 10.442 7.153 1.00 95.75 340 LEU A C 1
ATOM 2568 O O . LEU A 1 340 ? 0.130 9.784 7.804 1.00 95.75 340 LEU A O 1
ATOM 2572 N N . PRO A 1 341 ? 2.228 10.507 7.522 1.00 94.75 341 PRO A N 1
ATOM 2573 C CA . PRO A 1 341 ? 2.684 9.900 8.769 1.00 94.75 341 PRO A CA 1
ATOM 2574 C C . PRO A 1 341 ? 1.996 10.535 9.976 1.00 94.75 341 PRO A C 1
ATOM 2576 O O . PRO A 1 341 ? 1.866 11.756 10.025 1.00 94.75 341 PRO A O 1
ATOM 2579 N N . ALA A 1 342 ? 1.668 9.737 10.999 1.00 94.25 342 ALA A N 1
ATOM 2580 C CA . ALA A 1 342 ? 1.087 10.232 12.253 1.00 94.25 342 ALA A CA 1
ATOM 2581 C C . ALA A 1 342 ? 1.841 11.435 12.858 1.00 94.25 342 ALA A C 1
ATOM 2583 O O . ALA A 1 342 ? 1.226 12.308 13.464 1.00 94.25 342 ALA A O 1
ATOM 2584 N N . SER A 1 343 ? 3.160 11.517 12.642 1.00 92.75 343 SER A N 1
ATOM 2585 C CA . SER A 1 343 ? 4.016 12.618 13.099 1.00 92.75 343 SER A CA 1
ATOM 2586 C C . SER A 1 343 ? 3.737 13.979 12.460 1.00 92.75 343 SER A C 1
ATOM 2588 O O . SER A 1 343 ? 4.187 14.987 12.987 1.00 92.75 343 SER A O 1
ATOM 2590 N N . ALA A 1 344 ? 3.026 14.024 11.332 1.00 93.56 344 ALA A N 1
ATOM 2591 C CA . ALA A 1 344 ? 2.576 15.268 10.708 1.00 93.56 344 ALA A CA 1
ATOM 2592 C C . ALA A 1 344 ? 1.234 15.765 11.280 1.00 93.56 344 ALA A C 1
ATOM 2594 O O . ALA A 1 344 ? 0.767 16.843 10.914 1.00 93.56 344 ALA A O 1
ATOM 2595 N N . GLY A 1 345 ? 0.588 14.975 12.143 1.00 93.12 345 GLY A N 1
ATOM 2596 C CA . GLY A 1 345 ? -0.724 15.286 12.693 1.00 93.12 345 GLY A CA 1
ATOM 2597 C C . GLY A 1 345 ? -0.672 16.306 13.837 1.00 93.12 345 GLY A C 1
ATOM 2598 O O . GLY A 1 345 ? 0.279 16.323 14.617 1.00 93.12 345 GLY A O 1
ATOM 2599 N N . PRO A 1 346 ? -1.738 17.104 14.031 1.00 93.25 346 PRO A N 1
ATOM 2600 C CA . PRO A 1 346 ? -1.776 18.168 15.044 1.00 93.25 346 PRO A CA 1
ATOM 2601 C C . PRO A 1 346 ? -1.782 17.651 16.491 1.00 93.25 346 PRO A C 1
ATOM 2603 O O . PRO A 1 346 ? -1.545 18.406 17.426 1.00 93.25 346 PRO A O 1
ATOM 2606 N N . SER A 1 347 ? -2.113 16.375 16.692 1.00 91.62 347 SER A N 1
ATOM 2607 C CA . SER A 1 347 ? -2.219 15.736 18.009 1.00 91.62 347 SER A CA 1
ATOM 2608 C C . SER A 1 347 ? -0.978 14.925 18.394 1.00 91.62 347 SER A C 1
ATOM 2610 O O . SER A 1 347 ? -0.994 14.274 19.436 1.00 91.62 347 SER A O 1
ATOM 2612 N N . TYR A 1 348 ? 0.066 14.917 17.568 1.00 93.25 348 TYR A N 1
ATOM 2613 C CA . TYR A 1 348 ? 1.220 14.051 17.768 1.00 93.25 348 TYR A CA 1
ATOM 2614 C C . TYR A 1 348 ? 2.201 14.603 18.808 1.00 93.25 348 TYR A C 1
ATOM 2616 O O . TYR A 1 348 ? 2.480 15.799 18.837 1.00 93.25 348 TYR A O 1
ATOM 2624 N N . LEU A 1 349 ? 2.746 13.713 19.641 1.00 92.06 349 LEU A N 1
ATOM 2625 C CA . LEU A 1 349 ? 3.828 14.012 20.579 1.00 92.06 349 LEU A CA 1
ATOM 2626 C C . LEU A 1 349 ? 5.103 13.329 20.094 1.00 92.06 349 LEU A C 1
ATOM 2628 O O . LEU A 1 349 ? 5.094 12.124 19.828 1.00 92.06 349 LEU A O 1
ATOM 2632 N N . ASP A 1 350 ? 6.198 14.080 19.976 1.00 89.00 350 ASP A N 1
ATOM 2633 C CA . ASP A 1 350 ? 7.460 13.532 19.477 1.00 89.00 350 ASP A CA 1
ATOM 2634 C C . ASP A 1 350 ? 8.259 12.797 20.561 1.00 89.00 350 ASP A C 1
ATOM 2636 O O . ASP A 1 350 ? 9.371 13.158 20.930 1.00 89.00 350 ASP A O 1
ATOM 2640 N N . GLU A 1 351 ? 7.668 11.718 21.066 1.00 92.06 351 GLU A N 1
ATOM 2641 C CA . GLU A 1 351 ? 8.252 10.847 22.078 1.00 92.06 351 GLU A CA 1
ATOM 2642 C C . GLU A 1 351 ? 8.330 9.411 21.556 1.00 92.06 351 GLU A C 1
ATOM 2644 O O . GLU A 1 351 ? 7.403 8.901 20.920 1.00 92.06 351 GLU A O 1
ATOM 2649 N N . ALA A 1 352 ? 9.433 8.715 21.847 1.00 88.50 352 ALA A N 1
ATOM 2650 C CA . ALA A 1 352 ? 9.641 7.346 21.374 1.00 88.50 352 ALA A CA 1
ATOM 2651 C C . ALA A 1 352 ? 8.549 6.376 21.851 1.00 88.50 352 ALA A C 1
ATOM 2653 O O . ALA A 1 352 ? 8.040 5.594 21.050 1.00 88.50 352 ALA A O 1
ATOM 2654 N N . ALA A 1 353 ? 8.143 6.474 23.118 1.00 91.06 353 ALA A N 1
ATOM 2655 C CA . ALA A 1 353 ? 7.073 5.650 23.675 1.00 91.06 353 ALA A CA 1
ATOM 2656 C C . ALA A 1 353 ? 5.722 5.928 22.995 1.00 91.06 353 ALA A C 1
ATOM 2658 O O . ALA A 1 353 ? 5.005 4.993 22.636 1.00 91.06 353 ALA A O 1
ATOM 2659 N N . PHE A 1 354 ? 5.404 7.202 22.746 1.00 93.31 354 PHE A N 1
ATOM 2660 C CA . PHE A 1 354 ? 4.171 7.598 22.067 1.00 93.31 354 PHE A CA 1
ATOM 2661 C C . PHE A 1 354 ? 4.117 7.070 20.626 1.00 93.31 354 PHE A C 1
ATOM 2663 O O . PHE A 1 354 ? 3.084 6.569 20.181 1.00 93.31 354 PHE A O 1
ATOM 2670 N N . ARG A 1 355 ? 5.246 7.092 19.903 1.00 91.12 355 ARG A N 1
ATOM 2671 C CA . ARG A 1 355 ? 5.349 6.495 18.558 1.00 91.12 355 ARG A CA 1
ATOM 2672 C C . ARG A 1 355 ? 4.969 5.022 18.544 1.00 91.12 355 ARG A C 1
ATOM 2674 O O . ARG A 1 355 ? 4.217 4.607 17.662 1.00 91.12 355 ARG A O 1
ATOM 2681 N N . THR A 1 356 ? 5.483 4.259 19.503 1.00 91.94 356 THR A N 1
ATOM 2682 C CA . THR A 1 356 ? 5.174 2.834 19.648 1.00 91.94 356 THR A CA 1
ATOM 2683 C C . THR A 1 356 ? 3.697 2.628 19.970 1.00 91.94 356 THR A C 1
ATOM 2685 O O . THR A 1 356 ? 3.045 1.834 19.308 1.00 91.94 356 THR A O 1
ATOM 2688 N N . GLN A 1 357 ? 3.125 3.422 20.880 1.00 93.62 357 GLN A N 1
ATOM 2689 C CA . GLN A 1 357 ? 1.698 3.347 21.215 1.00 93.62 357 GLN A CA 1
ATOM 2690 C C . GLN A 1 357 ? 0.774 3.606 20.015 1.00 93.62 357 GLN A C 1
ATOM 2692 O O . GLN A 1 357 ? -0.261 2.955 19.897 1.00 93.62 357 GLN A O 1
ATOM 2697 N N . VAL A 1 358 ? 1.130 4.538 19.123 1.00 94.56 358 VAL A N 1
ATOM 2698 C CA . VAL A 1 358 ? 0.373 4.783 17.882 1.00 94.56 358 VAL A CA 1
ATOM 2699 C C . VAL A 1 358 ? 0.505 3.609 16.910 1.00 94.56 358 VAL A C 1
ATOM 2701 O O . VAL A 1 358 ? -0.492 3.204 16.319 1.00 94.56 358 VAL A O 1
ATOM 2704 N N . ALA A 1 359 ? 1.705 3.042 16.758 1.00 92.25 359 ALA A N 1
ATOM 2705 C CA . ALA A 1 359 ? 1.934 1.889 15.884 1.00 92.25 359 ALA A CA 1
ATOM 2706 C C . ALA A 1 359 ? 1.241 0.609 16.391 1.00 92.25 359 ALA A C 1
ATOM 2708 O O . ALA A 1 359 ? 0.745 -0.180 15.592 1.00 92.25 359 ALA A O 1
ATOM 2709 N N . ASP A 1 360 ? 1.170 0.432 17.710 1.00 94.69 360 ASP A N 1
ATOM 2710 C CA . ASP A 1 360 ? 0.566 -0.729 18.372 1.00 94.69 360 ASP A CA 1
ATOM 2711 C C . ASP A 1 360 ? -0.949 -0.579 18.570 1.00 94.69 360 ASP A C 1
ATOM 2713 O O . ASP A 1 360 ? -1.611 -1.510 19.029 1.00 94.69 360 ASP A O 1
ATOM 2717 N N . PHE A 1 361 ? -1.524 0.572 18.200 1.00 94.56 361 PHE A N 1
ATOM 2718 C CA . PHE A 1 361 ? -2.947 0.848 18.391 1.00 94.56 361 PHE A CA 1
ATOM 2719 C C . PHE A 1 361 ? -3.849 -0.170 17.681 1.00 94.56 361 PHE A C 1
ATOM 2721 O O . PHE A 1 361 ? -4.940 -0.439 18.172 1.00 94.56 361 PHE A O 1
ATOM 2728 N N . GLY A 1 362 ? -3.383 -0.793 16.590 1.00 91.62 362 GLY A N 1
ATOM 2729 C CA . GLY A 1 362 ? -4.094 -1.890 15.924 1.00 91.62 362 GLY A CA 1
ATOM 2730 C C . GLY A 1 362 ? -4.425 -3.055 16.865 1.00 91.62 362 GLY A C 1
ATOM 2731 O O . GLY A 1 362 ? -5.544 -3.549 16.846 1.00 91.62 362 GLY A O 1
ATOM 2732 N N . GLY A 1 363 ? -3.517 -3.417 17.780 1.00 91.44 363 GLY A N 1
ATOM 2733 C CA . GLY A 1 363 ? -3.767 -4.461 18.785 1.00 91.44 363 GLY A CA 1
ATOM 2734 C C . GLY A 1 363 ? -4.776 -4.067 19.867 1.00 91.44 363 GLY A C 1
ATOM 2735 O O . GLY A 1 363 ? -5.220 -4.908 20.640 1.00 91.44 363 GLY A O 1
ATOM 2736 N N . TYR A 1 364 ? -5.143 -2.788 19.943 1.00 90.75 364 TYR A N 1
ATOM 2737 C CA . TYR A 1 364 ? -6.183 -2.295 20.841 1.00 90.75 364 TYR A CA 1
ATOM 2738 C C . TYR A 1 364 ? -7.579 -2.293 20.202 1.00 90.75 364 TYR A C 1
ATOM 2740 O O . TYR A 1 364 ? -8.584 -2.130 20.899 1.00 90.75 364 TYR A O 1
ATOM 2748 N N . LEU A 1 365 ? -7.648 -2.410 18.875 1.00 93.06 365 LEU A N 1
ATOM 2749 C CA . LEU A 1 365 ? -8.905 -2.373 18.150 1.00 93.06 365 LEU A CA 1
ATOM 2750 C C . LEU A 1 365 ? -9.734 -3.629 18.422 1.00 93.06 365 LEU A C 1
ATOM 2752 O O . LEU A 1 365 ? -9.212 -4.712 18.664 1.00 93.06 365 LEU A O 1
ATOM 2756 N N . THR A 1 366 ? -11.049 -3.463 18.324 1.00 91.06 366 THR A N 1
ATOM 2757 C CA . THR A 1 366 ? -12.013 -4.555 18.155 1.00 91.06 366 THR A CA 1
ATOM 2758 C C . THR A 1 366 ? -12.827 -4.268 16.897 1.00 91.06 366 THR A C 1
ATOM 2760 O O . THR A 1 366 ? -12.846 -3.107 16.462 1.00 91.06 366 THR A O 1
ATOM 2763 N N . PRO A 1 367 ? -13.516 -5.261 16.310 1.00 91.06 367 PRO A N 1
ATOM 2764 C CA . PRO A 1 367 ? -14.331 -5.036 15.119 1.00 91.06 367 PRO A CA 1
ATOM 2765 C C . PRO A 1 367 ? -15.334 -3.883 15.288 1.00 91.06 367 PRO A C 1
ATOM 2767 O O . PRO A 1 367 ? -15.446 -3.019 14.421 1.00 91.06 367 PRO A O 1
ATOM 2770 N N . GLU A 1 368 ? -15.988 -3.787 16.450 1.00 89.56 368 GLU A N 1
ATOM 2771 C CA . GLU A 1 368 ? -16.947 -2.715 16.747 1.00 89.56 368 GLU A CA 1
ATOM 2772 C C . GLU A 1 368 ? -16.263 -1.357 16.909 1.00 89.56 368 GLU A C 1
ATOM 2774 O O . GLU A 1 368 ? -16.791 -0.338 16.469 1.00 89.56 368 GLU A O 1
ATOM 2779 N N . LEU A 1 369 ? -15.089 -1.322 17.550 1.00 92.12 369 LEU A N 1
ATOM 2780 C CA . LEU A 1 369 ? -14.335 -0.081 17.698 1.00 92.12 369 LEU A CA 1
ATOM 2781 C C . LEU A 1 369 ? -13.868 0.444 16.343 1.00 92.12 369 LEU A C 1
ATOM 2783 O O . LEU A 1 369 ? -13.995 1.639 16.086 1.00 92.12 369 LEU A O 1
ATOM 2787 N N . LEU A 1 370 ? -13.356 -0.433 15.479 1.00 94.12 370 LEU A N 1
ATOM 2788 C CA . LEU A 1 370 ? -12.923 -0.043 14.144 1.00 94.12 370 LEU A CA 1
ATOM 2789 C C . LEU A 1 370 ? -14.101 0.494 13.321 1.00 94.12 370 LEU A C 1
ATOM 2791 O O . LEU A 1 370 ? -13.986 1.596 12.794 1.00 94.12 370 LEU A O 1
ATOM 2795 N N . ALA A 1 371 ? -15.241 -0.203 13.300 1.00 92.50 371 ALA A N 1
ATOM 2796 C CA . ALA A 1 371 ? -16.427 0.230 12.557 1.00 92.50 371 ALA A CA 1
ATOM 2797 C C . ALA A 1 371 ? -16.915 1.630 12.981 1.00 92.50 371 ALA A C 1
ATOM 2799 O O . ALA A 1 371 ? -17.188 2.487 12.140 1.00 92.50 371 ALA A O 1
ATOM 2800 N N . VAL A 1 372 ? -16.975 1.905 14.290 1.00 93.38 372 VAL A N 1
ATOM 2801 C CA . VAL A 1 372 ? -17.389 3.227 14.795 1.00 93.38 372 VAL A CA 1
ATOM 2802 C C . VAL A 1 372 ? -16.345 4.308 14.486 1.00 93.38 372 VAL A C 1
ATOM 2804 O O . VAL A 1 372 ? -16.703 5.443 14.165 1.00 93.38 372 VAL A O 1
ATOM 2807 N N . LEU A 1 373 ? -15.050 3.985 14.550 1.00 95.38 373 LEU A N 1
ATOM 2808 C CA . LEU A 1 373 ? -13.991 4.926 14.180 1.00 95.38 373 LEU A CA 1
ATOM 2809 C C . LEU A 1 373 ? -13.996 5.241 12.677 1.00 95.38 373 LEU A C 1
ATOM 2811 O O . LEU A 1 373 ? -13.766 6.392 12.302 1.00 95.38 373 LEU A O 1
ATOM 2815 N N . GLU A 1 374 ? -14.294 4.261 11.825 1.00 94.94 374 GLU A N 1
ATOM 2816 C CA . GLU A 1 374 ? -14.473 4.464 10.385 1.00 94.94 374 GLU A CA 1
ATOM 2817 C C . GLU A 1 374 ? -15.686 5.342 10.085 1.00 94.94 374 GLU A C 1
ATOM 2819 O O . GLU A 1 374 ? -15.562 6.289 9.310 1.00 94.94 374 GLU A O 1
ATOM 2824 N N . ALA A 1 375 ? -16.821 5.114 10.753 1.00 94.06 375 ALA A N 1
ATOM 2825 C CA . ALA A 1 375 ? -17.987 5.989 10.642 1.00 94.06 375 ALA A CA 1
ATOM 2826 C C . ALA A 1 375 ? -17.657 7.430 11.073 1.00 94.06 375 ALA A C 1
ATOM 2828 O O . ALA A 1 375 ? -17.964 8.385 10.361 1.00 94.06 375 ALA A O 1
ATOM 2829 N N . CYS A 1 376 ? -16.935 7.599 12.187 1.00 95.44 376 CYS A N 1
ATOM 2830 C CA . CYS A 1 376 ? -16.479 8.911 12.652 1.00 95.44 376 CYS A CA 1
ATOM 2831 C C . CYS A 1 376 ? -15.557 9.604 11.631 1.00 95.44 376 CYS A C 1
ATOM 2833 O O . CYS A 1 376 ? -15.663 10.813 11.402 1.00 95.44 376 CYS A O 1
ATOM 2835 N N . ALA A 1 377 ? -14.661 8.848 10.993 1.00 96.38 377 ALA A N 1
ATOM 2836 C CA . ALA A 1 377 ? -13.787 9.363 9.948 1.00 96.38 377 ALA A CA 1
ATOM 2837 C C . ALA A 1 377 ? -14.562 9.741 8.673 1.00 96.38 377 ALA A C 1
ATOM 2839 O O . ALA A 1 377 ? -14.288 10.791 8.090 1.00 96.38 377 ALA A O 1
ATOM 2840 N N . ALA A 1 378 ? -15.554 8.941 8.273 1.00 96.44 378 ALA A N 1
ATOM 2841 C CA . ALA A 1 378 ? -16.435 9.241 7.147 1.00 96.44 378 ALA A CA 1
ATOM 2842 C C . ALA A 1 378 ? -17.256 10.517 7.396 1.00 96.44 378 ALA A C 1
ATOM 2844 O O . ALA A 1 378 ? -17.299 11.404 6.545 1.00 96.44 378 ALA A O 1
ATOM 2845 N N . GLU A 1 379 ? -17.825 10.683 8.594 1.00 96.00 379 GLU A N 1
ATOM 2846 C CA . GLU A 1 379 ? -18.512 11.919 8.983 1.00 96.00 379 GLU A CA 1
ATOM 2847 C C . GLU A 1 379 ? -17.583 13.138 8.977 1.00 96.00 379 GLU A C 1
ATOM 2849 O O . GLU A 1 379 ? -17.991 14.238 8.592 1.00 96.00 379 GLU A O 1
ATOM 2854 N N . PHE A 1 380 ? -16.336 12.972 9.430 1.00 96.88 380 PHE A N 1
ATOM 2855 C CA . PHE A 1 380 ? -15.336 14.035 9.378 1.00 96.88 380 PHE A CA 1
ATOM 2856 C C . PHE A 1 380 ? -15.059 14.465 7.931 1.00 96.88 380 PHE A C 1
ATOM 2858 O O . PHE A 1 380 ? -15.051 15.664 7.650 1.00 96.88 380 PHE A O 1
ATOM 2865 N N . LEU A 1 381 ? -14.887 13.511 7.012 1.00 97.19 381 LEU A N 1
ATOM 2866 C CA . LEU A 1 381 ? -14.692 13.788 5.587 1.00 97.19 381 LEU A CA 1
ATOM 2867 C C . LEU A 1 381 ? -15.915 14.486 4.975 1.00 97.19 381 LEU A C 1
ATOM 2869 O O . LEU A 1 381 ? -15.761 15.519 4.321 1.00 97.19 381 LEU A O 1
ATOM 2873 N N . ALA A 1 382 ? -17.126 14.015 5.281 1.00 96.75 382 ALA A N 1
ATOM 2874 C CA . ALA A 1 382 ? -18.366 14.629 4.811 1.00 96.75 382 ALA A CA 1
ATOM 2875 C C . ALA A 1 382 ? -18.501 16.091 5.277 1.00 96.75 382 ALA A C 1
ATOM 2877 O O . ALA A 1 382 ? -18.829 16.974 4.482 1.00 96.75 382 ALA A O 1
ATOM 2878 N N . LYS A 1 383 ? -18.151 16.390 6.539 1.00 96.38 383 LYS A N 1
ATOM 2879 C CA . LYS A 1 383 ? -18.110 17.767 7.079 1.00 96.38 383 LYS A CA 1
ATOM 2880 C C . LYS A 1 383 ? -17.093 18.663 6.360 1.00 96.38 383 LYS A C 1
ATOM 2882 O O . LYS A 1 383 ? -17.269 19.879 6.333 1.00 96.38 383 LYS A O 1
ATOM 2887 N N . GLN A 1 384 ? -16.061 18.074 5.759 1.00 95.50 384 GLN A N 1
ATOM 2888 C CA . GLN A 1 384 ? -15.059 18.750 4.929 1.00 95.50 384 GLN A CA 1
ATOM 2889 C C . GLN A 1 384 ? -15.413 18.733 3.428 1.00 95.50 384 GLN A C 1
ATOM 2891 O O . GLN A 1 384 ? -14.570 19.070 2.598 1.00 95.50 384 GLN A O 1
ATOM 2896 N N . ARG A 1 385 ? -16.660 18.381 3.070 1.00 94.94 385 ARG A N 1
ATOM 2897 C CA . ARG A 1 385 ? -17.168 18.281 1.687 1.00 94.94 385 ARG A CA 1
ATOM 2898 C C . ARG A 1 385 ? -16.477 17.202 0.840 1.00 94.94 385 ARG A C 1
ATOM 2900 O O . ARG A 1 385 ? -16.353 17.355 -0.372 1.00 94.94 385 ARG A O 1
ATOM 2907 N N . VAL A 1 386 ? -16.032 16.120 1.474 1.00 96.12 386 VAL A N 1
ATOM 2908 C CA . VAL A 1 386 ? -15.529 14.909 0.814 1.00 96.12 386 VAL A CA 1
ATOM 2909 C C . VAL A 1 386 ? -16.521 13.782 1.099 1.00 96.12 386 VAL A C 1
ATOM 2911 O O . VAL A 1 386 ? -16.517 13.216 2.187 1.00 96.12 386 VAL A O 1
ATOM 2914 N N . THR A 1 387 ? -17.422 13.514 0.154 1.00 93.06 387 THR A N 1
ATOM 2915 C CA . THR A 1 387 ? -18.543 12.561 0.321 1.00 93.06 387 THR A CA 1
ATOM 2916 C C . THR A 1 387 ? -18.461 11.359 -0.615 1.00 93.06 387 THR A C 1
ATOM 2918 O O . THR A 1 387 ? -19.142 10.366 -0.396 1.00 93.06 387 THR A O 1
ATOM 2921 N N . ASP A 1 388 ? -17.654 11.468 -1.665 1.00 92.62 388 ASP A N 1
ATOM 2922 C CA . ASP A 1 388 ? -17.486 10.512 -2.759 1.00 92.62 388 ASP A CA 1
ATOM 2923 C C . ASP A 1 388 ? -16.280 9.578 -2.577 1.00 92.62 388 ASP A C 1
ATOM 2925 O O . ASP A 1 388 ? -16.095 8.645 -3.353 1.00 92.62 388 ASP A O 1
ATOM 2929 N N . GLU A 1 389 ? -15.468 9.800 -1.541 1.00 95.25 389 GLU A N 1
ATOM 2930 C CA . GLU A 1 389 ? -14.272 9.006 -1.275 1.00 95.25 389 GLU A CA 1
ATOM 2931 C C . GLU A 1 389 ? -14.458 8.074 -0.067 1.00 95.25 389 GLU A C 1
ATOM 2933 O O . GLU A 1 389 ? -14.957 8.509 0.978 1.00 95.25 389 GLU A O 1
ATOM 2938 N N . PRO A 1 390 ? -13.959 6.826 -0.122 1.00 95.94 390 PRO A N 1
ATOM 2939 C CA . PRO A 1 390 ? -13.891 5.971 1.054 1.00 95.94 390 PRO A CA 1
ATOM 2940 C C . PRO A 1 390 ? -12.876 6.514 2.070 1.00 95.94 390 PRO A C 1
ATOM 2942 O O . PRO A 1 390 ? -11.943 7.249 1.733 1.00 95.94 390 PRO A O 1
ATOM 2945 N N . VAL A 1 391 ? -13.009 6.125 3.341 1.00 95.06 391 VAL A N 1
ATOM 2946 C CA . VAL A 1 391 ? -12.078 6.543 4.408 1.00 95.06 391 VAL A CA 1
ATOM 2947 C C . VAL A 1 391 ? -10.648 6.105 4.087 1.00 95.06 391 VAL A C 1
ATOM 2949 O O . VAL A 1 391 ? -9.717 6.904 4.218 1.00 95.06 391 VAL A O 1
ATOM 2952 N N . ARG A 1 392 ? -10.507 4.854 3.635 1.00 93.56 392 ARG A N 1
ATOM 2953 C CA . ARG A 1 392 ? -9.261 4.188 3.256 1.00 93.56 392 ARG A CA 1
ATOM 2954 C C . ARG A 1 392 ? -9.448 3.505 1.907 1.00 93.56 392 ARG A C 1
ATOM 2956 O O . ARG A 1 392 ? -10.542 3.058 1.580 1.00 93.56 392 ARG A O 1
ATOM 2963 N N . TRP A 1 393 ? -8.368 3.399 1.152 1.00 94.88 393 TRP A N 1
ATOM 2964 C CA . TRP A 1 393 ? -8.316 2.633 -0.086 1.00 94.88 393 TRP A CA 1
ATOM 2965 C C . TRP A 1 393 ? -6.883 2.171 -0.314 1.00 94.88 393 TRP A C 1
ATOM 2967 O O . TRP A 1 393 ? -5.953 2.897 0.046 1.00 94.88 393 TRP A O 1
ATOM 2977 N N . GLU A 1 394 ? -6.710 0.997 -0.915 1.00 93.25 394 GLU A N 1
ATOM 2978 C CA . GLU A 1 394 ? -5.426 0.498 -1.400 1.00 93.25 394 GLU A CA 1
ATOM 2979 C C . GLU A 1 394 ? -5.587 -0.248 -2.736 1.00 93.25 394 GLU A C 1
ATOM 2981 O O . GLU A 1 394 ? -6.664 -0.789 -3.000 1.00 93.25 394 GLU A O 1
ATOM 2986 N N . PRO A 1 395 ? -4.549 -0.282 -3.596 1.00 93.44 395 PRO A N 1
ATOM 2987 C CA . PRO A 1 395 ? -4.601 -1.019 -4.850 1.00 93.44 395 PRO A CA 1
ATOM 2988 C C . PRO A 1 395 ? -4.728 -2.530 -4.606 1.00 93.44 395 PRO A C 1
ATOM 2990 O O . PRO A 1 395 ? -4.149 -3.039 -3.638 1.00 93.44 395 PRO A O 1
ATOM 2993 N N . PRO A 1 396 ? -5.409 -3.266 -5.501 1.00 90.75 396 PRO A N 1
ATOM 2994 C CA . PRO A 1 396 ? -5.609 -4.698 -5.351 1.00 90.75 396 PRO A CA 1
ATOM 2995 C C . PRO A 1 396 ? -4.280 -5.459 -5.407 1.00 90.75 396 PRO A C 1
ATOM 2997 O O . PRO A 1 396 ? -3.387 -5.146 -6.198 1.00 90.75 396 PRO A O 1
ATOM 3000 N N . ALA A 1 397 ? -4.177 -6.515 -4.598 1.00 82.00 397 ALA A N 1
ATOM 3001 C CA . ALA A 1 397 ? -2.986 -7.364 -4.522 1.00 82.00 397 ALA A CA 1
ATOM 3002 C C . ALA A 1 397 ? -2.703 -8.137 -5.824 1.00 82.00 397 ALA A C 1
ATOM 3004 O O . ALA A 1 397 ? -1.592 -8.620 -6.023 1.00 82.00 397 ALA A O 1
ATOM 3005 N N . THR A 1 398 ? -3.676 -8.218 -6.739 1.00 85.81 398 THR A N 1
ATOM 3006 C CA . THR A 1 398 ? -3.538 -8.863 -8.054 1.00 85.81 398 THR A CA 1
ATOM 3007 C C . THR A 1 398 ? -2.398 -8.287 -8.888 1.00 85.81 398 THR A C 1
ATOM 3009 O O . THR A 1 398 ? -1.751 -9.024 -9.625 1.00 85.81 398 THR A O 1
ATOM 3012 N N . VAL A 1 399 ? -2.082 -7.001 -8.717 1.00 86.38 399 VAL A N 1
ATOM 3013 C CA . VAL A 1 399 ? -0.956 -6.346 -9.402 1.00 86.38 399 VAL A CA 1
ATOM 3014 C C . VAL A 1 399 ? 0.400 -6.898 -8.930 1.00 86.38 399 VAL A C 1
ATOM 3016 O O . VAL A 1 399 ? 1.380 -6.846 -9.669 1.00 86.38 399 VAL A O 1
ATOM 3019 N N . LEU A 1 400 ? 0.463 -7.460 -7.719 1.00 84.19 400 LEU A N 1
ATOM 3020 C CA . LEU A 1 400 ? 1.653 -8.114 -7.169 1.00 84.19 400 LEU A CA 1
ATOM 3021 C C . LEU A 1 400 ? 1.698 -9.624 -7.398 1.00 84.19 400 LEU A C 1
ATOM 3023 O O . LEU A 1 400 ? 2.719 -10.252 -7.107 1.00 84.19 400 LEU A O 1
ATOM 3027 N N . GLN A 1 401 ? 0.606 -10.229 -7.868 1.00 73.56 401 GLN A N 1
ATOM 3028 C CA . GLN A 1 401 ? 0.533 -11.678 -8.000 1.00 73.56 401 GLN A CA 1
ATOM 3029 C C . GLN A 1 401 ? 1.616 -12.184 -8.955 1.00 73.56 401 GLN A C 1
ATOM 3031 O O . GLN A 1 401 ? 1.816 -11.635 -10.038 1.00 73.56 401 GLN A O 1
ATOM 3036 N N . ARG A 1 402 ? 2.264 -13.287 -8.559 1.00 77.38 402 ARG A N 1
ATOM 3037 C CA . ARG A 1 402 ? 3.341 -13.978 -9.295 1.00 77.38 402 ARG A CA 1
ATOM 3038 C C . ARG A 1 402 ? 4.708 -13.281 -9.282 1.00 77.38 402 ARG A C 1
ATOM 3040 O O . ARG A 1 402 ? 5.635 -13.803 -9.895 1.00 77.38 402 ARG A O 1
ATOM 3047 N N . LEU A 1 403 ? 4.874 -12.162 -8.571 1.00 85.62 403 LEU A N 1
ATOM 3048 C CA . LEU A 1 403 ? 6.195 -11.564 -8.355 1.00 85.62 403 LEU A CA 1
ATOM 3049 C C . LEU A 1 403 ? 6.868 -12.167 -7.107 1.00 85.62 403 LEU A C 1
ATOM 3051 O O . LEU A 1 403 ? 6.253 -12.169 -6.037 1.00 85.62 403 LEU A O 1
ATOM 3055 N N . PRO A 1 404 ? 8.126 -12.642 -7.198 1.00 89.56 404 PRO A N 1
ATOM 3056 C CA . PRO A 1 404 ? 8.863 -13.189 -6.059 1.00 89.56 404 PRO A CA 1
ATOM 3057 C C . PRO A 1 404 ? 9.425 -12.054 -5.187 1.00 89.56 404 PRO A C 1
ATOM 3059 O O . PRO A 1 404 ? 10.623 -11.782 -5.183 1.00 89.56 404 PRO A O 1
ATOM 3062 N N . LEU A 1 405 ? 8.536 -11.338 -4.494 1.00 90.88 405 LEU A N 1
ATOM 3063 C CA . LEU A 1 405 ? 8.901 -10.230 -3.610 1.00 90.88 405 LEU A CA 1
ATOM 3064 C C . LEU A 1 405 ? 9.470 -10.733 -2.272 1.00 90.88 405 LEU A C 1
ATOM 3066 O O . LEU A 1 405 ? 9.025 -11.767 -1.773 1.00 90.88 405 LEU A O 1
ATOM 3070 N N . PRO A 1 406 ? 10.414 -9.996 -1.658 1.00 88.94 406 PRO A N 1
ATOM 3071 C CA . PRO A 1 406 ? 11.165 -10.465 -0.490 1.00 88.94 406 PRO A CA 1
ATOM 3072 C C . PRO A 1 406 ? 10.352 -10.441 0.813 1.00 88.94 406 PRO A C 1
ATOM 3074 O O . PRO A 1 406 ? 10.724 -11.086 1.792 1.00 88.94 406 PRO A O 1
ATOM 3077 N N . GLY A 1 407 ? 9.290 -9.635 0.875 1.00 89.06 407 GLY A N 1
ATOM 3078 C CA . GLY A 1 407 ? 8.456 -9.484 2.064 1.00 89.06 407 GLY A CA 1
ATOM 3079 C C . GLY A 1 407 ? 7.284 -10.457 2.110 1.00 89.06 407 GLY A C 1
ATOM 3080 O O . GLY A 1 407 ? 6.915 -11.049 1.103 1.00 89.06 407 GLY A O 1
ATOM 3081 N N . VAL A 1 408 ? 6.664 -10.596 3.281 1.00 89.38 408 VAL A N 1
ATOM 3082 C CA . VAL A 1 408 ? 5.559 -11.542 3.523 1.00 89.38 408 VAL A CA 1
ATOM 3083 C C . VAL A 1 408 ? 4.277 -11.073 2.838 1.00 89.38 408 VAL A C 1
ATOM 3085 O O . VAL A 1 408 ? 3.994 -9.874 2.812 1.00 89.38 408 VAL A O 1
ATOM 3088 N N . ASP A 1 409 ? 3.510 -12.013 2.284 1.00 90.44 409 ASP A N 1
ATOM 3089 C CA . ASP A 1 409 ? 2.163 -11.731 1.794 1.00 90.44 409 ASP A CA 1
ATOM 3090 C C . ASP A 1 409 ? 1.214 -11.698 2.985 1.00 90.44 409 ASP A C 1
ATOM 3092 O O . ASP A 1 409 ? 1.057 -12.696 3.681 1.00 90.44 409 ASP A O 1
ATOM 3096 N N . ALA A 1 410 ? 0.611 -10.545 3.262 1.00 89.12 410 ALA A N 1
ATOM 3097 C CA . ALA A 1 410 ? -0.297 -10.439 4.396 1.00 89.12 410 ALA A CA 1
ATOM 3098 C C . ALA A 1 410 ? -1.537 -11.331 4.206 1.00 89.12 410 ALA A C 1
ATOM 3100 O O . ALA A 1 410 ? -2.056 -11.845 5.191 1.00 89.12 410 ALA A O 1
ATOM 3101 N N . ASP A 1 411 ? -1.955 -11.566 2.957 1.00 88.69 411 ASP A N 1
ATOM 3102 C CA . ASP A 1 411 ? -3.124 -12.394 2.642 1.00 88.69 411 ASP A CA 1
ATOM 3103 C C . ASP A 1 411 ? -2.848 -13.897 2.799 1.00 88.69 411 ASP A C 1
ATOM 3105 O O . ASP A 1 411 ? -3.786 -14.689 2.816 1.00 88.69 411 ASP A O 1
ATOM 3109 N N . SER A 1 412 ? -1.579 -14.315 2.913 1.00 90.38 412 SER A N 1
ATOM 3110 C CA . SER A 1 412 ? -1.235 -15.723 3.150 1.00 90.38 412 SER A CA 1
ATOM 3111 C C . SER A 1 412 ? -1.252 -16.112 4.629 1.00 90.38 412 SER A C 1
ATOM 3113 O O . SER A 1 412 ? -1.011 -17.274 4.945 1.00 90.38 412 SER A O 1
ATOM 3115 N N . ILE A 1 413 ? -1.449 -15.154 5.540 1.00 93.94 413 ILE A N 1
ATOM 3116 C CA . ILE A 1 413 ? -1.497 -15.412 6.980 1.00 93.94 413 ILE A CA 1
ATOM 3117 C C . ILE A 1 413 ? -2.927 -15.771 7.376 1.00 93.94 413 ILE A C 1
ATOM 3119 O O . ILE A 1 413 ? -3.858 -15.012 7.114 1.00 93.94 413 ILE A O 1
ATOM 3123 N N . ASP A 1 414 ? -3.084 -16.908 8.048 1.00 94.75 414 ASP A N 1
ATOM 3124 C CA . ASP A 1 414 ? -4.358 -17.320 8.630 1.00 94.75 414 ASP A CA 1
ATOM 3125 C C . ASP A 1 414 ? -4.757 -16.361 9.766 1.00 94.75 414 ASP A C 1
ATOM 3127 O O . ASP A 1 414 ? -4.042 -16.209 10.764 1.00 94.75 414 ASP A O 1
ATOM 3131 N N . LEU A 1 415 ? -5.896 -15.687 9.588 1.00 94.75 415 LEU A N 1
ATOM 3132 C CA . LEU A 1 415 ? -6.425 -14.718 10.544 1.00 94.75 415 LEU A CA 1
ATOM 3133 C C . LEU A 1 415 ? -6.903 -15.382 11.837 1.00 94.75 415 LEU A C 1
ATOM 3135 O O . LEU A 1 415 ? -6.695 -14.805 12.904 1.00 94.75 415 LEU A O 1
ATOM 3139 N N . ASP A 1 416 ? -7.485 -16.581 11.761 1.00 92.69 416 ASP A N 1
ATOM 3140 C CA . ASP A 1 416 ? -7.981 -17.296 12.938 1.00 92.69 416 ASP A CA 1
ATOM 3141 C C . ASP A 1 416 ? -6.802 -17.736 13.810 1.00 92.69 416 ASP A C 1
ATOM 3143 O O . ASP A 1 416 ? -6.806 -17.539 15.029 1.00 92.69 416 ASP A O 1
ATOM 3147 N N . TYR A 1 417 ? -5.741 -18.242 13.173 1.00 93.88 417 TYR A N 1
ATOM 3148 C CA . TYR A 1 417 ? -4.496 -18.576 13.862 1.00 93.88 417 TYR A CA 1
ATOM 3149 C C . TYR A 1 417 ? -3.816 -17.333 14.457 1.00 93.88 417 TYR A C 1
ATOM 3151 O O . TYR A 1 417 ? -3.383 -17.350 15.610 1.00 93.88 417 TYR A O 1
ATOM 3159 N N . LEU A 1 418 ? -3.781 -16.214 13.722 1.00 95.75 418 LEU A N 1
ATOM 3160 C CA . LEU A 1 418 ? -3.247 -14.951 14.237 1.00 95.75 418 LEU A CA 1
ATOM 316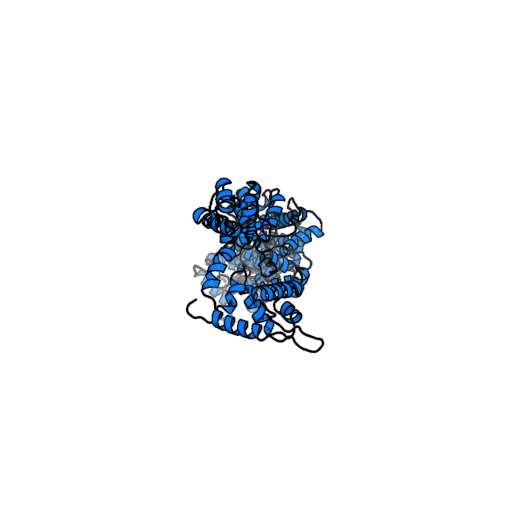1 C C . LEU A 1 418 ? -4.019 -14.458 15.467 1.00 95.75 418 LEU A C 1
ATOM 3163 O O . LEU A 1 418 ? -3.395 -14.021 16.438 1.00 95.75 418 LEU A O 1
ATOM 3167 N N . HIS A 1 419 ? -5.354 -14.501 15.443 1.00 94.62 419 HIS A N 1
ATOM 3168 C CA . HIS A 1 419 ? -6.172 -14.110 16.593 1.00 94.62 419 HIS A CA 1
ATOM 3169 C C . HIS A 1 419 ? -5.939 -15.058 17.772 1.00 94.62 419 HIS A C 1
ATOM 3171 O O . HIS A 1 419 ? -5.728 -14.575 18.884 1.00 94.62 419 HIS A O 1
ATOM 3177 N N . HIS A 1 420 ? -5.885 -16.374 17.541 1.00 92.38 420 HIS A N 1
ATOM 3178 C CA . HIS A 1 420 ? -5.590 -17.365 18.581 1.00 92.38 420 HIS A CA 1
ATOM 3179 C C . HIS A 1 420 ? -4.275 -17.064 19.316 1.00 92.38 420 HIS A C 1
ATOM 3181 O O . HIS A 1 420 ? -4.274 -16.883 20.536 1.00 92.38 420 HIS A O 1
ATOM 3187 N N . GLU A 1 421 ? -3.177 -16.911 18.573 1.00 94.06 421 GLU A N 1
ATOM 3188 C CA . GLU A 1 421 ? -1.852 -16.596 19.122 1.00 94.06 421 GLU A CA 1
ATOM 3189 C C . GLU A 1 421 ? -1.828 -15.233 19.831 1.00 94.06 421 GLU A C 1
ATOM 3191 O O . GLU A 1 421 ? -1.169 -15.044 20.858 1.00 94.06 421 GLU A O 1
ATOM 3196 N N . PHE A 1 422 ? -2.572 -14.254 19.311 1.00 94.19 422 PHE A N 1
ATOM 3197 C CA . PHE A 1 422 ? -2.700 -12.942 19.940 1.00 94.19 422 PHE A CA 1
ATOM 3198 C C . PHE A 1 422 ? -3.361 -13.018 21.322 1.00 94.19 422 PHE A C 1
ATOM 3200 O O . PHE A 1 422 ? -2.883 -12.376 22.263 1.00 94.19 422 PHE A O 1
ATOM 3207 N N . HIS A 1 423 ? -4.412 -13.828 21.471 1.00 91.00 423 HIS A N 1
ATOM 3208 C CA . HIS A 1 423 ? -5.066 -14.068 22.759 1.00 91.00 423 HIS A CA 1
ATOM 3209 C C . HIS A 1 423 ? -4.194 -14.903 23.701 1.00 91.00 423 HIS A C 1
ATOM 3211 O O . HIS A 1 423 ? -4.027 -14.535 24.867 1.00 91.00 423 HIS A O 1
ATOM 3217 N N . GLN A 1 424 ? -3.571 -15.974 23.200 1.00 90.12 424 GLN A N 1
ATOM 3218 C CA . GLN A 1 424 ? -2.687 -16.840 23.984 1.00 90.12 424 GLN A CA 1
ATOM 3219 C C . GLN A 1 424 ? -1.520 -16.064 24.612 1.00 90.12 424 GLN A C 1
ATOM 3221 O O . GLN A 1 424 ? -1.155 -16.305 25.764 1.00 90.12 424 GLN A O 1
ATOM 3226 N N . HIS A 1 425 ? -0.969 -15.086 23.891 1.00 89.94 425 HIS A N 1
ATOM 3227 C CA . HIS A 1 425 ? 0.110 -14.224 24.375 1.00 89.94 425 HIS A CA 1
ATOM 3228 C C . HIS A 1 425 ? -0.365 -12.962 25.115 1.00 89.94 425 HIS A C 1
ATOM 3230 O O . HIS A 1 425 ? 0.419 -12.028 25.304 1.00 89.94 425 HIS A O 1
ATOM 3236 N N . GLY A 1 426 ? -1.631 -12.894 25.538 1.00 87.00 426 GLY A N 1
ATOM 3237 C CA . GLY A 1 426 ? -2.149 -11.779 26.334 1.00 87.00 426 GLY A CA 1
ATOM 3238 C C . GLY A 1 426 ? -2.088 -10.430 25.612 1.00 87.00 426 GLY A C 1
ATOM 3239 O O . GLY A 1 426 ? -1.826 -9.406 26.244 1.00 87.00 426 GLY A O 1
ATOM 3240 N N . HIS A 1 427 ? -2.314 -10.427 24.296 1.00 89.38 427 HIS A N 1
ATOM 3241 C CA . HIS A 1 427 ? -2.301 -9.253 23.418 1.00 89.38 427 HIS A CA 1
ATOM 3242 C C . HIS A 1 427 ? -0.918 -8.609 23.181 1.00 89.38 427 HIS A C 1
ATOM 3244 O O . HIS A 1 427 ? -0.820 -7.436 22.802 1.00 89.38 427 HIS A O 1
ATOM 3250 N N . LEU A 1 428 ? 0.174 -9.353 23.382 1.00 93.12 428 LEU A N 1
ATOM 3251 C CA . LEU A 1 428 ? 1.538 -8.879 23.123 1.00 93.12 428 LEU A CA 1
ATOM 3252 C C . LEU A 1 428 ? 1.941 -9.070 21.652 1.00 93.12 428 LEU A C 1
ATOM 3254 O O . LEU A 1 428 ? 2.399 -10.137 21.253 1.00 93.12 428 LEU A O 1
ATOM 3258 N N . LEU A 1 429 ? 1.881 -7.990 20.866 1.00 95.19 429 LEU A N 1
ATOM 3259 C CA . LEU A 1 429 ? 2.172 -8.000 19.420 1.00 95.19 429 LEU A CA 1
ATOM 3260 C C . LEU A 1 429 ? 3.531 -8.616 19.049 1.00 95.19 429 LEU A C 1
ATOM 3262 O O . LEU A 1 429 ? 3.641 -9.321 18.050 1.00 95.19 429 LEU A O 1
ATOM 3266 N N . GLY A 1 430 ? 4.572 -8.342 19.842 1.00 94.88 430 GLY A N 1
ATOM 3267 C CA . GLY A 1 430 ? 5.916 -8.876 19.602 1.00 94.88 430 GLY A CA 1
ATOM 3268 C C . GLY A 1 430 ? 6.005 -10.391 19.786 1.00 94.88 430 GLY A C 1
ATOM 3269 O O . GLY A 1 430 ? 6.669 -11.054 18.996 1.00 94.88 430 GLY A O 1
ATOM 3270 N N . ALA A 1 431 ? 5.308 -10.937 20.787 1.00 94.69 431 ALA A N 1
ATOM 3271 C CA . ALA A 1 431 ? 5.263 -12.376 21.036 1.00 94.69 431 ALA A CA 1
ATOM 3272 C C . ALA A 1 431 ? 4.463 -13.095 19.942 1.00 94.69 431 ALA A C 1
ATOM 3274 O O . ALA A 1 431 ? 4.945 -14.072 19.379 1.00 94.69 431 ALA A O 1
ATOM 3275 N N . THR A 1 432 ? 3.312 -12.537 19.551 1.00 96.12 432 THR A N 1
ATOM 3276 C CA . THR A 1 432 ? 2.512 -13.041 18.424 1.00 96.12 432 THR A CA 1
ATOM 3277 C C . THR A 1 432 ? 3.315 -13.054 17.122 1.00 96.12 432 THR A C 1
ATOM 3279 O O . THR A 1 432 ? 3.310 -14.044 16.402 1.00 96.12 432 THR A O 1
ATOM 3282 N N . ALA A 1 433 ? 4.065 -11.986 16.828 1.00 95.88 433 ALA A N 1
ATOM 3283 C CA . ALA A 1 433 ? 4.913 -11.933 15.637 1.00 95.88 433 ALA A CA 1
ATOM 3284 C C . ALA A 1 433 ? 6.010 -13.012 15.649 1.00 95.88 433 ALA A C 1
ATOM 3286 O O . ALA A 1 433 ? 6.256 -13.640 14.620 1.00 95.88 433 ALA A O 1
ATOM 3287 N N . ALA A 1 434 ? 6.634 -13.247 16.808 1.00 96.31 434 ALA A N 1
ATOM 3288 C CA . ALA A 1 434 ? 7.644 -14.288 16.973 1.00 96.31 434 ALA A CA 1
ATOM 3289 C C . ALA A 1 434 ? 7.061 -15.699 16.783 1.00 96.31 434 ALA A C 1
ATOM 3291 O O . ALA A 1 434 ? 7.678 -16.501 16.087 1.00 96.31 434 ALA A O 1
ATOM 3292 N N . SER A 1 435 ? 5.872 -15.974 17.332 1.00 94.88 435 SER A N 1
ATOM 3293 C CA . SER A 1 435 ? 5.174 -17.260 17.167 1.00 94.88 435 SER A CA 1
ATOM 3294 C C . SER A 1 435 ? 4.802 -17.536 15.704 1.00 94.88 435 SER A C 1
ATOM 3296 O O . SER A 1 435 ? 5.033 -18.624 15.181 1.00 94.88 435 SER A O 1
ATOM 3298 N N . LEU A 1 436 ? 4.330 -16.507 14.995 1.00 93.62 436 LEU A N 1
ATOM 3299 C CA . LEU A 1 436 ? 3.992 -16.583 13.570 1.00 93.62 436 LEU A CA 1
ATOM 3300 C C . LEU A 1 436 ? 5.221 -16.587 12.638 1.00 93.62 436 LEU A C 1
ATOM 3302 O O . LEU A 1 436 ? 5.067 -16.757 11.431 1.00 93.62 436 LEU A O 1
ATOM 3306 N N . GLY A 1 437 ? 6.433 -16.347 13.152 1.00 93.50 437 GLY A N 1
ATOM 3307 C CA . GLY A 1 437 ? 7.647 -16.245 12.334 1.00 93.50 437 GLY A CA 1
ATOM 3308 C C . GLY A 1 437 ? 7.668 -15.039 11.382 1.00 93.50 437 GLY A C 1
ATOM 3309 O O . GLY A 1 437 ? 8.365 -15.061 10.367 1.00 93.50 437 GLY A O 1
ATOM 3310 N N . VAL A 1 438 ? 6.916 -13.975 11.686 1.00 93.88 438 VAL A N 1
ATOM 3311 C CA . VAL A 1 438 ? 6.802 -12.768 10.846 1.00 93.88 438 VAL A CA 1
ATOM 3312 C C . VAL A 1 438 ? 7.331 -11.522 11.557 1.00 93.88 438 VAL A C 1
ATOM 3314 O O . VAL A 1 438 ? 7.561 -11.492 12.764 1.00 93.88 438 VAL A O 1
ATOM 3317 N N . LYS A 1 439 ? 7.525 -10.433 10.807 1.00 92.50 439 LYS A N 1
ATOM 3318 C CA . LYS A 1 439 ? 7.908 -9.141 11.397 1.00 92.50 439 LYS A CA 1
ATOM 3319 C C . LYS A 1 439 ? 6.735 -8.511 12.152 1.00 92.50 439 LYS A C 1
ATOM 3321 O O . LYS A 1 439 ? 5.593 -8.589 11.709 1.00 92.50 439 LYS A O 1
ATOM 3326 N N . LEU A 1 440 ? 7.043 -7.770 13.219 1.00 93.81 440 LEU A N 1
ATOM 3327 C CA . LEU A 1 440 ? 6.063 -7.043 14.041 1.00 93.81 440 LEU A CA 1
ATOM 3328 C C . LEU A 1 440 ? 5.099 -6.164 13.223 1.00 93.81 440 LEU A C 1
ATOM 3330 O O . LEU A 1 440 ? 3.912 -6.091 13.531 1.00 93.81 440 LEU A O 1
ATOM 3334 N N . ASP A 1 441 ? 5.587 -5.517 12.163 1.00 93.69 441 ASP A N 1
ATOM 3335 C CA . ASP A 1 441 ? 4.760 -4.639 11.329 1.00 93.69 441 ASP A CA 1
ATOM 3336 C C . ASP A 1 441 ? 3.694 -5.396 10.509 1.00 93.69 441 ASP A C 1
ATOM 3338 O O . ASP A 1 441 ? 2.678 -4.797 10.159 1.00 93.69 441 ASP A O 1
ATOM 3342 N N . VAL A 1 442 ? 3.871 -6.705 10.265 1.00 95.19 442 VAL A N 1
ATOM 3343 C CA . VAL A 1 442 ? 2.844 -7.566 9.646 1.00 95.19 442 VAL A CA 1
ATOM 3344 C C . VAL A 1 442 ? 1.670 -7.741 10.609 1.00 95.19 442 VAL A C 1
ATOM 3346 O O . VAL A 1 442 ? 0.533 -7.474 10.236 1.00 95.19 442 VAL A O 1
ATOM 3349 N N . VAL A 1 443 ? 1.944 -8.089 11.871 1.00 96.38 443 VAL A N 1
ATOM 3350 C CA . VAL A 1 443 ? 0.907 -8.244 12.909 1.00 96.38 443 VAL A CA 1
ATOM 3351 C C . VAL A 1 443 ? 0.199 -6.915 13.184 1.00 96.38 443 VAL A C 1
ATOM 3353 O O . VAL A 1 443 ? -1.027 -6.878 13.268 1.00 96.38 443 VAL A O 1
ATOM 3356 N N . ARG A 1 444 ? 0.944 -5.800 13.256 1.00 95.94 444 ARG A N 1
ATOM 3357 C CA . ARG A 1 444 ? 0.354 -4.454 13.390 1.00 95.94 444 ARG A CA 1
ATOM 3358 C C . ARG A 1 444 ? -0.614 -4.132 12.257 1.00 95.94 444 ARG A C 1
ATOM 3360 O O . ARG A 1 444 ? -1.689 -3.602 12.520 1.00 95.94 444 ARG A O 1
ATOM 3367 N N . TYR A 1 445 ? -0.228 -4.421 11.013 1.00 95.25 445 TYR A N 1
ATOM 3368 C CA . TYR A 1 445 ? -1.090 -4.206 9.854 1.00 95.25 445 TYR A CA 1
ATOM 3369 C C . TYR A 1 445 ? -2.337 -5.091 9.916 1.00 95.25 445 TYR A C 1
ATOM 3371 O O . TYR A 1 445 ? -3.444 -4.565 9.826 1.00 95.25 445 TYR A O 1
ATOM 3379 N N . LEU A 1 446 ? -2.164 -6.398 10.132 1.00 96.31 446 LEU A N 1
ATOM 3380 C CA . LEU A 1 446 ? -3.271 -7.352 10.153 1.00 96.31 446 LEU A CA 1
ATOM 3381 C C . LEU A 1 446 ? -4.288 -7.010 11.242 1.00 96.31 446 LEU A C 1
ATOM 3383 O O . LEU A 1 446 ? -5.469 -6.946 10.940 1.00 96.31 446 LEU A O 1
ATOM 3387 N N . LEU A 1 447 ? -3.862 -6.658 12.458 1.00 96.44 447 LEU A N 1
ATOM 3388 C CA . LEU A 1 447 ? -4.789 -6.244 13.521 1.00 96.44 447 LEU A CA 1
ATOM 3389 C C . LEU A 1 447 ? -5.399 -4.848 13.299 1.00 96.44 447 LEU A C 1
ATOM 3391 O O . LEU A 1 447 ? -6.468 -4.552 13.822 1.00 96.44 447 LEU A O 1
ATOM 3395 N N . ALA A 1 448 ? -4.758 -3.980 12.509 1.00 95.00 448 ALA A N 1
ATOM 3396 C CA . ALA A 1 448 ? -5.332 -2.687 12.126 1.00 95.00 448 ALA A CA 1
ATOM 3397 C C . ALA A 1 448 ? -6.425 -2.795 11.043 1.00 95.00 448 ALA A C 1
ATOM 3399 O O . ALA A 1 448 ? -7.248 -1.881 10.912 1.00 95.00 448 ALA A O 1
ATOM 3400 N N . VAL A 1 449 ? -6.417 -3.871 10.249 1.00 94.50 449 VAL A N 1
ATOM 3401 C CA . VAL A 1 449 ? -7.415 -4.146 9.198 1.00 94.50 449 VAL A CA 1
ATOM 3402 C C . VAL A 1 449 ? -8.462 -5.155 9.674 1.00 94.50 449 VAL A C 1
ATOM 3404 O O . VAL A 1 449 ? -9.652 -4.949 9.456 1.00 94.50 449 VAL A O 1
ATOM 3407 N N . HIS A 1 450 ? -8.027 -6.189 10.390 1.00 95.00 450 HIS A N 1
ATOM 3408 C CA . HIS A 1 450 ? -8.824 -7.287 10.933 1.00 95.00 450 HIS A CA 1
ATOM 3409 C C . HIS A 1 450 ? -8.600 -7.405 12.453 1.00 95.00 450 HIS A C 1
ATOM 3411 O O . HIS A 1 450 ? -7.900 -8.316 12.912 1.00 95.00 450 HIS A O 1
ATOM 3417 N N . PRO A 1 451 ? -9.153 -6.474 13.257 1.00 94.56 451 PRO A N 1
ATOM 3418 C CA . PRO A 1 451 ? -8.991 -6.508 14.703 1.00 94.56 451 PRO A CA 1
ATOM 3419 C C . PRO A 1 451 ? -9.498 -7.813 15.309 1.00 94.56 451 PRO A C 1
ATOM 3421 O O . PRO A 1 451 ? -10.553 -8.312 14.911 1.00 94.56 451 PRO A O 1
ATOM 3424 N N . ALA A 1 452 ? -8.781 -8.321 16.311 1.00 91.12 452 ALA A N 1
ATOM 3425 C CA . ALA A 1 452 ? -9.208 -9.504 17.043 1.00 91.12 452 ALA A CA 1
ATOM 3426 C C . ALA A 1 452 ? -10.562 -9.241 17.738 1.00 91.12 452 ALA A C 1
ATOM 3428 O O . ALA A 1 452 ? -10.736 -8.191 18.378 1.00 91.12 452 ALA A O 1
ATOM 3429 N N . PRO A 1 453 ? -11.537 -10.161 17.628 1.00 86.06 453 PRO A N 1
ATOM 3430 C CA . PRO A 1 453 ? -12.748 -10.108 18.432 1.00 86.06 453 PRO A CA 1
ATOM 3431 C C . PRO A 1 453 ? -12.408 -10.064 19.923 1.00 86.06 453 PRO A C 1
ATOM 3433 O O . PRO A 1 453 ? -11.348 -10.504 20.366 1.00 86.06 453 PRO A O 1
ATOM 3436 N N . ARG A 1 454 ? -13.313 -9.534 20.746 1.00 77.38 454 ARG A N 1
ATOM 3437 C CA . ARG A 1 454 ? -13.113 -9.632 22.195 1.00 77.38 454 ARG A CA 1
ATOM 3438 C C . ARG A 1 454 ? -13.212 -11.084 22.624 1.00 77.38 454 ARG A C 1
ATOM 3440 O O . ARG A 1 454 ? -14.156 -11.760 22.220 1.00 77.38 454 ARG A O 1
ATOM 3447 N N . ASP A 1 455 ? -12.332 -11.490 23.537 1.00 65.62 455 ASP A N 1
ATOM 3448 C CA . ASP A 1 455 ? -12.512 -12.738 24.270 1.00 65.62 455 ASP A CA 1
ATOM 3449 C C . ASP A 1 455 ? -13.919 -12.757 24.859 1.00 65.62 455 ASP A C 1
ATOM 3451 O O . ASP A 1 455 ? -14.289 -11.905 25.680 1.00 65.62 455 ASP A O 1
ATOM 3455 N N . GLY A 1 456 ? -14.719 -13.712 24.390 1.00 51.31 456 GLY A N 1
ATOM 3456 C CA . GLY A 1 456 ? -16.070 -13.955 24.856 1.00 51.31 456 GLY A CA 1
ATOM 3457 C C . GLY A 1 456 ? -16.043 -14.441 26.298 1.00 51.31 456 GLY A C 1
ATOM 3458 O O . GLY A 1 456 ? -16.261 -15.615 26.569 1.00 51.31 456 GLY A O 1
ATOM 3459 N N . TYR A 1 457 ? -15.800 -13.545 27.253 1.00 41.31 457 TYR A N 1
ATOM 3460 C CA . TYR A 1 457 ? -16.024 -13.831 28.661 1.00 41.31 457 TYR A CA 1
ATOM 3461 C C . TYR A 1 457 ? -17.535 -13.909 28.891 1.00 41.31 457 TYR A C 1
ATOM 3463 O O . TYR A 1 457 ? -18.203 -12.920 29.205 1.00 41.31 457 TYR A O 1
ATOM 3471 N N . VAL A 1 458 ? -18.077 -15.118 28.741 1.00 39.88 458 VAL A N 1
ATOM 3472 C CA . VAL A 1 458 ? -19.371 -15.516 29.294 1.00 39.88 458 VAL A CA 1
ATOM 3473 C C . VAL A 1 458 ? -19.234 -15.470 30.814 1.00 39.88 458 VAL A C 1
ATOM 3475 O O . VAL A 1 458 ? -18.922 -16.456 31.477 1.00 39.88 458 VAL A O 1
ATOM 3478 N N . ARG A 1 459 ? -19.426 -14.293 31.409 1.00 35.28 459 ARG A N 1
ATOM 3479 C CA . ARG A 1 459 ? -19.521 -14.175 32.864 1.00 35.28 459 ARG A CA 1
ATOM 3480 C C . ARG A 1 459 ? -20.929 -14.622 33.256 1.00 35.28 459 ARG A C 1
ATOM 3482 O O . ARG A 1 459 ? -21.897 -13.926 32.966 1.00 35.28 459 ARG A O 1
ATOM 3489 N N . ALA A 1 460 ? -21.035 -15.788 33.893 1.00 38.53 460 ALA A N 1
ATOM 3490 C CA . ALA A 1 460 ? -22.290 -16.338 34.417 1.00 38.53 460 ALA A CA 1
ATOM 3491 C C . ALA A 1 460 ? -23.407 -16.523 33.360 1.00 38.53 460 ALA A C 1
ATOM 3493 O O . ALA A 1 460 ? -24.535 -16.067 33.544 1.00 38.53 460 ALA A O 1
ATOM 3494 N N . GLY A 1 461 ? -23.091 -17.178 32.237 1.00 40.28 461 GLY A N 1
ATOM 3495 C CA . GLY A 1 461 ? -24.096 -17.629 31.261 1.00 40.28 461 GLY A CA 1
ATOM 3496 C C . GLY A 1 461 ? -24.755 -16.531 30.416 1.00 40.28 461 GLY A C 1
ATOM 3497 O O . GLY A 1 461 ? -25.752 -16.800 29.754 1.00 40.28 461 GLY A O 1
ATOM 3498 N N . LYS A 1 462 ? -24.232 -15.295 30.419 1.00 45.66 462 LYS A N 1
ATOM 3499 C CA . LYS A 1 462 ? -24.725 -14.198 29.569 1.00 45.66 462 LYS A CA 1
ATOM 3500 C C . LYS A 1 462 ? -23.595 -13.640 28.709 1.00 45.66 462 LYS A C 1
ATOM 3502 O O . LYS A 1 462 ? -22.550 -13.266 29.241 1.00 45.66 462 LYS A O 1
ATOM 3507 N N . MET A 1 463 ? -23.810 -13.559 27.394 1.00 46.66 463 MET A N 1
ATOM 3508 C CA . MET A 1 463 ? -22.906 -12.830 26.500 1.00 46.66 463 MET A CA 1
ATOM 3509 C C . MET A 1 463 ? -22.851 -11.355 26.914 1.00 46.66 463 MET A C 1
ATOM 3511 O O . MET A 1 463 ? -23.880 -10.691 27.065 1.00 46.66 463 MET A O 1
ATOM 3515 N N . ALA A 1 464 ? -21.642 -10.832 27.112 1.00 53.09 464 ALA A N 1
ATOM 3516 C CA . ALA A 1 464 ? -21.425 -9.410 27.326 1.00 53.09 464 ALA A CA 1
ATOM 3517 C C . ALA A 1 464 ? -21.466 -8.685 25.970 1.00 53.09 464 ALA A C 1
ATOM 3519 O O . ALA A 1 464 ? -20.468 -8.630 25.260 1.00 53.09 464 ALA A O 1
ATOM 3520 N N . TYR A 1 465 ? -22.625 -8.137 25.602 1.00 60.78 465 TYR A N 1
ATOM 3521 C CA . TYR A 1 465 ? -22.773 -7.347 24.376 1.00 60.78 465 TYR A CA 1
ATOM 3522 C C . TYR A 1 465 ? -22.214 -5.929 24.548 1.00 60.78 465 TYR A C 1
ATOM 3524 O O . TYR A 1 465 ? -22.427 -5.285 25.581 1.00 60.78 465 TYR A O 1
ATOM 3532 N N . SER A 1 466 ? -21.542 -5.410 23.516 1.00 68.06 466 SER A N 1
ATOM 3533 C CA . SER A 1 466 ? -21.282 -3.971 23.406 1.00 68.06 466 SER A CA 1
ATOM 3534 C C . SER A 1 466 ? -22.596 -3.221 23.137 1.00 68.06 466 SER A C 1
ATOM 3536 O O . SER A 1 466 ? -23.550 -3.785 22.597 1.00 68.06 466 SER A O 1
ATOM 3538 N N . MET A 1 467 ? -22.678 -1.941 23.510 1.00 74.50 467 MET A N 1
ATOM 3539 C CA . MET A 1 467 ? -23.861 -1.123 23.202 1.00 74.50 467 MET A CA 1
ATOM 3540 C C . MET A 1 467 ? -24.022 -0.936 21.688 1.00 74.50 467 MET A C 1
ATOM 3542 O O . MET A 1 467 ? -25.147 -0.892 21.207 1.00 74.50 467 MET A O 1
ATOM 3546 N N . HIS A 1 468 ? -22.919 -0.897 20.937 1.00 71.62 468 HIS A N 1
ATOM 3547 C CA . HIS A 1 468 ? -22.922 -0.890 19.476 1.00 71.62 468 HIS A CA 1
ATOM 3548 C C . HIS A 1 468 ? -23.593 -2.146 18.894 1.00 71.62 468 HIS A C 1
ATOM 3550 O O . HIS A 1 468 ? -24.543 -2.024 18.125 1.00 71.62 468 HIS A O 1
ATOM 3556 N N . ALA A 1 469 ? -23.183 -3.345 19.328 1.00 74.69 469 ALA A N 1
ATOM 3557 C CA . ALA A 1 469 ? -23.810 -4.596 18.895 1.00 74.69 469 ALA A CA 1
ATOM 3558 C C . ALA A 1 469 ? -25.298 -4.656 19.285 1.00 74.69 469 ALA A C 1
ATOM 3560 O O . ALA A 1 469 ? -26.136 -5.096 18.502 1.00 74.69 469 ALA A O 1
ATOM 3561 N N . ALA A 1 470 ? -25.645 -4.152 20.473 1.00 79.38 470 ALA A N 1
ATOM 3562 C CA . ALA A 1 470 ? -27.031 -4.100 20.924 1.00 79.38 470 ALA A CA 1
ATOM 3563 C C . ALA A 1 470 ? -27.893 -3.120 20.097 1.00 79.38 470 ALA A C 1
ATOM 3565 O O . ALA A 1 470 ? -29.032 -3.443 19.777 1.00 79.38 470 ALA A O 1
ATOM 3566 N N . LYS A 1 471 ? -27.354 -1.955 19.704 1.00 81.44 471 LYS A N 1
ATOM 3567 C CA . LYS A 1 471 ? -28.010 -1.002 18.786 1.00 81.44 471 LYS A CA 1
ATOM 3568 C C . LYS A 1 471 ? -28.177 -1.576 17.374 1.00 81.44 471 LYS A C 1
ATOM 3570 O O . LYS A 1 471 ? -29.197 -1.331 16.743 1.00 81.44 471 LYS A O 1
ATOM 3575 N N . ALA A 1 472 ? -27.205 -2.346 16.884 1.00 82.00 472 ALA A N 1
ATOM 3576 C CA . ALA A 1 472 ? -27.302 -3.007 15.581 1.00 82.00 472 ALA A CA 1
ATOM 3577 C C . ALA A 1 472 ? -28.396 -4.091 15.564 1.00 82.00 472 ALA A C 1
ATOM 3579 O O . ALA A 1 472 ? -29.160 -4.185 14.609 1.00 82.00 472 ALA A O 1
ATOM 3580 N N . ALA A 1 473 ? -28.507 -4.873 16.641 1.00 83.31 473 ALA A N 1
ATOM 3581 C CA . ALA A 1 473 ? -29.540 -5.899 16.792 1.00 83.31 473 ALA A CA 1
ATOM 3582 C C . ALA A 1 473 ? -30.937 -5.330 17.101 1.00 83.31 473 ALA A C 1
ATOM 3584 O O . ALA A 1 473 ? -31.942 -6.004 16.882 1.00 83.31 473 ALA A O 1
ATOM 3585 N N . LEU A 1 474 ? -31.012 -4.097 17.610 1.00 85.62 474 LEU A N 1
ATOM 3586 C CA . LEU A 1 474 ? -32.257 -3.405 17.928 1.00 85.62 474 LEU A CA 1
ATOM 3587 C C . LEU A 1 474 ? -32.286 -2.005 17.281 1.00 85.62 474 LEU A C 1
ATOM 3589 O O . LEU A 1 474 ? -32.190 -1.011 18.007 1.00 85.62 474 LEU A O 1
ATOM 3593 N N . PRO A 1 475 ? -32.407 -1.907 15.939 1.00 87.69 475 PRO A N 1
ATOM 3594 C CA . PRO A 1 475 ? -32.416 -0.628 15.233 1.00 87.69 475 PRO A CA 1
ATOM 3595 C C . PRO A 1 475 ? -33.559 0.287 15.680 1.00 87.69 475 PRO A C 1
ATOM 3597 O O . PRO A 1 475 ? -34.585 -0.182 16.177 1.00 87.69 475 PRO A O 1
ATOM 3600 N N . HIS A 1 476 ? -33.408 1.590 15.426 1.00 88.69 476 HIS A N 1
ATOM 3601 C CA . HIS A 1 476 ? -34.389 2.630 15.763 1.00 88.69 476 HIS A CA 1
ATOM 3602 C C . HIS A 1 476 ? -35.832 2.251 15.388 1.00 88.69 476 HIS A C 1
ATOM 3604 O O . HIS A 1 476 ? -36.696 2.176 16.261 1.00 88.69 476 HIS A O 1
ATOM 3610 N N . GLU A 1 477 ? -36.062 1.934 14.111 1.00 88.56 477 GLU A N 1
ATOM 3611 C CA . GLU A 1 477 ? -37.385 1.589 13.574 1.00 88.56 477 GLU A CA 1
ATOM 3612 C C . GLU A 1 477 ? -37.986 0.351 14.241 1.00 88.56 477 GLU A C 1
ATOM 3614 O O . GLU A 1 477 ? -39.164 0.338 14.587 1.00 88.56 477 GLU A O 1
ATOM 3619 N N . LEU A 1 478 ? -37.167 -0.679 14.478 1.00 88.69 478 LEU A N 1
ATOM 3620 C CA . LEU A 1 478 ? -37.620 -1.911 15.117 1.00 88.69 478 LEU A CA 1
ATOM 3621 C C . LEU A 1 478 ? -38.015 -1.658 16.574 1.00 88.69 478 LEU A C 1
ATOM 3623 O O . LEU A 1 478 ? -39.028 -2.177 17.040 1.00 88.69 478 LEU A O 1
ATOM 3627 N N . LEU A 1 479 ? -37.237 -0.847 17.299 1.00 89.81 479 LEU A N 1
ATOM 3628 C CA . LEU A 1 479 ? -37.555 -0.515 18.682 1.00 89.81 479 LEU A CA 1
ATOM 3629 C C . LEU A 1 479 ? -38.827 0.331 18.781 1.00 89.81 479 LEU A C 1
ATOM 3631 O O . LEU A 1 479 ? -39.643 0.064 19.660 1.00 89.81 479 LEU A O 1
ATOM 3635 N N . ILE A 1 480 ? -39.023 1.302 17.886 1.00 89.00 480 ILE A N 1
ATOM 3636 C CA . ILE A 1 480 ? -40.264 2.088 17.811 1.00 89.00 480 ILE A CA 1
ATOM 3637 C C . ILE A 1 480 ? -41.454 1.195 17.469 1.00 89.00 480 ILE A C 1
ATOM 3639 O O . ILE A 1 480 ? -42.484 1.271 18.138 1.00 89.00 480 ILE A O 1
ATOM 3643 N N . ASP A 1 481 ? -41.326 0.315 16.479 1.00 88.69 481 ASP A N 1
ATOM 3644 C CA . ASP A 1 481 ? -42.410 -0.585 16.097 1.00 88.69 481 ASP A CA 1
ATOM 3645 C C . ASP A 1 481 ? -42.807 -1.504 17.261 1.00 88.69 481 ASP A C 1
ATOM 3647 O O . ASP A 1 481 ? -43.975 -1.562 17.642 1.00 88.69 481 ASP A O 1
ATOM 3651 N N . MET A 1 482 ? -41.838 -2.134 17.929 1.00 88.69 482 MET A N 1
ATOM 3652 C CA . MET A 1 482 ? -42.114 -2.979 19.094 1.00 88.69 482 MET A CA 1
ATOM 3653 C C . MET A 1 482 ? -42.701 -2.185 20.269 1.00 88.69 482 MET A C 1
ATOM 3655 O O . MET A 1 482 ? -43.636 -2.642 20.924 1.00 88.69 482 MET A O 1
ATOM 3659 N N . TYR A 1 483 ? -42.141 -1.016 20.576 1.00 89.00 483 TYR A N 1
ATOM 3660 C CA . TYR A 1 483 ? -42.464 -0.278 21.794 1.00 89.00 483 TYR A CA 1
ATOM 3661 C C . TYR A 1 483 ? -43.715 0.596 21.653 1.00 89.00 483 TYR A C 1
ATOM 3663 O O . TYR A 1 483 ? -44.587 0.575 22.526 1.00 89.00 483 TYR A O 1
ATOM 3671 N N . GLU A 1 484 ? -43.830 1.356 20.565 1.00 86.19 484 GLU A N 1
ATOM 3672 C CA . GLU A 1 484 ? -44.921 2.303 20.325 1.00 86.19 484 GLU A CA 1
ATOM 3673 C C . GLU A 1 484 ? -46.083 1.668 19.563 1.00 86.19 484 GLU A C 1
ATOM 3675 O O . GLU A 1 484 ? -47.216 1.773 20.029 1.00 86.19 484 GLU A O 1
ATOM 3680 N N . ARG A 1 485 ? -45.824 0.970 18.446 1.00 81.38 485 ARG A N 1
ATOM 3681 C CA . ARG A 1 485 ? -46.892 0.411 17.592 1.00 81.38 485 ARG A CA 1
ATOM 3682 C C . ARG A 1 485 ? -47.482 -0.883 18.147 1.00 81.38 485 ARG A C 1
ATOM 3684 O O . ARG A 1 485 ? -48.695 -1.004 18.260 1.00 81.38 485 ARG A O 1
ATOM 3691 N N . GLN A 1 486 ? -46.634 -1.831 18.539 1.00 84.56 486 GLN A N 1
ATOM 3692 C CA . GLN A 1 486 ? -47.055 -3.103 19.144 1.00 84.56 486 GLN A CA 1
ATOM 3693 C C . GLN A 1 486 ? -47.340 -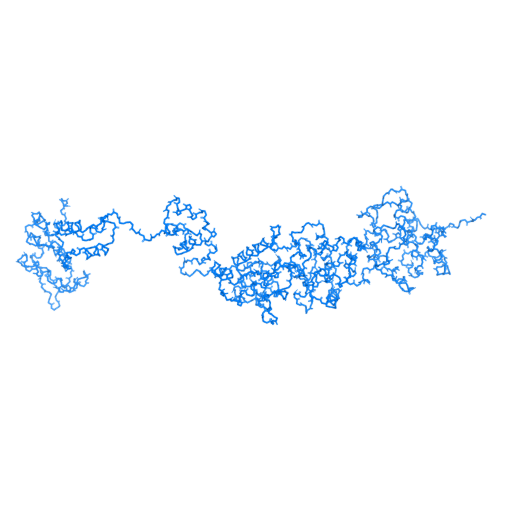2.966 20.650 1.00 84.56 486 GLN A C 1
ATOM 3695 O O . GLN A 1 486 ? -47.841 -3.896 21.277 1.00 84.56 486 GLN A O 1
ATOM 3700 N N . GLY A 1 487 ? -47.000 -1.822 21.256 1.00 80.62 487 GLY A N 1
ATOM 3701 C CA . GLY A 1 487 ? -47.259 -1.536 22.666 1.00 80.62 487 GLY A CA 1
ATOM 3702 C C . GLY A 1 487 ? -46.401 -2.323 23.664 1.00 80.62 487 GLY A C 1
ATOM 3703 O O . GLY A 1 487 ? -46.629 -2.175 24.869 1.00 80.62 487 GLY A O 1
ATOM 3704 N N . ALA A 1 488 ? -45.412 -3.102 23.210 1.00 85.31 488 ALA A N 1
ATOM 3705 C CA . ALA A 1 488 ? -44.621 -3.990 24.056 1.00 85.31 488 ALA A CA 1
ATOM 3706 C C . ALA A 1 488 ? -43.840 -3.221 25.132 1.00 85.31 488 ALA A C 1
ATOM 3708 O O . ALA A 1 488 ? -43.233 -2.172 24.903 1.00 85.31 488 ALA A O 1
ATOM 3709 N N . SER A 1 489 ? -43.829 -3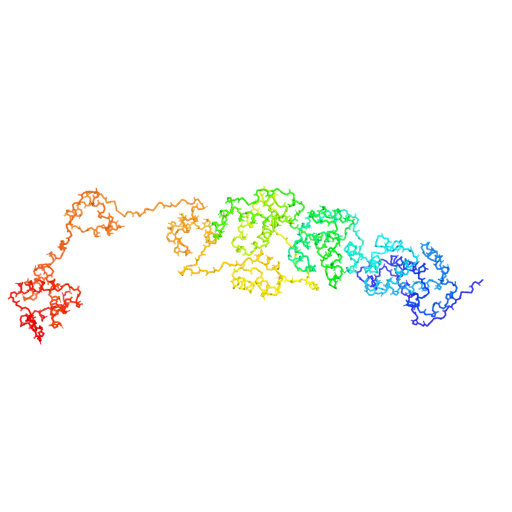.762 26.343 1.00 86.12 489 SER A N 1
ATOM 3710 C CA . SER A 1 489 ? -43.045 -3.249 27.459 1.00 86.12 489 SER A CA 1
ATOM 3711 C C . SER A 1 489 ? -41.552 -3.539 27.277 1.00 86.12 489 SER A C 1
ATOM 3713 O O . SER A 1 489 ? -41.148 -4.502 26.628 1.00 86.12 489 SER A O 1
ATOM 3715 N N . LEU A 1 490 ? -40.691 -2.768 27.951 1.00 86.81 490 LEU A N 1
ATOM 3716 C CA . LEU A 1 490 ? -39.243 -3.031 27.938 1.00 86.81 490 LEU A CA 1
ATOM 3717 C C . LEU A 1 490 ? -38.870 -4.437 28.454 1.00 86.81 490 LEU A C 1
ATOM 3719 O O . LEU A 1 490 ? -37.783 -4.922 28.154 1.00 86.81 490 LEU A O 1
ATOM 3723 N N . ALA A 1 491 ? -39.734 -5.081 29.249 1.00 83.75 491 ALA A N 1
ATOM 3724 C CA . ALA A 1 491 ? -39.532 -6.451 29.724 1.00 83.75 491 ALA A CA 1
ATOM 3725 C C . ALA A 1 491 ? -39.846 -7.494 28.634 1.00 83.75 491 ALA A C 1
ATOM 3727 O O . ALA A 1 491 ? -39.104 -8.462 28.475 1.00 83.75 491 ALA A O 1
ATOM 3728 N N . GLU A 1 492 ? -40.894 -7.272 27.842 1.00 83.44 492 GLU A N 1
ATOM 3729 C CA . GLU A 1 492 ? -41.233 -8.116 26.687 1.00 83.44 492 GLU A CA 1
ATOM 3730 C C . GLU A 1 492 ? -40.204 -7.957 25.562 1.00 83.44 492 GLU A C 1
ATOM 3732 O O . GLU A 1 492 ? -39.778 -8.932 24.953 1.00 83.44 492 GLU A O 1
ATOM 3737 N N . ILE A 1 493 ? -39.709 -6.739 25.336 1.00 86.69 493 ILE A N 1
ATOM 3738 C CA . ILE A 1 493 ? -38.621 -6.506 24.377 1.00 86.69 493 ILE A CA 1
ATOM 3739 C C . ILE A 1 493 ? -37.333 -7.182 24.866 1.00 86.69 493 ILE A C 1
ATOM 3741 O O . ILE A 1 493 ? -36.634 -7.820 24.085 1.00 86.69 493 ILE A O 1
ATOM 3745 N N . SER A 1 494 ? -37.038 -7.113 26.168 1.00 86.19 494 SER A N 1
ATOM 3746 C CA . SER A 1 494 ? -35.889 -7.796 26.777 1.00 86.19 494 SER A CA 1
ATOM 3747 C C . SER A 1 494 ? -35.939 -9.318 26.592 1.00 86.19 494 SER A C 1
ATOM 3749 O O . SER A 1 494 ? -34.927 -9.921 26.247 1.00 86.19 494 SER A O 1
ATOM 3751 N N . THR A 1 495 ? -37.107 -9.938 26.770 1.00 84.31 495 THR A N 1
ATOM 3752 C CA . THR A 1 495 ? -37.277 -11.390 26.581 1.00 84.31 495 THR A CA 1
ATOM 3753 C C . THR A 1 495 ? -37.200 -11.794 25.112 1.00 84.31 495 THR A C 1
ATOM 3755 O O . THR A 1 495 ? -36.541 -12.779 24.800 1.00 84.31 495 THR A O 1
ATOM 3758 N N . ARG A 1 496 ? -37.785 -11.007 24.200 1.00 83.25 496 ARG A N 1
ATOM 3759 C CA . ARG A 1 496 ? -37.728 -11.269 22.749 1.00 83.25 496 ARG A CA 1
ATOM 3760 C C . ARG A 1 496 ? -36.327 -11.121 22.153 1.00 83.25 496 ARG A C 1
ATOM 3762 O O . ARG A 1 496 ? -36.015 -11.789 21.177 1.00 83.25 496 ARG A O 1
ATOM 3769 N N . THR A 1 497 ? -35.505 -10.234 22.708 1.00 81.12 497 THR A N 1
ATOM 3770 C CA . THR A 1 497 ? -34.203 -9.855 22.122 1.00 81.12 497 THR A CA 1
ATOM 3771 C C . THR A 1 497 ? -33.005 -10.452 22.858 1.00 81.12 497 THR A C 1
ATOM 3773 O O . THR A 1 497 ? -31.883 -10.362 22.376 1.00 81.12 497 THR A O 1
ATOM 3776 N N . GLY A 1 498 ? -33.209 -11.018 24.052 1.00 77.44 498 GLY A N 1
ATOM 3777 C CA . GLY A 1 498 ? -32.131 -11.520 24.910 1.00 77.44 498 GLY A CA 1
ATOM 3778 C C . GLY A 1 498 ? -31.318 -10.424 25.617 1.00 77.44 498 GLY A C 1
ATOM 3779 O O . GLY A 1 498 ? -30.506 -10.727 26.495 1.00 77.44 498 GLY A O 1
ATOM 3780 N N . PHE A 1 499 ? -31.544 -9.141 25.307 1.00 83.25 499 PHE A N 1
ATOM 3781 C CA . PHE A 1 499 ? -30.882 -8.027 25.986 1.00 83.25 499 PHE A CA 1
ATOM 3782 C C . PHE A 1 499 ? -31.510 -7.749 27.344 1.00 83.25 499 PHE A C 1
ATOM 3784 O O . PHE A 1 499 ? -32.722 -7.826 27.515 1.00 83.25 499 PHE A O 1
ATOM 3791 N N . SER A 1 500 ? -30.707 -7.340 28.330 1.00 83.31 500 SER A N 1
ATOM 3792 C CA . SER A 1 500 ? -31.259 -6.931 29.627 1.00 83.31 500 SER A CA 1
ATOM 3793 C C . SER A 1 500 ? -32.161 -5.696 29.491 1.00 83.31 500 SER A C 1
ATOM 3795 O O . SER A 1 500 ? -31.875 -4.785 28.711 1.00 83.31 500 SER A O 1
ATOM 3797 N N . ARG A 1 501 ? -33.200 -5.593 30.331 1.00 83.88 501 ARG A N 1
ATOM 3798 C CA . ARG A 1 501 ? -34.078 -4.408 30.401 1.00 83.88 501 ARG A CA 1
ATOM 3799 C C . ARG A 1 501 ? -33.302 -3.088 30.507 1.00 83.88 501 ARG A C 1
ATOM 3801 O O . ARG A 1 501 ? -33.729 -2.083 29.948 1.00 83.88 501 ARG A O 1
ATOM 3808 N N . GLN A 1 502 ? -32.173 -3.075 31.219 1.00 83.00 502 GLN A N 1
ATOM 3809 C CA . GLN A 1 502 ? -31.32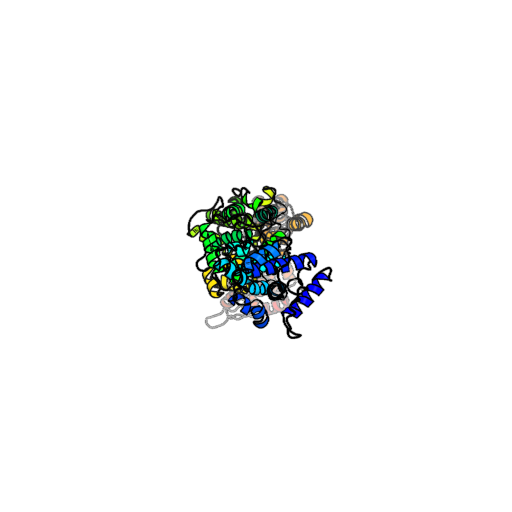9 -1.884 31.365 1.00 83.00 502 GLN A CA 1
ATOM 3810 C C . GLN A 1 502 ? -30.655 -1.475 30.050 1.00 83.00 502 GLN A C 1
ATOM 3812 O O . GLN A 1 502 ? -30.532 -0.280 29.786 1.00 83.00 502 GLN A O 1
ATOM 3817 N N . VAL A 1 503 ? -30.244 -2.449 29.230 1.00 84.31 503 VAL A N 1
ATOM 3818 C CA . VAL A 1 503 ? -29.677 -2.215 27.894 1.00 84.31 503 VAL A CA 1
ATOM 3819 C C . VAL A 1 503 ? -30.757 -1.678 26.958 1.00 84.31 503 VAL A C 1
ATOM 3821 O O . VAL A 1 503 ? -30.559 -0.605 26.399 1.00 84.31 503 VAL A O 1
ATOM 3824 N N . VAL A 1 504 ? -31.933 -2.312 26.891 1.00 87.25 504 VAL A N 1
ATOM 3825 C CA . VAL A 1 504 ? -33.064 -1.826 26.070 1.00 87.25 504 VAL A CA 1
ATOM 3826 C C . VAL A 1 504 ? -33.480 -0.406 26.483 1.00 87.25 504 VAL A C 1
ATOM 3828 O O . VAL A 1 504 ? -33.632 0.471 25.639 1.00 87.25 504 VAL A O 1
ATOM 3831 N N . ALA A 1 505 ? -33.574 -0.127 27.789 1.00 86.69 505 ALA A N 1
ATOM 3832 C CA . ALA A 1 505 ? -33.884 1.212 28.300 1.00 86.69 505 ALA A CA 1
ATOM 3833 C C . ALA A 1 505 ? -32.807 2.256 27.963 1.00 86.69 505 ALA A C 1
ATOM 3835 O O . ALA A 1 505 ? -33.096 3.452 27.909 1.00 86.69 505 ALA A O 1
ATOM 3836 N N . ARG A 1 506 ? -31.544 1.836 27.831 1.00 83.44 506 ARG A N 1
ATOM 3837 C CA . ARG A 1 506 ? -30.438 2.713 27.435 1.00 83.44 506 ARG A CA 1
ATOM 3838 C C . ARG A 1 506 ? -30.470 2.979 25.929 1.00 83.44 506 ARG A C 1
ATOM 3840 O O . ARG A 1 506 ? -30.303 4.134 25.555 1.00 83.44 506 ARG A O 1
ATOM 3847 N N . ILE A 1 507 ? -30.761 1.966 25.108 1.00 86.06 507 ILE A N 1
ATOM 3848 C CA . ILE A 1 507 ? -30.962 2.111 23.656 1.00 86.06 507 ILE A CA 1
ATOM 3849 C C . ILE A 1 507 ? -32.134 3.059 23.378 1.00 86.06 507 ILE A C 1
ATOM 3851 O O . ILE A 1 507 ? -31.947 4.050 22.679 1.00 86.06 507 ILE A O 1
ATOM 3855 N N . ALA A 1 508 ? -33.289 2.838 24.018 1.00 86.62 508 ALA A N 1
ATOM 3856 C CA . ALA A 1 508 ? -34.466 3.701 23.891 1.00 86.62 508 ALA A CA 1
ATOM 3857 C C . ALA A 1 508 ? -34.130 5.175 24.166 1.00 86.62 508 ALA A C 1
ATOM 3859 O O . ALA A 1 508 ? -34.421 6.045 23.353 1.00 86.62 508 ALA A O 1
ATOM 3860 N N . ARG A 1 509 ? -33.414 5.453 25.265 1.00 86.25 509 ARG A N 1
ATOM 3861 C CA . ARG A 1 509 ? -32.954 6.813 25.585 1.00 86.25 509 ARG A CA 1
ATOM 3862 C C . ARG A 1 509 ? -31.978 7.374 24.555 1.00 86.25 509 ARG A C 1
ATOM 3864 O O . ARG A 1 509 ? -32.073 8.552 24.239 1.00 86.25 509 ARG A O 1
ATOM 3871 N N . SER A 1 510 ? -31.058 6.559 24.032 1.00 82.50 510 SER A N 1
ATOM 3872 C CA . SER A 1 510 ? -30.119 7.004 22.991 1.00 82.50 510 SER A CA 1
ATOM 3873 C C . SER A 1 510 ? -30.804 7.340 21.663 1.00 82.50 510 SER A C 1
ATOM 3875 O O . SER A 1 510 ? -30.282 8.136 20.897 1.00 82.50 510 SER A O 1
ATOM 3877 N N . TYR A 1 511 ? -31.981 6.765 21.424 1.00 86.94 511 TYR A N 1
ATOM 3878 C CA . TYR A 1 511 ? -32.846 7.045 20.281 1.00 86.94 511 TYR A CA 1
ATOM 3879 C C . TYR A 1 511 ? -33.866 8.159 20.548 1.00 86.94 511 TYR A C 1
ATOM 3881 O O . TYR A 1 511 ? -34.686 8.454 19.691 1.00 86.94 511 TYR A O 1
ATOM 3889 N N . GLY A 1 512 ? -33.843 8.780 21.732 1.00 82.31 512 GLY A N 1
ATOM 3890 C CA . GLY A 1 512 ? -34.818 9.806 22.105 1.00 82.31 512 GLY A CA 1
ATOM 3891 C C . GLY A 1 512 ? -36.224 9.268 22.400 1.00 82.31 512 GLY A C 1
ATOM 3892 O O . GLY A 1 512 ? -37.147 10.056 22.586 1.00 82.31 512 GLY A O 1
ATOM 3893 N N . ILE A 1 513 ? -36.402 7.947 22.502 1.00 86.75 513 ILE A N 1
ATOM 3894 C CA . ILE A 1 513 ? -37.688 7.320 22.822 1.00 86.75 513 ILE A CA 1
ATOM 3895 C C . ILE A 1 513 ? -37.989 7.535 24.307 1.00 86.75 513 ILE A C 1
ATOM 3897 O O . ILE A 1 513 ? -37.217 7.144 25.195 1.00 86.75 513 ILE A O 1
ATOM 3901 N N . THR A 1 514 ? -39.141 8.140 24.595 1.00 83.56 514 THR A N 1
ATOM 3902 C CA . THR A 1 514 ? -39.571 8.404 25.972 1.00 83.56 514 THR A CA 1
ATOM 3903 C C . THR A 1 514 ? -39.982 7.100 26.667 1.00 83.56 514 THR A C 1
ATOM 3905 O O . THR A 1 514 ? -40.935 6.405 26.304 1.00 83.56 514 THR A O 1
ATOM 3908 N N . VAL A 1 515 ? -39.224 6.717 27.698 1.00 82.44 515 VAL A N 1
ATOM 3909 C CA . VAL A 1 515 ? -39.521 5.505 28.468 1.00 82.44 515 VAL A CA 1
ATOM 3910 C C . VAL A 1 515 ? -40.724 5.768 29.381 1.00 82.44 515 VAL A C 1
ATOM 3912 O O . VAL A 1 515 ? -40.701 6.686 30.198 1.00 82.44 515 VAL A O 1
ATOM 3915 N N . ARG A 1 516 ? -41.768 4.937 29.263 1.00 79.50 516 ARG A N 1
ATOM 3916 C CA . ARG A 1 516 ? -43.019 4.998 30.025 1.00 79.50 516 ARG A CA 1
ATOM 3917 C C . ARG A 1 516 ? -42.673 4.898 31.508 1.00 79.50 516 ARG A C 1
ATOM 3919 O O . ARG A 1 516 ? -41.908 4.014 31.911 1.00 79.50 516 ARG A O 1
ATOM 3926 N N . ALA A 1 517 ? -43.242 5.794 32.313 1.00 61.41 517 ALA A N 1
ATOM 3927 C CA . ALA A 1 517 ? -43.040 5.786 33.754 1.00 61.41 517 ALA A CA 1
ATOM 3928 C C . ALA A 1 517 ? -43.429 4.411 34.336 1.00 61.41 517 ALA A C 1
ATOM 3930 O O . ALA A 1 517 ? -44.424 3.821 33.902 1.00 61.41 517 ALA A O 1
ATOM 3931 N N . PRO A 1 518 ? -42.662 3.867 35.296 1.00 54.41 518 PRO A N 1
ATOM 3932 C CA . PRO A 1 518 ? -42.981 2.590 35.915 1.00 54.41 518 PRO A CA 1
ATOM 3933 C C . PRO A 1 518 ? -44.256 2.725 36.757 1.00 54.41 518 PRO A C 1
ATOM 3935 O O . PRO A 1 518 ? -44.208 3.079 37.929 1.00 54.41 518 PRO A O 1
ATOM 3938 N N . GLY A 1 519 ? -45.405 2.426 36.156 1.00 52.16 519 GLY A N 1
ATOM 3939 C CA . GLY A 1 519 ? -46.688 2.332 36.840 1.00 52.16 519 GLY A CA 1
ATOM 3940 C C . GLY A 1 519 ? -47.327 0.983 36.548 1.00 52.16 519 GLY A C 1
ATOM 3941 O O . GLY A 1 519 ? -47.753 0.732 35.423 1.00 52.16 519 GLY A O 1
ATOM 3942 N N . ARG A 1 520 ? -47.425 0.101 37.553 1.00 50.94 520 ARG A N 1
ATOM 3943 C CA . ARG A 1 520 ? -48.451 -0.950 37.503 1.00 50.94 520 ARG A CA 1
ATOM 3944 C C . ARG A 1 520 ? -49.791 -0.219 37.546 1.00 50.94 520 ARG A C 1
ATOM 3946 O O . ARG A 1 520 ? -50.079 0.425 38.551 1.00 50.94 520 ARG A O 1
ATOM 3953 N N . ARG A 1 521 ? -50.588 -0.290 36.477 1.00 45.06 521 ARG A N 1
ATOM 3954 C CA . ARG A 1 521 ? -51.999 0.114 36.547 1.00 45.06 521 ARG A CA 1
ATOM 3955 C C . ARG A 1 521 ? -52.661 -0.760 37.615 1.00 45.06 521 ARG A C 1
ATOM 3957 O O . ARG A 1 521 ? -52.668 -1.980 37.469 1.00 45.06 521 ARG A O 1
ATOM 3964 N N . ALA A 1 522 ? -53.150 -0.157 38.698 1.00 47.84 522 ALA A N 1
ATOM 3965 C CA . ALA A 1 522 ? -54.092 -0.838 39.576 1.00 47.84 522 ALA A CA 1
ATOM 3966 C C . ALA A 1 522 ? -55.323 -1.190 38.726 1.00 47.84 522 ALA A C 1
ATOM 3968 O O . ALA A 1 522 ? -55.784 -0.345 37.958 1.00 47.84 522 ALA A O 1
ATOM 3969 N N . ARG A 1 523 ? -55.810 -2.434 38.802 1.00 50.56 523 ARG A N 1
ATOM 3970 C CA . ARG A 1 523 ? -57.018 -2.846 38.062 1.00 50.56 523 ARG A CA 1
ATOM 3971 C C . ARG A 1 523 ? -58.285 -2.214 38.643 1.00 50.56 523 ARG A C 1
ATOM 3973 O O . ARG A 1 523 ? -59.296 -2.166 37.955 1.00 50.56 523 ARG A O 1
ATOM 3980 N N . GLN A 1 524 ? -58.203 -1.702 39.870 1.00 57.00 524 GLN A N 1
ATOM 3981 C CA . GLN A 1 524 ? -59.319 -1.151 40.624 1.00 57.00 524 GLN A CA 1
ATOM 3982 C C . GLN A 1 524 ? -58.835 0.040 41.461 1.00 57.00 524 GLN A C 1
ATOM 3984 O O . GLN A 1 524 ? -57.745 -0.001 42.044 1.00 57.00 524 GLN A O 1
ATOM 3989 N N . THR A 1 525 ? -59.623 1.113 41.497 1.00 61.72 525 THR A N 1
ATOM 3990 C CA . THR A 1 525 ? -59.366 2.270 42.360 1.00 61.72 525 THR A CA 1
ATOM 3991 C C . THR A 1 525 ? -59.765 1.890 43.780 1.00 61.72 525 THR A C 1
ATOM 3993 O O . THR A 1 525 ? -60.943 1.716 44.060 1.00 61.72 525 THR A O 1
ATOM 3996 N N . VAL A 1 526 ? -58.781 1.710 44.661 1.00 69.62 526 VAL A N 1
ATOM 3997 C CA . VAL A 1 526 ? -59.021 1.444 46.085 1.00 69.62 526 VAL A CA 1
ATOM 3998 C C . VAL A 1 526 ? -59.216 2.790 46.773 1.00 69.62 526 VAL A C 1
ATOM 4000 O O . VAL A 1 526 ? -58.234 3.500 46.980 1.00 69.62 526 VAL A O 1
ATOM 4003 N N . ASP A 1 527 ? -60.459 3.151 47.081 1.00 76.56 527 ASP A N 1
ATOM 4004 C CA . ASP A 1 527 ? -60.773 4.298 47.936 1.00 76.56 527 ASP A CA 1
ATOM 4005 C C . ASP A 1 527 ? -60.968 3.878 49.405 1.00 76.56 527 ASP A C 1
ATOM 4007 O O . ASP A 1 527 ? -61.033 2.690 49.741 1.00 76.56 527 ASP A O 1
ATOM 4011 N N . GLU A 1 528 ? -60.978 4.868 50.299 1.00 77.88 528 GLU A N 1
ATOM 4012 C CA . GLU A 1 528 ? -61.093 4.674 51.749 1.00 77.88 528 GLU A CA 1
ATOM 4013 C C . GLU A 1 528 ? -62.396 3.968 52.132 1.00 77.88 528 GLU A C 1
ATOM 4015 O O . GLU A 1 528 ? -62.382 3.026 52.925 1.00 77.88 528 GLU A O 1
ATOM 4020 N N . THR A 1 529 ? -63.507 4.385 51.523 1.00 78.81 529 THR A N 1
ATOM 4021 C CA . THR A 1 529 ? -64.845 3.851 51.784 1.00 78.81 529 THR A CA 1
ATOM 4022 C C . THR A 1 529 ? -64.969 2.388 51.385 1.00 78.81 529 THR A C 1
ATOM 4024 O O . THR A 1 529 ? -65.472 1.585 52.163 1.00 78.81 529 THR A O 1
ATOM 4027 N N . TRP A 1 530 ? -64.443 2.017 50.221 1.00 83.62 530 TRP A N 1
ATOM 4028 C CA . TRP A 1 530 ? -64.450 0.655 49.710 1.00 83.62 530 TRP A CA 1
ATOM 4029 C C . TRP A 1 530 ? -63.554 -0.250 50.546 1.00 83.62 530 TRP A C 1
ATOM 4031 O O . TRP A 1 530 ? -63.952 -1.356 50.899 1.00 83.62 530 TRP A O 1
ATOM 4041 N N . LEU A 1 531 ? -62.350 0.208 50.909 1.00 82.75 531 LEU A N 1
ATOM 4042 C CA . LEU A 1 531 ? -61.442 -0.617 51.702 1.00 82.75 531 LEU A CA 1
ATOM 4043 C C . LEU A 1 531 ? -61.972 -0.823 53.123 1.00 82.75 531 LEU A C 1
ATOM 4045 O O . LEU A 1 531 ? -61.851 -1.926 53.651 1.00 82.75 531 LEU A O 1
ATOM 4049 N N . TYR A 1 532 ? -62.571 0.204 53.730 1.00 80.00 532 TYR A N 1
ATOM 4050 C CA . TYR A 1 532 ? -63.231 0.077 55.025 1.00 80.00 532 TYR A CA 1
ATOM 4051 C C . TYR A 1 532 ? -64.429 -0.872 54.937 1.00 80.00 532 TYR A C 1
ATOM 4053 O O . TYR A 1 532 ? -64.519 -1.812 55.721 1.00 80.00 532 TYR A O 1
ATOM 4061 N N . ASP A 1 533 ? -65.301 -0.691 53.948 1.00 77.75 533 ASP A N 1
ATOM 4062 C CA . ASP A 1 533 ? -66.472 -1.539 53.752 1.00 77.75 533 ASP A CA 1
ATOM 4063 C C . ASP A 1 533 ? -66.087 -3.010 53.525 1.00 77.75 533 ASP A C 1
ATOM 4065 O O . ASP A 1 533 ? -66.533 -3.910 54.233 1.00 77.75 533 ASP A O 1
ATOM 4069 N N . GLN A 1 534 ? -65.152 -3.277 52.619 1.00 81.19 534 GLN A N 1
ATOM 4070 C CA . GLN A 1 534 ? -64.766 -4.645 52.286 1.00 81.19 534 GLN A CA 1
ATOM 4071 C C . GLN A 1 534 ? -63.966 -5.343 53.401 1.00 81.19 534 GLN A C 1
ATOM 4073 O O . GLN A 1 534 ? -64.143 -6.542 53.636 1.00 81.19 534 GLN A O 1
ATOM 4078 N N . TYR A 1 535 ? -63.092 -4.622 54.111 1.00 80.69 535 TYR A N 1
ATOM 4079 C CA . TYR A 1 535 ? -62.222 -5.201 55.144 1.00 80.69 535 TYR A CA 1
ATOM 4080 C C . TYR A 1 535 ? -62.850 -5.211 56.549 1.00 80.69 535 TYR A C 1
ATOM 4082 O O . TYR A 1 535 ? -62.650 -6.160 57.318 1.00 80.69 535 TYR A O 1
ATOM 4090 N N . VAL A 1 536 ? -63.602 -4.163 56.903 1.00 76.81 536 VAL A N 1
ATOM 4091 C CA . VAL A 1 536 ? -64.215 -3.981 58.229 1.00 76.81 536 VAL A CA 1
ATOM 4092 C C . VAL A 1 536 ? -65.666 -4.460 58.229 1.00 76.81 536 VAL A C 1
ATOM 4094 O O . VAL A 1 536 ? -65.995 -5.303 59.061 1.00 76.81 536 VAL A O 1
ATOM 4097 N N . THR A 1 537 ? -66.503 -4.005 57.287 1.00 72.12 537 THR A N 1
ATOM 4098 C CA . THR A 1 537 ? -67.936 -4.368 57.231 1.00 72.12 537 THR A CA 1
ATOM 4099 C C . THR A 1 537 ? -68.140 -5.803 56.738 1.00 72.12 537 THR A C 1
ATOM 4101 O O . THR A 1 537 ? -68.730 -6.622 57.436 1.00 72.12 537 THR A O 1
ATOM 4104 N N . HIS A 1 538 ? -67.589 -6.149 55.571 1.00 67.31 538 HIS A N 1
ATOM 4105 C CA . HIS A 1 538 ? -67.691 -7.485 54.962 1.00 67.31 538 HIS A CA 1
ATOM 4106 C C . HIS A 1 538 ? -66.640 -8.480 55.468 1.00 67.31 538 HIS A C 1
ATOM 4108 O O . HIS A 1 538 ? -66.612 -9.641 55.062 1.00 67.31 538 HIS A O 1
ATOM 4114 N N . GLN A 1 539 ? -65.768 -8.028 56.365 1.00 65.69 539 GLN A N 1
ATOM 4115 C CA . GLN A 1 539 ? -64.770 -8.826 57.060 1.00 65.69 539 GLN A CA 1
ATOM 4116 C C . GLN A 1 539 ? -63.770 -9.629 56.192 1.00 65.69 539 GLN A C 1
ATOM 4118 O O . GLN A 1 539 ? -63.111 -10.531 56.730 1.00 65.69 539 GLN A O 1
ATOM 4123 N N . ARG A 1 540 ? -63.588 -9.280 54.911 1.00 72.75 540 ARG A N 1
ATOM 4124 C CA . ARG A 1 540 ? -62.685 -9.967 53.964 1.00 72.75 540 ARG A CA 1
ATOM 4125 C C . ARG A 1 540 ? -61.210 -9.766 54.318 1.00 72.75 540 ARG A C 1
ATOM 4127 O O . ARG A 1 540 ? -60.852 -8.831 55.033 1.00 72.75 540 ARG A O 1
ATOM 4134 N N . THR A 1 541 ? -60.326 -10.645 53.844 1.00 79.94 541 THR A N 1
ATOM 4135 C CA . THR A 1 541 ? -58.898 -10.573 54.198 1.00 79.94 541 THR A CA 1
ATOM 4136 C C . THR A 1 541 ? -58.102 -9.672 53.244 1.00 79.94 541 THR A C 1
ATOM 4138 O O . THR A 1 541 ? -58.393 -9.581 52.054 1.00 79.94 541 THR A O 1
ATOM 4141 N N . LEU A 1 542 ? -57.044 -9.011 53.743 1.00 79.94 542 LEU A N 1
ATOM 4142 C CA . LEU A 1 542 ? -56.168 -8.193 52.884 1.00 79.94 542 LEU A CA 1
ATOM 4143 C C . LEU A 1 542 ? -55.541 -8.968 51.708 1.00 79.94 542 LEU A C 1
ATOM 4145 O O . LEU A 1 542 ? -55.347 -8.345 50.665 1.00 79.94 542 LEU A O 1
ATOM 4149 N N . PRO A 1 543 ? -55.188 -10.268 51.830 1.00 77.62 543 PRO A N 1
ATOM 4150 C CA . PRO A 1 543 ? -54.730 -11.060 50.694 1.00 77.62 543 PRO A CA 1
ATOM 4151 C C . PRO A 1 543 ? -55.756 -11.193 49.567 1.00 77.62 543 PRO A C 1
ATOM 4153 O O . PRO A 1 543 ? -55.405 -10.915 48.426 1.00 77.62 543 PRO A O 1
ATOM 4156 N N . GLU A 1 544 ? -57.008 -11.524 49.885 1.00 75.31 544 GLU A N 1
ATOM 4157 C CA . GLU A 1 544 ? -58.083 -11.661 48.888 1.00 75.31 544 GLU A CA 1
ATOM 4158 C C . GLU A 1 544 ? -58.370 -10.328 48.189 1.00 75.31 544 GLU A C 1
ATOM 4160 O O . GLU A 1 544 ? -58.453 -10.268 46.965 1.00 75.31 544 GLU A O 1
ATOM 4165 N N . LEU A 1 545 ? -58.438 -9.233 48.955 1.00 82.62 545 LEU A N 1
ATOM 4166 C CA . LEU A 1 545 ? -58.644 -7.895 48.391 1.00 82.62 545 LEU A CA 1
ATOM 4167 C C . LEU A 1 545 ? -57.471 -7.466 47.496 1.00 82.62 545 LEU A C 1
ATOM 4169 O O . LEU A 1 545 ? -57.661 -6.773 46.498 1.00 82.62 545 LEU A O 1
ATOM 4173 N N . ALA A 1 546 ? -56.241 -7.856 47.843 1.00 78.81 546 ALA A N 1
ATOM 4174 C CA . ALA A 1 546 ? -55.059 -7.548 47.045 1.00 78.81 546 ALA A CA 1
ATOM 4175 C C . ALA A 1 546 ? -55.034 -8.321 45.719 1.00 78.81 546 ALA A C 1
ATOM 4177 O O . ALA A 1 546 ? -54.672 -7.742 44.692 1.00 78.81 546 ALA A O 1
ATOM 4178 N N . GLU A 1 547 ? -55.431 -9.594 45.741 1.00 74.31 547 GLU A N 1
ATOM 4179 C CA . GLU A 1 547 ? -55.570 -10.426 44.546 1.00 74.31 547 GLU A CA 1
ATOM 4180 C C . GLU A 1 547 ? -56.637 -9.862 43.599 1.00 74.31 547 GLU A C 1
ATOM 4182 O O . GLU A 1 547 ? -56.348 -9.635 42.422 1.00 74.31 547 GLU A O 1
ATOM 4187 N N . GLU A 1 548 ? -57.812 -9.514 44.131 1.00 75.75 548 GLU A N 1
ATOM 4188 C CA . GLU A 1 548 ? -58.913 -8.909 43.371 1.00 75.75 548 GLU A CA 1
ATOM 4189 C C . GLU A 1 548 ? -58.512 -7.562 42.744 1.00 75.75 548 GLU A C 1
ATOM 4191 O O . GLU A 1 548 ? -58.669 -7.350 41.540 1.00 75.75 548 GLU A O 1
ATOM 4196 N N . ALA A 1 549 ? -57.879 -6.678 43.521 1.00 72.25 549 ALA A N 1
ATOM 4197 C CA . ALA A 1 549 ? -57.442 -5.368 43.039 1.00 72.25 549 ALA A CA 1
ATOM 4198 C C . ALA A 1 549 ? -56.175 -5.419 42.148 1.00 72.25 549 ALA A C 1
ATOM 4200 O O . ALA A 1 549 ? -55.702 -4.386 41.650 1.00 72.25 549 ALA A O 1
ATOM 4201 N N . GLY A 1 550 ? -55.591 -6.607 41.939 1.00 63.94 550 GLY A N 1
ATOM 4202 C CA . GLY A 1 550 ? -54.413 -6.826 41.097 1.00 63.94 550 GLY A CA 1
ATOM 4203 C C . GLY A 1 550 ? -53.111 -6.236 41.657 1.00 63.94 550 GLY A C 1
ATOM 4204 O O . GLY A 1 550 ? -52.227 -5.833 40.890 1.00 63.94 550 GLY A O 1
ATOM 4205 N N . MET A 1 551 ? -52.967 -6.153 42.984 1.00 77.75 551 MET A N 1
ATOM 4206 C CA . MET A 1 551 ? -51.784 -5.606 43.658 1.00 77.75 551 MET A CA 1
ATOM 4207 C C . MET A 1 551 ? -51.208 -6.554 44.716 1.00 77.75 551 MET A C 1
ATOM 4209 O O . MET A 1 551 ? -51.786 -7.576 45.051 1.00 77.75 551 MET A O 1
ATOM 4213 N N . SER A 1 552 ? -50.020 -6.247 45.246 1.00 76.38 552 SER A N 1
ATOM 4214 C CA . SER A 1 552 ? -49.451 -7.070 46.318 1.00 76.38 552 SER A CA 1
ATOM 4215 C C . SER A 1 552 ? -50.151 -6.814 47.655 1.00 76.38 552 SER A C 1
ATOM 4217 O O . SER A 1 552 ? -50.553 -5.686 47.952 1.00 76.38 552 SER A O 1
ATOM 4219 N N . THR A 1 553 ? -50.211 -7.838 48.507 1.00 76.62 553 THR A N 1
ATOM 4220 C CA . THR A 1 553 ? -50.756 -7.755 49.877 1.00 76.62 553 THR A CA 1
ATOM 4221 C C . THR A 1 553 ? -50.089 -6.647 50.701 1.00 76.62 553 THR A C 1
ATOM 4223 O O . THR A 1 553 ? -50.752 -5.906 51.422 1.00 76.62 553 THR A O 1
ATOM 4226 N N . ALA A 1 554 ? -48.781 -6.443 50.516 1.00 75.19 554 ALA A N 1
ATOM 4227 C CA . ALA A 1 554 ? -48.020 -5.354 51.131 1.00 75.19 554 ALA A CA 1
ATOM 4228 C C . ALA A 1 554 ? -48.406 -3.955 50.609 1.00 75.19 554 ALA A C 1
ATOM 4230 O O . ALA A 1 554 ? -48.240 -2.965 51.323 1.00 75.19 554 ALA A O 1
ATOM 4231 N N . ASN A 1 555 ? -48.887 -3.848 49.366 1.00 76.69 555 ASN A N 1
ATOM 4232 C CA . ASN A 1 555 ? -49.419 -2.600 48.822 1.00 76.69 555 ASN A CA 1
ATOM 4233 C C . ASN A 1 555 ? -50.822 -2.321 49.376 1.00 76.69 555 ASN A C 1
ATOM 4235 O O . ASN A 1 555 ? -51.088 -1.197 49.788 1.00 76.69 555 ASN A O 1
ATOM 4239 N N . MET A 1 556 ? -51.668 -3.350 49.482 1.00 83.94 556 MET A N 1
ATOM 4240 C CA . MET A 1 556 ? -52.996 -3.247 50.098 1.00 83.94 556 MET A CA 1
ATOM 4241 C C . MET A 1 556 ? -52.912 -2.874 51.589 1.00 83.94 556 MET A C 1
ATOM 4243 O O . MET A 1 556 ? -53.617 -1.985 52.054 1.00 83.94 556 MET A O 1
ATOM 4247 N N . ALA A 1 557 ? -51.952 -3.440 52.328 1.00 79.44 557 ALA A N 1
ATOM 4248 C CA . ALA A 1 557 ? -51.667 -3.039 53.709 1.00 79.44 557 ALA A CA 1
ATOM 4249 C C . ALA A 1 557 ? -51.184 -1.579 53.824 1.00 79.44 557 ALA A C 1
ATOM 4251 O O . ALA A 1 557 ? -51.474 -0.898 54.809 1.00 79.44 557 ALA A O 1
ATOM 4252 N N . ARG A 1 558 ? -50.461 -1.072 52.814 1.00 79.62 558 ARG A N 1
ATOM 4253 C CA . ARG A 1 558 ? -50.075 0.346 52.741 1.00 79.62 558 ARG A CA 1
ATOM 4254 C C . ARG A 1 558 ? -51.279 1.256 52.505 1.00 79.62 558 ARG A C 1
ATOM 4256 O O . ARG A 1 558 ? -51.318 2.321 53.114 1.00 79.62 558 ARG A O 1
ATOM 4263 N N . TRP A 1 559 ? -52.247 0.842 51.687 1.00 82.75 559 TRP A N 1
ATOM 4264 C CA . TRP A 1 559 ? -53.515 1.560 51.519 1.00 82.75 559 TRP A CA 1
ATOM 4265 C C . TRP A 1 559 ? -54.342 1.563 52.806 1.00 82.75 559 TRP A C 1
ATOM 4267 O O . TRP A 1 559 ? -54.748 2.634 53.241 1.00 82.75 559 TRP A O 1
ATOM 4277 N N . ALA A 1 560 ? -54.467 0.422 53.489 1.00 80.62 560 ALA A N 1
ATOM 4278 C CA . ALA A 1 560 ? -55.154 0.340 54.782 1.00 80.62 560 ALA A CA 1
ATOM 4279 C C . ALA A 1 560 ? -54.531 1.277 55.830 1.00 80.62 560 ALA A C 1
ATOM 4281 O O . ALA A 1 560 ? -55.241 2.001 56.519 1.00 80.62 560 ALA A O 1
ATOM 4282 N N . LYS A 1 561 ? -53.193 1.341 55.896 1.00 81.69 561 LYS A N 1
ATOM 4283 C CA . LYS A 1 561 ? -52.488 2.283 56.778 1.00 81.69 561 LYS A CA 1
ATOM 4284 C C . LYS A 1 561 ? -52.696 3.745 56.368 1.00 81.69 561 LYS A C 1
ATOM 4286 O O . LYS A 1 561 ? -52.822 4.600 57.237 1.00 81.69 561 LYS A O 1
ATOM 4291 N N . ARG A 1 562 ? -52.694 4.041 55.063 1.00 82.69 562 ARG A N 1
ATOM 4292 C CA . ARG A 1 562 ? -52.897 5.396 54.524 1.00 82.69 562 ARG A CA 1
ATOM 4293 C C . ARG A 1 562 ? -54.300 5.925 54.823 1.00 82.69 562 ARG A C 1
ATOM 4295 O O . ARG A 1 562 ? -54.423 7.101 55.130 1.00 82.69 562 ARG A O 1
ATOM 4302 N N . TYR A 1 563 ? -55.302 5.057 54.759 1.00 84.69 563 TYR A N 1
ATOM 4303 C CA . TYR A 1 563 ? -56.706 5.363 55.032 1.00 84.69 563 TYR A CA 1
ATOM 4304 C C . TYR A 1 563 ? -57.116 5.118 56.490 1.00 84.69 563 TYR A C 1
ATOM 4306 O O . TYR A 1 563 ? -58.297 5.055 56.793 1.00 84.69 563 TYR A O 1
ATOM 4314 N N . ALA A 1 564 ? -56.147 4.925 57.395 1.00 78.69 564 ALA A N 1
ATOM 4315 C CA . ALA A 1 564 ? -56.387 4.672 58.818 1.00 78.69 564 ALA A CA 1
ATOM 4316 C C . ALA A 1 564 ? -57.393 3.533 59.118 1.00 78.69 564 ALA A C 1
ATOM 4318 O O . ALA A 1 564 ? -58.016 3.509 60.178 1.00 78.69 564 ALA A O 1
ATOM 4319 N N . VAL A 1 565 ? -57.514 2.550 58.220 1.00 78.75 565 VAL A N 1
ATOM 4320 C CA . VAL A 1 565 ? -58.392 1.391 58.409 1.00 78.75 565 VAL A CA 1
ATOM 4321 C C . VAL A 1 565 ? -57.783 0.493 59.498 1.00 78.75 565 VAL A C 1
ATOM 4323 O O . VAL A 1 565 ? -56.626 0.072 59.365 1.00 78.75 565 VAL A O 1
ATOM 4326 N N . PRO A 1 566 ? -58.517 0.179 60.583 1.00 72.31 566 PRO A N 1
ATOM 4327 C CA . PRO A 1 566 ? -57.978 -0.556 61.724 1.00 72.31 566 PRO A CA 1
ATOM 4328 C C . PRO A 1 566 ? -57.579 -1.981 61.326 1.00 72.31 566 PRO A C 1
ATOM 4330 O O . PRO A 1 566 ? -58.413 -2.830 61.017 1.00 72.31 566 PRO A O 1
ATOM 4333 N N . LEU A 1 567 ? -56.273 -2.259 61.329 1.00 72.25 567 LEU A N 1
ATOM 4334 C CA . LEU A 1 567 ? -55.731 -3.571 60.986 1.00 72.25 567 LEU A CA 1
ATOM 4335 C C . LEU A 1 567 ? -55.955 -4.571 62.125 1.00 72.25 567 LEU A C 1
ATOM 4337 O O . LEU A 1 567 ? -55.644 -4.289 63.281 1.00 72.25 567 LEU A O 1
ATOM 4341 N N . ARG A 1 568 ? -56.440 -5.771 61.787 1.00 68.12 568 ARG A N 1
ATOM 4342 C CA . ARG A 1 568 ? -56.627 -6.858 62.750 1.00 68.12 568 ARG A CA 1
ATOM 4343 C C . ARG A 1 568 ? -55.289 -7.278 63.380 1.00 68.12 568 ARG A C 1
ATOM 4345 O O . ARG A 1 568 ? -54.274 -7.326 62.674 1.00 68.12 568 ARG A O 1
ATOM 4352 N N . PRO A 1 569 ? -55.270 -7.625 64.680 1.00 54.91 569 PRO A N 1
ATOM 4353 C CA . PRO A 1 569 ? -54.087 -8.175 65.331 1.00 54.91 569 PRO A CA 1
ATOM 4354 C C . PRO A 1 569 ? -53.667 -9.498 64.674 1.00 54.91 569 PRO A C 1
ATOM 4356 O O . PRO A 1 569 ? -54.493 -10.290 64.214 1.00 54.91 569 PRO A O 1
ATOM 4359 N N . ARG A 1 570 ? -52.353 -9.730 64.600 1.00 47.59 570 ARG A N 1
ATOM 4360 C CA . ARG A 1 570 ? -51.784 -10.935 63.982 1.00 47.59 570 ARG A CA 1
ATOM 4361 C C . ARG A 1 570 ? -52.191 -12.181 64.777 1.00 47.59 570 ARG A C 1
ATOM 4363 O O . ARG A 1 570 ? -51.917 -12.245 65.969 1.00 47.59 570 ARG A O 1
ATOM 4370 N N . GLY A 1 571 ? -52.783 -13.168 64.098 1.00 50.81 571 GLY A N 1
ATOM 4371 C CA . GLY A 1 571 ? -53.053 -14.501 64.658 1.00 50.81 571 GLY A CA 1
ATOM 4372 C C . GLY A 1 571 ? -54.519 -14.842 64.953 1.00 50.81 571 GLY A C 1
ATOM 4373 O O . GLY A 1 571 ? -54.769 -15.892 65.535 1.00 50.81 571 GLY A O 1
ATOM 4374 N N . GLY A 1 572 ? -55.490 -14.012 64.556 1.00 50.62 572 GLY A N 1
ATOM 4375 C CA . GLY A 1 572 ? -56.905 -14.399 64.620 1.00 50.62 572 GLY A CA 1
ATOM 4376 C C . GLY A 1 572 ? -57.222 -15.529 63.634 1.00 50.62 572 GLY A C 1
ATOM 4377 O O . GLY A 1 572 ? -56.905 -15.424 62.450 1.00 50.62 572 GLY A O 1
ATOM 4378 N N . THR A 1 573 ? -57.829 -16.611 64.122 1.00 48.62 573 THR A N 1
ATOM 4379 C CA . THR A 1 573 ? -58.296 -17.748 63.317 1.00 48.62 573 THR A CA 1
ATOM 4380 C C . THR A 1 573 ? -59.277 -17.275 62.246 1.00 48.62 573 THR A C 1
ATOM 4382 O O . THR A 1 573 ? -60.215 -16.544 62.560 1.00 48.62 573 THR A O 1
ATOM 4385 N N . SER A 1 574 ? -59.071 -17.685 60.993 1.00 50.06 574 SER A N 1
ATOM 4386 C CA . SER A 1 574 ? -59.930 -17.331 59.858 1.00 50.06 574 SER A CA 1
ATOM 4387 C C . SER A 1 574 ? -61.410 -17.618 60.152 1.00 50.06 574 SER A C 1
ATOM 4389 O O . SER A 1 574 ? -61.773 -18.737 60.514 1.00 50.06 574 SER A O 1
ATOM 4391 N N . HIS A 1 575 ? -62.266 -16.606 59.974 1.00 51.78 575 HIS A N 1
ATOM 4392 C CA . HIS A 1 575 ? -63.713 -16.648 60.241 1.00 51.78 575 HIS A CA 1
ATOM 4393 C C . HIS A 1 575 ? -64.442 -17.741 59.427 1.00 51.78 575 HIS A C 1
ATOM 4395 O O . HIS A 1 575 ? -65.420 -18.319 59.890 1.00 51.78 575 HIS A O 1
ATOM 4401 N N . THR A 1 576 ? -63.915 -18.116 58.258 1.00 54.00 576 THR A N 1
ATOM 4402 C CA . THR A 1 576 ? -64.418 -19.224 57.426 1.00 54.00 576 THR A CA 1
ATOM 4403 C C . THR A 1 576 ? -64.290 -20.602 58.088 1.00 54.00 576 THR A C 1
ATOM 4405 O O . THR A 1 576 ? -65.203 -21.421 57.980 1.00 54.00 576 THR A O 1
ATOM 4408 N N . ALA A 1 577 ? -63.214 -20.856 58.842 1.00 52.78 577 ALA A N 1
ATOM 4409 C CA . ALA A 1 577 ? -63.019 -22.124 59.553 1.00 52.78 577 ALA A CA 1
ATOM 4410 C C . ALA A 1 577 ? -63.898 -22.241 60.815 1.00 52.78 577 ALA A C 1
ATOM 4412 O O . ALA A 1 577 ? -64.251 -23.344 61.223 1.00 52.78 577 ALA A O 1
ATOM 4413 N N . ALA A 1 578 ? -64.275 -21.111 61.427 1.00 54.38 578 ALA A N 1
ATOM 4414 C CA . ALA A 1 578 ? -65.170 -21.079 62.587 1.00 54.38 578 ALA A CA 1
ATOM 4415 C C . ALA A 1 578 ? -66.653 -21.245 62.202 1.00 54.38 578 ALA A C 1
ATOM 4417 O O . ALA A 1 578 ? -67.409 -21.842 62.963 1.00 54.38 578 ALA A O 1
ATOM 4418 N N . LEU A 1 579 ? -67.059 -20.767 61.018 1.00 55.78 579 LEU A N 1
ATOM 4419 C CA . LEU A 1 579 ? -68.425 -20.928 60.501 1.00 55.78 579 LEU A CA 1
ATOM 4420 C C . LEU A 1 579 ? -68.741 -22.360 60.030 1.00 55.78 579 LEU A C 1
ATOM 4422 O O . LEU A 1 579 ? -69.897 -22.771 60.091 1.00 55.78 579 LEU A O 1
ATOM 4426 N N . SER A 1 580 ? -67.736 -23.118 59.576 1.00 57.75 580 SER A N 1
ATOM 4427 C CA . SER A 1 580 ? -67.932 -24.466 59.005 1.00 57.75 580 SER A CA 1
ATOM 4428 C C . SER A 1 580 ? -67.943 -25.584 60.066 1.00 57.75 580 SER A C 1
ATOM 4430 O O . SER A 1 580 ? -68.625 -26.594 59.901 1.00 57.75 580 SER A O 1
ATOM 4432 N N . ALA A 1 581 ? -67.273 -25.372 61.208 1.00 57.75 581 ALA A N 1
ATOM 4433 C CA . ALA A 1 581 ? -67.091 -26.372 62.269 1.00 57.75 581 ALA A CA 1
ATOM 4434 C C . ALA A 1 581 ? -68.398 -26.976 62.856 1.00 57.75 581 ALA A C 1
ATOM 4436 O O . ALA A 1 581 ? -68.447 -28.191 63.059 1.00 57.75 581 ALA A O 1
ATOM 4437 N N . PRO A 1 582 ? -69.495 -26.216 63.085 1.00 58.16 582 PRO A N 1
ATOM 4438 C CA . PRO A 1 582 ? -70.754 -26.796 63.573 1.00 58.16 582 PRO A CA 1
ATOM 4439 C C . PRO A 1 582 ? -71.460 -27.686 62.536 1.00 58.16 582 PRO A C 1
ATOM 4441 O O . PRO A 1 582 ? -72.172 -28.624 62.901 1.00 58.16 582 PRO A O 1
ATOM 4444 N N . THR A 1 583 ? -71.277 -27.393 61.246 1.00 61.56 583 THR A N 1
ATOM 4445 C CA . THR A 1 583 ? -71.888 -28.133 60.132 1.00 61.56 583 THR A CA 1
ATOM 4446 C C . THR A 1 583 ? -71.153 -29.452 59.892 1.00 61.56 583 THR A C 1
ATOM 4448 O O . THR A 1 583 ? -71.796 -30.496 59.766 1.00 61.56 583 THR A O 1
ATOM 4451 N N . ASP A 1 584 ? -69.818 -29.432 59.951 1.00 60.12 584 ASP A N 1
ATOM 4452 C CA . ASP A 1 584 ? -68.968 -30.623 59.812 1.00 60.12 584 ASP A CA 1
ATOM 4453 C C . ASP A 1 584 ? -69.155 -31.609 60.976 1.00 60.12 584 ASP A C 1
ATOM 4455 O O . ASP A 1 584 ? -69.155 -32.825 60.777 1.00 60.12 584 ASP A O 1
ATOM 4459 N N . ALA A 1 585 ? -69.396 -31.103 62.193 1.00 60.38 585 ALA A N 1
ATOM 4460 C CA . ALA A 1 585 ? -69.662 -31.935 63.366 1.00 60.38 585 ALA A CA 1
ATOM 4461 C C . ALA A 1 585 ? -71.008 -32.685 63.297 1.00 60.38 585 ALA A C 1
ATOM 4463 O O . ALA A 1 585 ? -71.153 -33.740 63.912 1.00 60.38 585 ALA A O 1
ATOM 4464 N N . ARG A 1 586 ? -72.012 -32.184 62.558 1.00 63.56 586 ARG A N 1
ATOM 4465 C CA . ARG A 1 586 ? -73.329 -32.848 62.445 1.00 63.56 586 ARG A CA 1
ATOM 4466 C C . ARG A 1 586 ? -73.296 -34.113 61.590 1.00 63.56 586 ARG A C 1
ATOM 4468 O O . ARG A 1 586 ? -74.097 -35.014 61.827 1.00 63.56 586 ARG A O 1
ATOM 4475 N N . THR A 1 587 ? -72.393 -34.173 60.616 1.00 67.00 587 THR A N 1
ATOM 4476 C CA . THR A 1 587 ? -72.248 -35.297 59.677 1.00 67.00 587 THR A CA 1
ATOM 4477 C C . THR A 1 587 ? -71.191 -36.312 60.119 1.00 67.00 587 THR A C 1
ATOM 4479 O O . THR A 1 587 ? -71.110 -37.389 59.546 1.00 67.00 587 THR A O 1
ATOM 4482 N N . ALA A 1 588 ? -70.422 -36.014 61.171 1.00 69.88 588 ALA A N 1
ATOM 4483 C CA . ALA A 1 588 ? -69.412 -36.914 61.715 1.00 69.88 588 ALA A CA 1
ATOM 4484 C C . ALA A 1 588 ? -69.990 -38.014 62.638 1.00 69.88 588 ALA A C 1
ATOM 4486 O O . ALA A 1 588 ? -71.038 -37.795 63.274 1.00 69.88 588 ALA A O 1
ATOM 4487 N N . PRO A 1 589 ? -69.286 -39.159 62.778 1.00 73.69 589 PRO A N 1
ATOM 4488 C CA . PRO A 1 589 ? -69.523 -40.161 63.819 1.00 73.69 589 PRO A CA 1
ATOM 4489 C C . PRO A 1 589 ? -69.653 -39.537 65.214 1.00 73.69 589 PRO A C 1
ATOM 4491 O O . PRO A 1 589 ? -68.949 -38.577 65.535 1.00 73.69 589 PRO A O 1
ATOM 4494 N N . ILE A 1 590 ? -70.562 -40.067 66.045 1.00 75.31 590 ILE A N 1
ATOM 4495 C CA . ILE A 1 590 ? -70.934 -39.498 67.361 1.00 75.31 590 ILE A CA 1
ATOM 4496 C C . ILE A 1 590 ? -69.711 -39.227 68.246 1.00 75.31 590 ILE A C 1
ATOM 4498 O O . ILE A 1 590 ? -69.650 -38.189 68.903 1.00 75.31 590 ILE A O 1
ATOM 4502 N N . ASN A 1 591 ? -68.727 -40.117 68.206 1.00 78.88 591 ASN A N 1
ATOM 4503 C CA . ASN A 1 591 ? -67.495 -40.052 68.982 1.00 78.88 591 ASN A CA 1
ATOM 4504 C C . ASN A 1 591 ? -66.501 -38.966 68.515 1.00 78.88 591 ASN A C 1
ATOM 4506 O O . ASN A 1 591 ? -65.677 -38.538 69.314 1.00 78.88 591 ASN A O 1
ATOM 4510 N N . LEU A 1 592 ? -66.602 -38.432 67.289 1.00 80.50 592 LEU A N 1
ATOM 4511 C CA . LEU A 1 592 ? -65.744 -37.328 66.809 1.00 80.50 592 LEU A CA 1
ATOM 4512 C C . LEU A 1 592 ? -66.366 -35.935 66.983 1.00 80.50 592 LEU A C 1
ATOM 4514 O O . LEU A 1 592 ? -65.662 -34.921 66.940 1.00 80.50 592 LEU A O 1
ATOM 4518 N N . ARG A 1 593 ? -67.690 -35.858 67.172 1.00 81.00 593 ARG A N 1
ATOM 4519 C CA . ARG A 1 593 ? -68.433 -34.584 67.214 1.00 81.00 593 ARG A CA 1
ATOM 4520 C C . ARG A 1 593 ? -67.916 -33.594 68.259 1.00 81.00 593 ARG A C 1
ATOM 4522 O O . ARG A 1 593 ? -67.795 -32.423 67.898 1.00 81.00 593 ARG A O 1
ATOM 4529 N N . PRO A 1 594 ? -67.587 -34.000 69.503 1.00 80.88 594 PRO A N 1
ATOM 4530 C CA . PRO A 1 594 ? -67.120 -33.057 70.520 1.00 80.88 594 PRO A CA 1
ATOM 4531 C C . PRO A 1 594 ? -65.838 -32.319 70.107 1.00 80.88 594 PRO A C 1
ATOM 4533 O O . PRO A 1 594 ? -65.723 -31.110 70.305 1.00 80.88 594 PRO A O 1
ATOM 4536 N N . ALA A 1 595 ? -64.909 -33.016 69.446 1.00 79.75 595 ALA A N 1
ATOM 4537 C CA . ALA A 1 595 ? -63.674 -32.422 68.941 1.00 79.75 595 ALA A CA 1
ATOM 4538 C C . ALA A 1 595 ? -63.895 -31.573 67.679 1.00 79.75 595 ALA A C 1
ATOM 4540 O O . ALA A 1 595 ? -63.213 -30.572 67.487 1.00 79.75 595 ALA A O 1
ATOM 4541 N N . LEU A 1 596 ? -64.846 -31.937 66.811 1.00 80.75 596 LEU A N 1
ATOM 4542 C CA . LEU A 1 596 ? -65.119 -31.217 65.559 1.00 80.75 596 LEU A CA 1
ATOM 4543 C C . LEU A 1 596 ? -65.933 -29.929 65.743 1.00 80.75 596 LEU A C 1
ATOM 4545 O O . LEU A 1 596 ? -65.861 -29.044 64.894 1.00 80.75 596 LEU A O 1
ATOM 4549 N N . GLN A 1 597 ? -66.656 -29.784 66.858 1.00 74.81 597 GLN A N 1
ATOM 4550 C CA . GLN A 1 597 ? -67.359 -28.541 67.208 1.00 74.81 597 GLN A CA 1
ATOM 4551 C C . GLN A 1 597 ? -66.404 -27.367 67.464 1.00 74.81 597 GLN A C 1
ATOM 4553 O O . GLN A 1 597 ? -66.802 -26.204 67.365 1.00 74.81 597 GLN A O 1
ATOM 4558 N N . SER A 1 598 ? -65.145 -27.648 67.804 1.00 72.00 598 SER A N 1
ATOM 4559 C CA . SER A 1 598 ? -64.152 -26.625 68.095 1.00 72.00 598 SER A CA 1
ATOM 4560 C C . SER A 1 598 ? -63.378 -26.225 66.820 1.00 72.00 598 SER A C 1
ATOM 4562 O O . SER A 1 598 ? -62.986 -27.081 66.021 1.00 72.00 598 SER A O 1
ATOM 4564 N N . PRO A 1 599 ? -63.081 -24.925 66.599 1.00 66.38 599 PRO A N 1
ATOM 4565 C CA . PRO A 1 599 ? -62.315 -24.493 65.430 1.00 66.38 599 PRO A CA 1
ATOM 4566 C C . PRO A 1 599 ? -60.959 -25.210 65.329 1.00 66.38 599 PRO A C 1
ATOM 4568 O O . PRO A 1 599 ? -60.190 -25.274 66.301 1.00 66.38 599 PRO A O 1
ATOM 4571 N N . GLY A 1 600 ? -60.668 -25.762 64.147 1.00 70.62 600 GLY A N 1
ATOM 4572 C CA . GLY A 1 600 ? -59.461 -26.556 63.890 1.00 70.62 600 GLY A CA 1
ATOM 4573 C C . GLY A 1 600 ? -59.455 -27.943 64.548 1.00 70.62 600 GLY A C 1
ATOM 4574 O O . GLY A 1 600 ? -58.382 -28.519 64.719 1.00 70.62 600 GLY A O 1
ATOM 4575 N N . GLY A 1 601 ? -60.620 -28.464 64.947 1.00 77.56 601 GLY A N 1
ATOM 4576 C CA . GLY A 1 601 ? -60.782 -29.789 65.551 1.00 77.56 601 GLY A CA 1
ATOM 4577 C C . GLY A 1 601 ? -60.309 -30.943 64.667 1.00 77.56 601 GLY A C 1
ATOM 4578 O O . GLY A 1 601 ? -59.551 -31.794 65.126 1.00 77.56 601 GLY A O 1
ATOM 4579 N N . LEU A 1 602 ? -60.660 -30.926 63.375 1.00 78.44 602 LEU A N 1
ATOM 4580 C CA . LEU A 1 602 ? -60.256 -31.964 62.413 1.00 78.44 602 LEU A CA 1
ATOM 4581 C C . LEU A 1 602 ? -58.735 -32.040 62.243 1.00 78.44 602 LEU A C 1
ATOM 4583 O O . LEU A 1 602 ? -58.140 -33.112 62.244 1.00 78.44 602 LEU A O 1
ATOM 4587 N N . GLU A 1 603 ? -58.089 -30.881 62.150 1.00 79.75 603 GLU A N 1
ATOM 4588 C CA . GLU A 1 603 ? -56.636 -30.777 62.052 1.00 79.75 603 GLU A CA 1
ATOM 4589 C C . GLU A 1 603 ? -55.949 -31.352 63.302 1.00 79.75 603 GLU A C 1
ATOM 4591 O O . GLU A 1 603 ? -54.933 -32.039 63.203 1.00 79.75 603 GLU A O 1
ATOM 4596 N N . ARG A 1 604 ? -56.522 -31.113 64.491 1.00 85.56 604 ARG A N 1
ATOM 4597 C CA . ARG A 1 604 ? -56.040 -31.722 65.735 1.00 85.56 604 ARG A CA 1
ATOM 4598 C C . ARG A 1 604 ? -56.215 -33.245 65.717 1.00 85.56 604 ARG A C 1
ATOM 4600 O O . ARG A 1 604 ? -55.275 -33.936 66.098 1.00 85.56 604 ARG A O 1
ATOM 4607 N N . LEU A 1 605 ? -57.358 -33.762 65.251 1.00 84.81 605 LEU A N 1
ATOM 4608 C CA . LEU A 1 605 ? -57.624 -35.207 65.139 1.00 84.81 605 LEU A CA 1
ATOM 4609 C C . LEU A 1 605 ? -56.632 -35.899 64.195 1.00 84.81 605 LEU A C 1
ATOM 4611 O O . LEU A 1 605 ? -56.029 -36.902 64.564 1.00 84.81 605 LEU A O 1
ATOM 4615 N N . ARG A 1 606 ? -56.368 -35.310 63.023 1.00 85.06 606 ARG A N 1
ATOM 4616 C CA . ARG A 1 606 ? -55.369 -35.828 62.071 1.00 85.06 606 ARG A CA 1
ATOM 4617 C C . ARG A 1 606 ? -53.953 -35.815 62.639 1.00 85.06 606 ARG A C 1
ATOM 4619 O O . ARG A 1 606 ? -53.183 -36.741 62.409 1.00 85.06 606 ARG A O 1
ATOM 4626 N N . ARG A 1 607 ? -53.600 -34.793 63.425 1.00 85.38 607 ARG A N 1
ATOM 4627 C CA . ARG A 1 607 ? -52.303 -34.741 64.122 1.00 85.38 607 ARG A CA 1
ATOM 4628 C C . ARG A 1 607 ? -52.201 -35.772 65.239 1.00 85.38 607 ARG A C 1
ATOM 4630 O O . ARG A 1 607 ? -51.118 -36.307 65.447 1.00 85.38 607 ARG A O 1
ATOM 4637 N N . PHE A 1 608 ? -53.299 -36.064 65.935 1.00 86.25 608 PHE A N 1
ATOM 4638 C CA . PHE A 1 608 ? -53.368 -37.186 66.869 1.00 86.25 608 PHE A CA 1
ATOM 4639 C C . PHE A 1 608 ? -53.120 -38.520 66.145 1.00 86.25 608 PHE A C 1
ATOM 4641 O O . PHE A 1 608 ? -52.246 -39.271 66.575 1.00 86.25 608 PHE A O 1
ATOM 4648 N N . ALA A 1 609 ? -53.782 -38.757 65.008 1.00 86.06 609 ALA A N 1
ATOM 4649 C CA . ALA A 1 609 ? -53.577 -39.960 64.200 1.00 86.06 609 ALA A CA 1
ATOM 4650 C C . ALA A 1 609 ? -52.142 -40.101 63.684 1.00 86.06 609 ALA A C 1
ATOM 4652 O O . ALA A 1 609 ? -51.514 -41.141 63.871 1.00 86.06 609 ALA A O 1
ATOM 4653 N N . ALA A 1 610 ? -51.568 -39.025 63.142 1.00 84.44 610 ALA A N 1
ATOM 4654 C CA . ALA A 1 610 ? -50.170 -39.016 62.724 1.00 84.44 610 ALA A CA 1
ATOM 4655 C C . ALA A 1 610 ? -49.212 -39.267 63.903 1.00 84.44 610 ALA A C 1
ATOM 4657 O O . ALA A 1 610 ? -48.231 -39.993 63.766 1.00 84.44 610 ALA A O 1
ATOM 4658 N N . ALA A 1 611 ? -49.496 -38.701 65.082 1.00 85.88 611 ALA A N 1
ATOM 4659 C CA . ALA A 1 611 ? -48.662 -38.888 66.264 1.00 85.88 611 ALA A CA 1
ATOM 4660 C C . ALA A 1 611 ? -48.689 -40.332 66.794 1.00 85.88 611 ALA A C 1
ATOM 4662 O O . ALA A 1 611 ? -47.691 -40.760 67.372 1.00 85.88 611 ALA A O 1
ATOM 4663 N N . ALA A 1 612 ? -49.770 -41.091 66.579 1.00 85.31 612 ALA A N 1
ATOM 4664 C CA . ALA A 1 612 ? -49.907 -42.467 67.064 1.00 85.31 612 ALA A CA 1
ATOM 4665 C C . ALA A 1 612 ? -48.867 -43.443 66.480 1.00 85.31 612 ALA A C 1
ATOM 4667 O O . ALA A 1 612 ? -48.541 -44.437 67.123 1.00 85.31 612 ALA A O 1
ATOM 4668 N N . ALA A 1 613 ? -48.285 -43.133 65.316 1.00 83.44 613 ALA A N 1
ATOM 4669 C CA . ALA A 1 613 ? -47.248 -43.946 64.677 1.00 83.44 613 ALA A CA 1
ATOM 4670 C C . ALA A 1 613 ? -45.861 -43.850 65.349 1.00 83.44 613 ALA A C 1
ATOM 4672 O O . ALA A 1 613 ? -44.943 -44.590 64.992 1.00 83.44 613 ALA A O 1
ATOM 4673 N N . TYR A 1 614 ? -45.678 -42.939 66.309 1.00 85.31 614 TYR A N 1
ATOM 4674 C CA . TYR A 1 614 ? -44.376 -42.668 66.919 1.00 85.31 614 TYR A CA 1
ATOM 4675 C C . TYR A 1 614 ? -44.278 -43.222 68.347 1.00 85.31 614 TYR A C 1
ATOM 4677 O O . TYR A 1 614 ? -45.265 -43.286 69.073 1.00 85.31 614 TYR A O 1
ATOM 4685 N N . PRO A 1 615 ? -43.066 -43.548 68.834 1.00 81.69 615 PRO A N 1
ATOM 4686 C CA . PRO A 1 615 ? -42.886 -44.072 70.188 1.00 81.69 615 PRO A CA 1
ATOM 4687 C C . PRO A 1 615 ? -42.989 -43.000 71.286 1.00 81.69 615 PRO A C 1
ATOM 4689 O O . PRO A 1 615 ? -43.128 -43.341 72.459 1.00 81.69 615 PRO A O 1
ATOM 4692 N N . THR A 1 616 ? -42.892 -41.707 70.949 1.00 86.69 616 THR A N 1
ATOM 4693 C CA . THR A 1 616 ? -43.053 -40.584 71.893 1.00 86.69 616 THR A CA 1
ATOM 4694 C C . THR A 1 616 ? -43.600 -39.340 71.189 1.00 86.69 616 THR A C 1
ATOM 4696 O O . THR A 1 616 ? -43.298 -39.106 70.018 1.00 86.69 616 THR A O 1
ATOM 4699 N N . LEU A 1 617 ? -44.306 -38.468 71.922 1.00 84.38 617 LEU A N 1
ATOM 4700 C CA . LEU A 1 617 ? -44.756 -37.168 71.397 1.00 84.38 617 LEU A CA 1
ATOM 4701 C C . LEU A 1 617 ? -43.597 -36.238 71.019 1.00 84.38 617 LEU A C 1
ATOM 4703 O O . LEU A 1 617 ? -43.745 -35.390 70.146 1.00 84.38 617 LEU A O 1
ATOM 4707 N N . THR A 1 618 ? -42.431 -36.400 71.647 1.00 84.25 618 THR A N 1
ATOM 4708 C CA . THR A 1 618 ? -41.219 -35.652 71.290 1.00 84.25 618 THR A CA 1
ATOM 4709 C C . THR A 1 618 ? -40.690 -36.070 69.919 1.00 84.25 618 THR A C 1
ATOM 4711 O O . THR A 1 618 ? -40.283 -35.212 69.138 1.00 84.25 618 THR A O 1
ATOM 4714 N N . ALA A 1 619 ? -40.707 -37.373 69.614 1.00 83.19 619 ALA A N 1
ATOM 4715 C CA . ALA A 1 619 ? -40.345 -37.881 68.293 1.00 83.19 619 ALA A CA 1
ATOM 4716 C C . ALA A 1 619 ? -41.366 -37.438 67.234 1.00 83.19 619 ALA A C 1
ATOM 4718 O O . ALA A 1 619 ? -40.957 -36.896 66.212 1.00 83.19 619 ALA A O 1
ATOM 4719 N N . ALA A 1 620 ? -42.666 -37.559 67.534 1.00 85.44 620 ALA A N 1
ATOM 4720 C CA . ALA A 1 620 ? -43.737 -37.099 66.651 1.00 85.44 620 ALA A CA 1
ATOM 4721 C C . ALA A 1 620 ? -43.625 -35.597 66.339 1.00 85.44 620 ALA A C 1
ATOM 4723 O O . ALA A 1 620 ? -43.682 -35.200 65.184 1.00 85.44 620 ALA A O 1
ATOM 4724 N N . ALA A 1 621 ? -43.407 -34.747 67.350 1.00 84.50 621 ALA A N 1
ATOM 4725 C CA . ALA A 1 621 ? -43.283 -33.303 67.144 1.00 84.50 621 ALA A CA 1
ATOM 4726 C C . ALA A 1 621 ? -42.088 -32.937 66.251 1.00 84.50 621 ALA A C 1
ATOM 4728 O O . ALA A 1 621 ? -42.223 -32.084 65.377 1.00 84.50 621 ALA A O 1
ATOM 4729 N N . ARG A 1 622 ? -40.937 -33.600 66.446 1.00 84.38 622 ARG A N 1
ATOM 4730 C CA . ARG A 1 622 ? -39.735 -33.372 65.632 1.00 84.38 622 ARG A CA 1
ATOM 4731 C C . ARG A 1 622 ? -39.973 -33.726 64.167 1.00 84.38 622 ARG A C 1
ATOM 4733 O O . ARG A 1 622 ? -39.593 -32.944 63.305 1.00 84.38 622 ARG A O 1
ATOM 4740 N N . ASP A 1 623 ? -40.576 -34.883 63.911 1.00 82.56 623 ASP A N 1
ATOM 4741 C CA . ASP A 1 623 ? -40.751 -35.403 62.552 1.00 82.56 623 ASP A CA 1
ATOM 4742 C C . ASP A 1 623 ? -41.882 -34.686 61.798 1.00 82.56 623 ASP A C 1
ATOM 4744 O O . ASP A 1 623 ? -41.744 -34.345 60.629 1.00 82.56 623 ASP A O 1
ATOM 4748 N N . LEU A 1 624 ? -42.963 -34.332 62.503 1.00 77.75 624 LEU A N 1
ATOM 4749 C CA . LEU A 1 624 ? -44.097 -33.585 61.949 1.00 77.75 624 LEU A CA 1
ATOM 4750 C C . LEU A 1 624 ? -43.845 -32.064 61.860 1.00 77.75 624 LEU A C 1
ATOM 4752 O O . LEU A 1 624 ? -44.726 -31.323 61.428 1.00 77.75 624 LEU A O 1
ATOM 4756 N N . GLY A 1 625 ? -42.670 -31.575 62.277 1.00 77.19 625 GLY A N 1
ATOM 4757 C CA . GLY A 1 625 ? -42.276 -30.165 62.150 1.00 77.19 625 GLY A CA 1
ATOM 4758 C C . GLY A 1 625 ? -42.959 -29.196 63.127 1.00 77.19 625 GLY A C 1
ATOM 4759 O O . GLY A 1 625 ? -43.052 -28.001 62.846 1.00 77.19 625 GLY A O 1
ATOM 4760 N N . PHE A 1 626 ? -43.427 -29.677 64.283 1.00 78.50 626 PHE A N 1
ATOM 4761 C CA . PHE A 1 626 ? -44.071 -28.862 65.320 1.00 78.50 626 PHE A CA 1
ATOM 4762 C C . PHE A 1 626 ? -43.174 -28.680 66.551 1.00 78.50 626 PHE A C 1
ATOM 4764 O O . PHE A 1 626 ? -42.304 -29.497 66.852 1.00 78.50 626 PHE A O 1
ATOM 4771 N N . SER A 1 627 ? -43.416 -27.626 67.340 1.00 82.38 627 SER A N 1
ATOM 4772 C CA . SER A 1 627 ? -42.822 -27.568 68.678 1.00 82.38 627 SER A CA 1
ATOM 4773 C C . SER A 1 627 ? -43.469 -28.627 69.574 1.00 82.38 627 SER A C 1
ATOM 4775 O O . SER A 1 627 ? -44.688 -28.823 69.558 1.00 82.38 627 SER A O 1
ATOM 4777 N N . GLN A 1 628 ? -42.654 -29.300 70.390 1.00 83.19 628 GLN A N 1
ATOM 4778 C CA . GLN A 1 628 ? -43.131 -30.315 71.337 1.00 83.19 628 GLN A CA 1
ATOM 4779 C C . GLN A 1 628 ? -44.256 -29.768 72.227 1.00 83.19 628 GLN A C 1
ATOM 4781 O O . GLN A 1 628 ? -45.273 -30.427 72.431 1.00 83.19 628 GLN A O 1
ATOM 4786 N N . SER A 1 629 ? -44.101 -28.537 72.714 1.00 76.88 629 SER A N 1
ATOM 4787 C CA . SER A 1 629 ? -45.100 -27.848 73.528 1.00 76.88 629 SER A CA 1
ATOM 4788 C C . SER A 1 629 ? -46.418 -27.622 72.781 1.00 76.88 629 SER A C 1
ATOM 4790 O O . SER A 1 629 ? -47.478 -27.846 73.361 1.00 76.88 629 SER A O 1
ATOM 4792 N N . ALA A 1 630 ? -46.389 -27.252 71.496 1.00 78.62 630 ALA A N 1
ATOM 4793 C CA . ALA A 1 630 ? -47.608 -27.064 70.708 1.00 78.62 630 ALA A CA 1
ATOM 4794 C C . ALA A 1 630 ? -48.363 -28.380 70.476 1.00 78.62 630 ALA A C 1
ATOM 4796 O O . ALA A 1 630 ? -49.586 -28.403 70.614 1.00 78.62 630 ALA A O 1
ATOM 4797 N N . LEU A 1 631 ? -47.654 -29.474 70.171 1.00 83.50 631 LEU A N 1
ATOM 4798 C CA . LEU A 1 631 ? -48.282 -30.782 69.961 1.00 83.50 631 LEU A CA 1
ATOM 4799 C C . LEU A 1 631 ? -48.908 -31.321 71.258 1.00 83.50 631 LEU A C 1
ATOM 4801 O O . LEU A 1 631 ? -50.040 -31.798 71.243 1.00 83.50 631 LEU A O 1
ATOM 4805 N N . VAL A 1 632 ? -48.220 -31.169 72.396 1.00 83.81 632 VAL A N 1
ATOM 4806 C CA . VAL A 1 632 ? -48.751 -31.558 73.714 1.00 83.81 632 VAL A CA 1
ATOM 4807 C C . VAL A 1 632 ? -50.017 -30.772 74.056 1.00 83.81 632 VAL A C 1
ATOM 4809 O O . VAL A 1 632 ? -51.014 -31.374 74.444 1.00 83.81 632 VAL A O 1
ATOM 4812 N N . ILE A 1 633 ? -50.019 -29.450 73.856 1.00 83.00 633 ILE A N 1
ATOM 4813 C CA . ILE A 1 633 ? -51.196 -28.607 74.119 1.00 83.00 633 ILE A CA 1
ATOM 4814 C C . ILE A 1 633 ? -52.379 -29.017 73.232 1.00 83.00 633 ILE A C 1
ATOM 4816 O O . ILE A 1 633 ? -53.513 -29.063 73.708 1.00 83.00 633 ILE A O 1
ATOM 4820 N N . GLN A 1 634 ? -52.132 -29.329 71.955 1.00 84.19 634 GLN A N 1
ATOM 4821 C CA . GLN A 1 634 ? -53.182 -29.765 71.031 1.00 84.19 634 GLN A CA 1
ATOM 4822 C C . GLN A 1 634 ? -53.794 -31.107 71.438 1.00 84.19 634 GLN A C 1
ATOM 4824 O O . GLN A 1 634 ? -55.017 -31.227 71.419 1.00 84.19 634 GLN A O 1
ATOM 4829 N N . ILE A 1 635 ? -52.975 -32.075 71.859 1.00 85.25 635 ILE A N 1
ATOM 4830 C CA . ILE A 1 635 ? -53.449 -33.392 72.308 1.00 85.25 635 ILE A CA 1
ATOM 4831 C C . ILE A 1 635 ? -54.204 -33.272 73.630 1.00 85.25 635 ILE A C 1
ATOM 4833 O O . ILE A 1 635 ? -55.306 -33.787 73.742 1.00 85.25 635 ILE A O 1
ATOM 4837 N N . SER A 1 636 ? -53.684 -32.526 74.605 1.00 83.94 636 SER A N 1
ATOM 4838 C CA . SER A 1 636 ? -54.367 -32.316 75.889 1.00 83.94 636 SER A CA 1
ATOM 4839 C C . SER A 1 636 ? -55.681 -31.550 75.758 1.00 83.94 636 SER A C 1
ATOM 4841 O O . SER A 1 636 ? -56.585 -31.705 76.577 1.00 83.94 636 SER A O 1
ATOM 4843 N N . ARG A 1 637 ? -55.803 -30.705 74.732 1.00 84.81 637 ARG A N 1
ATOM 4844 C CA . ARG A 1 637 ? -57.077 -30.085 74.376 1.00 84.81 637 ARG A CA 1
ATOM 4845 C C . ARG A 1 637 ? -58.051 -31.108 73.788 1.00 84.81 637 ARG A C 1
ATOM 4847 O O . ARG A 1 637 ? -59.205 -31.105 74.189 1.00 84.81 637 ARG A O 1
ATOM 4854 N N . LEU A 1 638 ? -57.580 -31.987 72.907 1.00 86.19 638 LEU A N 1
ATOM 4855 C CA . LEU A 1 638 ? -58.360 -33.094 72.346 1.00 86.19 638 LEU A CA 1
ATOM 4856 C C . LEU A 1 638 ? -58.860 -34.064 73.423 1.00 86.19 638 LEU A C 1
ATOM 4858 O O . LEU A 1 638 ? -60.038 -34.384 73.445 1.00 86.19 638 LEU A O 1
ATOM 4862 N N . GLU A 1 639 ? -57.991 -34.459 74.355 1.00 86.50 639 GLU A N 1
ATOM 4863 C CA . GLU A 1 639 ? -58.330 -35.326 75.495 1.00 86.50 639 GLU A CA 1
ATOM 4864 C C . GLU A 1 639 ? -59.423 -34.708 76.381 1.00 86.50 639 GLU A C 1
ATOM 4866 O O . GLU A 1 639 ? -60.259 -35.415 76.931 1.00 86.50 639 GLU A O 1
ATOM 4871 N N . ARG A 1 640 ? -59.451 -33.373 76.495 1.00 84.69 640 ARG A N 1
ATOM 4872 C CA . ARG A 1 640 ? -60.503 -32.645 77.219 1.00 84.69 640 ARG A CA 1
ATOM 4873 C C . ARG A 1 640 ? -61.799 -32.538 76.423 1.00 84.69 640 ARG A C 1
ATOM 4875 O O . ARG A 1 640 ? -62.870 -32.586 77.008 1.00 84.69 640 ARG A O 1
ATOM 4882 N N . GLU A 1 641 ? -61.699 -32.339 75.112 1.00 84.56 641 GLU A N 1
ATOM 4883 C CA . GLU A 1 641 ? -62.859 -32.251 74.218 1.00 84.56 641 GLU A CA 1
ATOM 4884 C C . GLU A 1 641 ? -63.546 -33.620 74.060 1.00 84.56 641 GLU A C 1
ATOM 4886 O O . GLU A 1 641 ? -64.763 -33.663 73.932 1.00 84.56 641 GLU A O 1
ATOM 4891 N N . LEU A 1 642 ? -62.793 -34.724 74.129 1.00 83.69 642 LEU A N 1
ATOM 4892 C CA . LEU A 1 642 ? -63.279 -36.108 74.012 1.00 83.69 642 LEU A CA 1
ATOM 4893 C C . LEU A 1 642 ? -63.486 -36.818 75.362 1.00 83.69 642 LEU A C 1
ATOM 4895 O O . LEU A 1 642 ? -63.780 -38.009 75.379 1.00 83.69 642 LEU A O 1
ATOM 4899 N N . ASP A 1 643 ? -63.327 -36.094 76.472 1.00 81.69 643 ASP A N 1
ATOM 4900 C CA . ASP A 1 643 ? -63.527 -36.572 77.847 1.00 81.69 643 ASP A CA 1
ATOM 4901 C C . ASP A 1 643 ? -62.752 -37.861 78.203 1.00 81.69 643 ASP A C 1
ATOM 4903 O O . ASP A 1 643 ? -63.259 -38.782 78.843 1.00 81.69 643 ASP A O 1
ATOM 4907 N N . GLY A 1 644 ? -61.482 -37.943 77.791 1.00 85.50 644 GLY A N 1
ATOM 4908 C CA . GLY A 1 644 ? -60.618 -39.063 78.156 1.00 85.50 644 GLY A CA 1
ATOM 4909 C C . GLY A 1 644 ? -59.209 -39.019 77.553 1.00 85.50 644 GLY A C 1
ATOM 4910 O O . GLY A 1 644 ? -58.955 -38.317 76.573 1.00 85.50 644 GLY A O 1
ATOM 4911 N N . PRO A 1 645 ? -58.247 -39.762 78.136 1.00 87.00 645 PRO A N 1
ATOM 4912 C CA . PRO A 1 645 ? -56.878 -39.814 77.632 1.00 87.00 645 PRO A CA 1
ATOM 4913 C C . PRO A 1 645 ? -56.813 -40.602 76.320 1.00 87.00 645 PRO A C 1
ATOM 4915 O O . PRO A 1 645 ? -57.334 -41.714 76.245 1.00 87.00 645 PRO A O 1
ATOM 4918 N N . LEU A 1 646 ? -56.114 -40.069 75.315 1.00 86.88 646 LEU A N 1
ATOM 4919 C CA . LEU A 1 646 ? -55.943 -40.717 74.005 1.00 86.88 646 LEU A CA 1
ATOM 4920 C C . LEU A 1 646 ? -54.640 -41.530 73.921 1.00 86.88 646 LEU A C 1
ATOM 4922 O O . LEU A 1 646 ? -54.549 -42.501 73.172 1.00 86.88 646 LEU A O 1
ATOM 4926 N N . PHE A 1 647 ? -53.636 -41.168 74.728 1.00 87.00 647 PHE A N 1
ATOM 4927 C CA . PHE A 1 647 ? -52.367 -41.890 74.836 1.00 87.00 647 PHE A CA 1
ATOM 4928 C C . PHE A 1 647 ? -52.064 -42.299 76.279 1.00 87.00 647 PHE A C 1
ATOM 4930 O O . PHE A 1 647 ? -52.179 -41.499 77.210 1.00 87.00 647 PHE A O 1
ATOM 4937 N N . ARG A 1 648 ? -51.541 -43.514 76.464 1.00 84.69 648 ARG A N 1
ATOM 4938 C CA . ARG A 1 648 ? -50.738 -43.858 77.642 1.00 84.69 648 ARG A CA 1
ATOM 4939 C C . ARG A 1 648 ? -49.347 -43.262 77.453 1.00 84.69 648 ARG A C 1
ATOM 4941 O O . ARG A 1 648 ? -48.668 -43.546 76.464 1.00 84.69 648 ARG A O 1
ATOM 4948 N N . ARG A 1 649 ? -48.944 -42.389 78.379 1.00 80.19 649 ARG A N 1
ATOM 4949 C CA . ARG A 1 649 ? -47.685 -41.636 78.290 1.00 80.19 649 ARG A CA 1
ATOM 4950 C C . ARG A 1 649 ? -46.486 -42.590 78.263 1.00 80.19 649 ARG A C 1
ATOM 4952 O O . ARG A 1 649 ? -46.491 -43.614 78.935 1.00 80.19 649 ARG A O 1
ATOM 4959 N N . ALA A 1 650 ? -45.465 -42.232 77.486 1.00 76.81 650 ALA A N 1
ATOM 4960 C CA . ALA A 1 650 ? -44.211 -42.975 77.457 1.00 76.81 650 ALA A CA 1
ATOM 4961 C C . ALA A 1 650 ? -43.509 -42.883 78.823 1.00 76.81 650 ALA A C 1
ATOM 4963 O O . ALA A 1 650 ? -43.328 -41.788 79.359 1.00 76.81 650 ALA A O 1
ATOM 4964 N N . GLU A 1 651 ? -43.087 -44.026 79.356 1.00 74.06 651 GLU A N 1
ATOM 4965 C CA . GLU A 1 651 ? -42.256 -44.132 80.559 1.00 74.06 651 GLU A CA 1
ATOM 4966 C C . GLU A 1 651 ? -40.813 -44.464 80.156 1.00 74.06 651 GLU A C 1
ATOM 4968 O O . GLU A 1 651 ? -40.523 -44.810 79.008 1.00 74.06 651 GLU A O 1
ATOM 4973 N N . ARG A 1 652 ? -39.861 -44.369 81.089 1.00 65.44 652 ARG A N 1
ATOM 4974 C CA . ARG A 1 652 ? -38.448 -44.649 80.801 1.00 65.44 652 ARG A CA 1
ATOM 4975 C C . ARG A 1 652 ? -38.284 -46.093 80.291 1.00 65.44 652 ARG A C 1
ATOM 4977 O O . ARG A 1 652 ? -38.420 -47.037 81.058 1.00 65.44 652 ARG A O 1
ATOM 4984 N N . GLY A 1 653 ? -37.992 -46.248 78.997 1.00 64.81 653 GLY A N 1
ATOM 4985 C CA . GLY A 1 653 ? -37.838 -47.551 78.332 1.00 64.81 653 GLY A CA 1
ATOM 4986 C C . GLY A 1 653 ? -39.128 -48.176 77.778 1.00 64.81 653 GLY A C 1
ATOM 4987 O O . GLY A 1 653 ? -39.067 -49.285 77.258 1.00 64.81 653 GLY A O 1
ATOM 4988 N N . ARG A 1 654 ? -40.280 -47.489 77.848 1.00 76.06 654 ARG A N 1
ATOM 4989 C CA . ARG A 1 654 ? -41.562 -47.945 77.282 1.00 76.06 654 ARG A CA 1
ATOM 4990 C C . ARG A 1 654 ? -42.139 -46.890 76.338 1.00 76.06 654 ARG A C 1
ATOM 4992 O O . ARG A 1 654 ? -42.315 -45.739 76.730 1.00 76.06 654 ARG A O 1
ATOM 4999 N N . ALA A 1 655 ? -42.429 -47.286 75.100 1.00 81.50 655 ALA A N 1
ATOM 5000 C CA . ALA A 1 655 ? -43.056 -46.415 74.109 1.00 81.50 655 ALA A CA 1
ATOM 5001 C C . ALA A 1 655 ? -44.475 -46.002 74.538 1.00 81.50 655 ALA A C 1
ATOM 5003 O O . ALA A 1 655 ? -45.141 -46.723 75.285 1.00 81.50 655 ALA A O 1
ATOM 5004 N N . MET A 1 656 ? -44.939 -44.845 74.060 1.00 86.69 656 MET A N 1
ATOM 5005 C CA . MET A 1 656 ? -46.340 -44.461 74.211 1.00 86.69 656 MET A CA 1
ATOM 5006 C C . MET A 1 656 ? -47.234 -45.452 73.465 1.00 86.69 656 MET A C 1
ATOM 5008 O O . MET A 1 656 ? -46.867 -45.946 72.402 1.00 86.69 656 MET A O 1
ATOM 5012 N N . THR A 1 657 ? -48.399 -45.744 74.032 1.00 85.00 657 THR A N 1
ATOM 5013 C CA . THR A 1 657 ? -49.400 -46.619 73.408 1.00 85.00 657 THR A CA 1
ATOM 5014 C C . THR A 1 657 ? -50.735 -45.902 73.358 1.00 85.00 657 THR A C 1
ATOM 5016 O O . THR A 1 657 ? -51.029 -45.065 74.215 1.00 85.00 657 THR A O 1
ATOM 5019 N N . VAL A 1 658 ? -51.534 -46.199 72.342 1.00 88.12 658 VAL A N 1
ATOM 5020 C CA . VAL A 1 658 ? -52.885 -45.656 72.211 1.00 88.12 658 VAL A CA 1
ATOM 5021 C C . VAL A 1 658 ? -53.776 -46.277 73.302 1.00 88.12 658 VAL A C 1
ATOM 5023 O O . VAL A 1 658 ? -53.565 -47.417 73.728 1.00 88.12 658 VAL A O 1
ATOM 5026 N N . THR A 1 659 ? -54.692 -45.494 73.871 1.00 88.94 659 THR A N 1
ATOM 5027 C CA . THR A 1 659 ? -55.696 -46.002 74.826 1.00 88.94 659 THR A CA 1
ATOM 5028 C C . THR A 1 659 ? -56.865 -46.652 74.074 1.00 88.94 659 THR A C 1
ATOM 5030 O O . THR A 1 659 ? -57.035 -46.378 72.892 1.00 88.94 659 THR A O 1
ATOM 5033 N N . PRO A 1 660 ? -57.739 -47.436 74.737 1.00 83.12 660 PRO A N 1
ATOM 5034 C CA . PRO A 1 660 ? -58.948 -47.958 74.089 1.00 83.12 660 PRO A CA 1
ATOM 5035 C C . PRO A 1 660 ? -59.828 -46.863 73.459 1.00 83.12 660 PRO A C 1
ATOM 5037 O O . PRO A 1 660 ? -60.354 -47.053 72.369 1.00 83.12 660 PRO A O 1
ATOM 5040 N N . LEU A 1 661 ? -59.926 -45.695 74.110 1.00 84.81 661 LEU A N 1
ATOM 5041 C CA . LEU A 1 661 ? -60.598 -44.515 73.556 1.00 84.81 661 LEU A CA 1
ATOM 5042 C C . LEU A 1 661 ? -59.852 -43.965 72.332 1.00 84.81 661 LEU A C 1
ATOM 5044 O O . LEU A 1 661 ? -60.471 -43.597 71.343 1.00 84.81 661 LEU A O 1
ATOM 5048 N N . GLY A 1 662 ? -58.519 -43.914 72.381 1.00 84.44 662 GLY A N 1
ATOM 5049 C CA . GLY A 1 662 ? -57.711 -43.493 71.242 1.00 84.44 662 GLY A CA 1
ATOM 5050 C C . GLY A 1 662 ? -57.894 -44.403 70.024 1.00 84.44 662 GLY A C 1
ATOM 5051 O O . GLY A 1 662 ? -58.059 -43.883 68.927 1.00 84.44 662 GLY A O 1
ATOM 5052 N N . ASP A 1 663 ? -57.940 -45.725 70.211 1.00 84.75 663 ASP A N 1
ATOM 5053 C CA . ASP A 1 663 ? -58.168 -46.688 69.124 1.00 84.75 663 ASP A CA 1
ATOM 5054 C C . ASP A 1 663 ? -59.569 -46.525 68.512 1.00 84.75 663 ASP A C 1
ATOM 5056 O O . ASP A 1 663 ? -59.721 -46.547 67.291 1.00 84.75 663 ASP A O 1
ATOM 5060 N N . GLU A 1 664 ? -60.588 -46.280 69.343 1.00 84.75 664 GLU A N 1
ATOM 5061 C CA . GLU A 1 664 ? -61.950 -45.987 68.883 1.00 84.75 664 GLU A CA 1
ATOM 5062 C C . GLU A 1 664 ? -62.007 -44.708 68.027 1.00 84.75 664 GLU A C 1
ATOM 5064 O O . GLU A 1 664 ? -62.661 -44.673 66.984 1.00 84.75 664 GLU A O 1
ATOM 5069 N N . ILE A 1 665 ? -61.282 -43.664 68.441 1.00 86.75 665 ILE A N 1
ATOM 5070 C CA . ILE A 1 665 ? -61.207 -42.381 67.732 1.00 86.75 665 ILE A CA 1
ATOM 5071 C C . ILE A 1 665 ? -60.406 -42.501 66.431 1.00 86.75 665 ILE A C 1
ATOM 5073 O O . ILE A 1 665 ? -60.795 -41.885 65.440 1.00 86.75 665 ILE A O 1
ATOM 5077 N N . LEU A 1 666 ? -59.330 -43.297 66.396 1.00 86.00 666 LEU A N 1
ATOM 5078 C CA . LEU A 1 666 ? -58.588 -43.588 65.162 1.00 86.00 666 LEU A CA 1
ATOM 5079 C C . LEU A 1 666 ? -59.467 -44.333 64.156 1.00 86.00 666 LEU A C 1
ATOM 5081 O O . LEU A 1 666 ? -59.565 -43.905 63.011 1.00 86.00 666 LEU A O 1
ATOM 5085 N N . ALA A 1 667 ? -60.179 -45.373 64.597 1.00 82.00 667 ALA A N 1
ATOM 5086 C CA . ALA A 1 667 ? -61.097 -46.119 63.740 1.00 82.00 667 ALA A CA 1
ATOM 5087 C C . ALA A 1 667 ? -62.245 -45.238 63.214 1.00 82.00 667 ALA A C 1
ATOM 5089 O O . ALA A 1 667 ? -62.612 -45.315 62.042 1.00 82.00 667 ALA A O 1
ATOM 5090 N N . ALA A 1 668 ? -62.798 -44.365 64.062 1.00 82.94 668 ALA A N 1
ATOM 5091 C CA . ALA A 1 668 ? -63.825 -43.414 63.650 1.00 82.94 668 ALA A CA 1
ATOM 5092 C C . ALA A 1 668 ? -63.294 -42.363 62.665 1.00 82.94 668 ALA A C 1
ATOM 5094 O O . ALA A 1 668 ? -64.021 -41.968 61.755 1.00 82.94 668 ALA A O 1
ATOM 5095 N N . LEU A 1 669 ? -62.047 -41.909 62.837 1.00 84.06 669 LEU A N 1
ATOM 5096 C CA . LEU A 1 669 ? -61.405 -40.949 61.941 1.00 84.06 669 LEU A CA 1
ATOM 5097 C C . LEU A 1 669 ? -61.081 -41.576 60.583 1.00 84.06 669 LEU A C 1
ATOM 5099 O O . LEU A 1 669 ? -61.340 -40.941 59.566 1.00 84.06 669 LEU A O 1
ATOM 5103 N N . ASP A 1 670 ? -60.605 -42.821 60.555 1.00 80.44 670 ASP A N 1
ATOM 5104 C CA . ASP A 1 670 ? -60.363 -43.559 59.313 1.00 80.44 670 ASP A CA 1
ATOM 5105 C C . ASP A 1 670 ? -61.662 -43.765 58.526 1.00 80.44 670 ASP A C 1
ATOM 5107 O O . ASP A 1 670 ? -61.685 -43.585 57.311 1.00 80.44 670 ASP A O 1
ATOM 5111 N N . LEU A 1 671 ? -62.772 -44.090 59.197 1.00 78.50 671 LEU A N 1
ATOM 5112 C CA . LEU A 1 671 ? -64.087 -44.171 58.549 1.00 78.50 671 LEU A CA 1
ATOM 5113 C C . LEU A 1 671 ? -64.572 -42.804 58.047 1.00 78.50 671 LEU A C 1
ATOM 5115 O O . LEU A 1 671 ? -65.199 -42.724 56.996 1.00 78.50 671 LEU A O 1
ATOM 5119 N N . TYR A 1 672 ? -64.275 -41.734 58.785 1.00 78.44 672 TYR A N 1
ATOM 5120 C CA . TYR A 1 672 ? -64.662 -40.368 58.437 1.00 78.44 672 TYR A CA 1
ATOM 5121 C C . TYR A 1 672 ? -63.856 -39.782 57.266 1.00 78.44 672 TYR A C 1
ATOM 5123 O O . TYR A 1 672 ? -64.418 -39.037 56.466 1.00 78.44 672 TYR A O 1
ATOM 5131 N N . ASP A 1 673 ? -62.566 -40.110 57.146 1.00 76.88 673 ASP A N 1
ATOM 5132 C CA . ASP A 1 673 ? -61.711 -39.678 56.031 1.00 76.88 673 ASP A CA 1
ATOM 5133 C C . ASP A 1 673 ? -61.923 -40.538 54.759 1.00 76.88 673 ASP A C 1
ATOM 5135 O O . ASP A 1 673 ? -61.612 -40.073 53.664 1.00 76.88 673 ASP A O 1
ATOM 5139 N N . ASN A 1 674 ? -62.485 -41.754 54.875 1.00 67.00 674 ASN A N 1
ATOM 5140 C CA . ASN A 1 674 ? -62.743 -42.675 53.751 1.00 67.00 674 ASN A CA 1
ATOM 5141 C C . ASN A 1 674 ? -64.215 -42.727 53.272 1.00 67.00 674 ASN A C 1
ATOM 5143 O O . ASN A 1 674 ? -64.545 -43.578 52.443 1.00 67.00 674 ASN A O 1
ATOM 5147 N N . ASP A 1 675 ? -65.107 -41.862 53.768 1.00 66.50 675 ASP A N 1
ATOM 5148 C CA . ASP A 1 675 ? -66.510 -41.801 53.324 1.00 66.50 675 ASP A CA 1
ATOM 5149 C C . ASP A 1 675 ? -66.613 -41.215 51.892 1.00 66.50 675 ASP A C 1
ATOM 5151 O O . ASP A 1 675 ? -66.281 -40.045 51.689 1.00 66.50 675 ASP A O 1
ATOM 5155 N N . PRO A 1 676 ? -67.074 -41.981 50.879 1.00 47.56 676 PRO A N 1
ATOM 5156 C CA . PRO A 1 676 ? -67.105 -41.547 49.478 1.00 47.56 676 PRO A CA 1
ATOM 5157 C C . PRO A 1 676 ? -68.194 -40.508 49.150 1.00 47.56 676 PRO A C 1
ATOM 5159 O O . PRO A 1 676 ? -68.307 -40.097 47.995 1.00 47.56 676 PRO A O 1
ATOM 5162 N N . LEU A 1 677 ? -69.018 -40.100 50.123 1.00 50.31 677 LEU A N 1
ATOM 5163 C CA . LEU A 1 677 ? -70.086 -39.103 49.954 1.00 50.31 677 LEU A CA 1
ATOM 5164 C C . LEU A 1 677 ? -69.724 -37.705 50.500 1.00 50.31 677 LEU A C 1
ATOM 5166 O O . LEU A 1 677 ? -70.623 -36.893 50.745 1.00 50.31 677 LEU A O 1
ATOM 5170 N N . ARG A 1 678 ? -68.428 -37.407 50.660 1.00 50.47 678 ARG A N 1
ATOM 5171 C CA . ARG A 1 678 ? -67.902 -36.096 51.073 1.00 50.47 678 ARG A CA 1
ATOM 5172 C C . ARG A 1 678 ? -66.966 -35.447 50.067 1.00 50.47 678 ARG A C 1
ATOM 5174 O O . ARG A 1 678 ? -66.164 -36.169 49.438 1.00 50.47 678 ARG A O 1
#

Radius of gyration: 50.58 Å; Cα contacts (8 Å, |Δi|>4): 879; chains: 1; bounding box: 117×68×147 Å

Mean predicted aligned error: 16.3 Å

Sequence (678 aa):
MDTTVVAVLDEDHPALAAQVQVNDIASSATIDTGVYVAELQPSTRVLADIRAVTGRILAYASRSDLTRVVPDDLLGLIGDSRVTDNLTGHSHAVRAGRSIPPIAAAVGVTAAMSVLGAPNVAQAGDRLRWLVTATRTKGLAVSATNVGWGQGITPVLTGVQLAALHPLLPASDQLRYRSGTTLPARPHSKADRAQRLTKRVPTLLWPKWSLRLVVPGSAQRQIRGAASVALFLVGTRVRLTEGIASVGSTLSARSITRFLQMLSSQSDWPATYSALIGMADYLIENDIPIDYARRRRLDYRRLLSDAQWREICSETGTRGSSASRARIARCFLFEQVSGLPASAGPSYLDEAAFRTQVADFGGYLTPELLAVLEACAAEFLAKQRVTDEPVRWEPPATVLQRLPLPGVDADSIDLDYLHHEFHQHGHLLGATAASLGVKLDVVRYLLAVHPAPRDGYVRAGKMAYSMHAAKAALPHELLIDMYERQGASLAEISTRTGFSRQVVARIARSYGITVRAPGRRARQTVDETWLYDQYVTHQRTLPELAEEAGMSTANMARWAKRYAVPLRPRGGTSHTAALSAPTDARTAPINLRPALQSPGGLERLRRFAAAAAYPTLTAAARDLGFSQSALVIQISRLERELDGPLFRRAERGRAMTVTPLGDEILAALDLYDNDPLR

Foldseek 3Di:
DPPPPDDDDDPPFLLVVLVVVLVVLVVDQWDCAFACVVPIDGSVQVVQLLLQQLLLCLQFPDPVRLVVQHPPSLVVVCPDPRSPPCSNVVSVCSQVVHDDPPSSSSSSSSSSCSLRRHRALLSSLVSCLVSVVRCVVVVDDDDLVPQDGGDSHDLSSNLSVLSSCLVVDQLLVCQQQVNLDRRGGHQDPDCVLLVLLLQQFFQFADLLLLLLADFPPDDSRLSRNLLSLSLSSHSHPADSVRSCVSNVHPDDSVSSSVVSVRLVPDPLVSLVSLLSNLVSVCSVVDDHQGRLNVLQPDDLPPQQDLVNLLVLCQQQVQPDSDPLVSLLLSLLLSCQQNSDHSCVDPSDDPDPVSSVSSLLCLLSDAPSSLVSSQVSQQVVCVVVVNNRHHSHDHDDCVSSPPRPGPGDNLVPDDPVLLLVLCVVVVNDLVSSCVVSVHDSSSSSVCSNVHNRHPDQPCPPNAGDDRLSRVCVLCPLVNLCCVCPVVVDALVRVCVVRVNDSVSSVVSCVVSVNDHDPPDDPFQDDDDLVNLLCVCPVVVDDLCVVCVVRVHDSVVSVVVCVVSVRDDDDPDDDDPVQLVCQQVLLVPADPQQNLQSNDRCSLVLLVLLLQCQVFQALCVSCVVVVHDSVVNVVSQVVVCVSNVHHQWDHADDVGGIHGDPSVVVSNVRSVCVVPPPVD